Protein AF-A0A1B9XYA8-F1 (afdb_monomer_lite)

Sequence (707 aa):
MNRIVVNGEDLKLYPKESINLNLQVNDISDISTRNSTYSNTLQIPRCSTNDKIFEFLGVLGNTSRSPYKKIKCKYLVNNVPLISNGYLQITKTTDTDYSIVLFDGIIDLAEKIKDASISDLGVATFYSHQRNETTILNSLDNTSGYVYAFQNNIENVITPHWLHSRHTVNKMYPVFFVKTILIAILEEAGYKYKGELFDNEDLSGEVFSMSNGIEDSFMDFRKVFPKIKQSSFLKDVLNRYGQIIKLEGDTINFISMDSLLVGEYGYSDLTDKFIEINEEKYNLNYGQSNKFTFNYSDKFNTNGDGYLYVQNDTLPPTKITYTSIFDYNTSTSKYENENAPVPENVPVLYNIPLIEVKTETIDENEVEVIKSKSFNSSLFKIIKTGNNFEIGDGILSGYRVINSQETILSKEFTNWEYYLNKNYTRIQHILNNFKTINVSLKLNEIDIYNLDFFNLYFLQQTGKYYFLNKVQTNNQISKVELTEVNGALINNQVIQPPTTLSINITNVVVTQPTPDYSIAGINVQYNFGGYTPESARIIFTQLDGENGEPTGYSKTLSLDVNNNSHNELISTNNCGWYQIQIIENDNNIESNIVQTYIQCDVSTVETPSIDVMLLDIEDIDANGAAIGFKYRFNHFTPTTATASIRAYNFNTGAFGETVNINLTNLQSDTIHKVDNITRPNTNVFYIYHQVTIVTDTLTSTSIVYLL

pLDDT: mean 81.89, std 12.83, range [37.72, 98.44]

Radius of gyration: 45.67 Å; chains: 1; bounding box: 136×92×96 Å

Foldseek 3Di:
DKWKAFPNDTAAADPQDLFWWKQFADDLLAPLDGDGGWTDKGKGWDDPRVCVSQQNPPDPPGDGCQQVDFTWIWIDDVNQTLADTWTKHFPDDDPTITIIIIDHCVVLLCVLQVPDFLLPFPLLVVLWFQQDPVNQVVQLPDLARKHQAFFQQAPPDADALVCLQEDARQRTDIWGQLLRSLCRSLVVSPAAEDECLNVDPQSSQKTKAWFKADQHRTGRSSVRHDRHGSSQSNSQSCLLQCWHWDDDPRYTYTDFPLCLLQFVVHEDEQAVFFDDFPDKDLDHPFAQWEKEAEDEPDPPDGPQMATQGAPDPVGHHYDHSYYHQAHAQPAWHHHDDPPDDNDPQRDTHTYNHQWYWDFDQDPNDTDTGIDGDGGTMHMWGKDWGQDWGWYYNDPDDDTDIDNGTRIHTHCPCNGSNNSCVVRVPQSSVC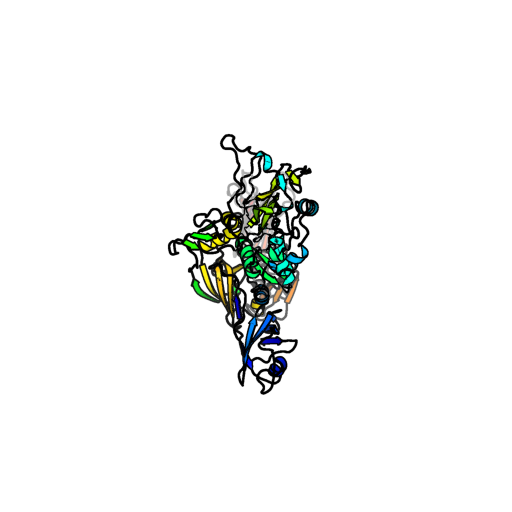SRVKMKTWTKTLDAPVNSSPDDLSGWYDHPVVRFTWRWGIWTDSRGIITTITITSPQPQPVPDGPHDQQPFAKEQPDWDKAAADPVGQKIKIKTFMDGTRDQAPWKKKKKFAAPADPHDGPPDMDIDIDDSVDRIDMDIDGLVRFAKIKMKMFGDPPRHIYDIDMDGHDNDDDDDDDWDKDKAADDPDDDDPPDAKGKIKMATEPDFFPWKKKKKWFAAPVPRDTADIDMDTDPDGDHPDIDMDTRHDHGDDPDDTFKMKMWMDGPPDIDIDIDGHD

Structure (mmCIF, N/CA/C/O backbone):
data_AF-A0A1B9XYA8-F1
#
_entry.id   AF-A0A1B9XYA8-F1
#
loop_
_atom_site.group_PDB
_atom_site.id
_atom_site.type_symbol
_atom_site.label_atom_id
_atom_site.label_alt_id
_atom_site.label_comp_id
_atom_site.label_asym_id
_atom_site.label_entity_id
_atom_site.label_seq_id
_atom_site.pdbx_PDB_ins_code
_atom_site.Cartn_x
_atom_site.Cartn_y
_atom_site.Cartn_z
_atom_site.occupancy
_atom_site.B_iso_or_equiv
_atom_site.auth_seq_id
_atom_site.auth_comp_id
_atom_site.auth_asym_id
_atom_site.auth_atom_id
_atom_site.pdbx_PDB_model_num
ATOM 1 N N . MET A 1 1 ? -11.391 -18.966 27.062 1.00 64.62 1 MET A N 1
ATOM 2 C CA . MET A 1 1 ? -10.374 -19.998 26.854 1.00 64.62 1 MET A CA 1
ATOM 3 C C . MET A 1 1 ? -9.626 -19.720 25.562 1.00 64.62 1 MET A C 1
ATOM 5 O O . MET A 1 1 ? -10.240 -19.683 24.501 1.00 64.62 1 MET A O 1
ATOM 9 N N . ASN A 1 2 ? -8.319 -19.498 25.682 1.00 75.44 2 ASN A N 1
ATOM 10 C CA . ASN A 1 2 ? -7.409 -19.307 24.555 1.00 75.44 2 ASN A CA 1
ATOM 11 C C . ASN A 1 2 ? -7.010 -20.678 24.005 1.00 75.44 2 ASN A C 1
ATOM 13 O O . ASN A 1 2 ? -6.801 -21.612 24.784 1.00 75.44 2 ASN A O 1
ATOM 17 N N . ARG A 1 3 ? -6.938 -20.813 22.681 1.00 82.31 3 ARG A N 1
ATOM 18 C CA . ARG A 1 3 ? -6.613 -22.062 21.986 1.00 82.31 3 ARG A CA 1
ATOM 19 C C . ARG A 1 3 ? -5.690 -21.765 20.816 1.00 82.31 3 ARG A C 1
ATOM 21 O O . ARG A 1 3 ? -6.006 -20.920 19.983 1.00 82.31 3 ARG A O 1
ATOM 28 N N . ILE A 1 4 ? -4.568 -22.472 20.736 1.00 86.56 4 ILE A N 1
ATOM 29 C CA . ILE A 1 4 ? -3.732 -22.489 19.534 1.00 86.56 4 ILE A CA 1
ATOM 30 C C . ILE A 1 4 ? -3.903 -23.865 18.900 1.00 86.56 4 ILE A C 1
ATOM 32 O O . ILE A 1 4 ? -3.530 -24.868 19.501 1.00 86.56 4 ILE A O 1
ATOM 36 N N . VAL A 1 5 ? -4.474 -23.915 17.701 1.00 87.31 5 VAL A N 1
ATOM 37 C CA . VAL A 1 5 ? -4.696 -25.161 16.961 1.00 87.31 5 VAL A CA 1
ATOM 38 C C . VAL A 1 5 ? -3.558 -25.351 15.973 1.00 87.31 5 VAL A C 1
ATOM 40 O O . VAL A 1 5 ? -3.334 -24.492 15.120 1.00 87.31 5 VAL A O 1
ATOM 43 N N . VAL A 1 6 ? -2.875 -26.487 16.054 1.00 87.50 6 VAL A N 1
ATOM 44 C CA . VAL A 1 6 ? -1.773 -26.886 15.176 1.00 87.50 6 VAL A CA 1
ATOM 45 C C . VAL A 1 6 ? -2.093 -28.255 14.590 1.00 87.50 6 VAL A C 1
ATOM 47 O O . VAL A 1 6 ? -2.358 -29.199 15.326 1.00 87.50 6 VAL A O 1
ATOM 50 N N . ASN A 1 7 ? -2.091 -28.379 13.259 1.00 78.94 7 ASN A N 1
ATOM 51 C CA . ASN A 1 7 ? -2.409 -29.637 12.559 1.00 78.94 7 ASN A CA 1
ATOM 52 C C . ASN A 1 7 ? -3.739 -30.299 12.996 1.00 78.94 7 ASN A C 1
ATOM 54 O O . ASN A 1 7 ? -3.885 -31.514 12.921 1.00 78.94 7 ASN A O 1
ATOM 58 N N . GLY A 1 8 ? -4.713 -29.503 13.450 1.00 79.88 8 GLY A N 1
ATOM 59 C CA . GLY A 1 8 ? -6.007 -29.995 13.938 1.00 79.88 8 GLY A CA 1
ATOM 60 C C . GLY A 1 8 ? -6.030 -30.437 15.407 1.00 79.88 8 GLY A C 1
ATOM 61 O O . GLY A 1 8 ? -7.105 -30.771 15.896 1.00 79.88 8 GLY A O 1
ATOM 62 N N . GLU A 1 9 ? -4.901 -30.394 16.122 1.00 86.94 9 GLU A N 1
ATOM 63 C CA . GLU A 1 9 ? -4.816 -30.640 17.569 1.00 86.94 9 GLU A CA 1
ATOM 64 C C . GLU A 1 9 ? -4.615 -29.312 18.337 1.00 86.94 9 GLU A C 1
ATOM 66 O O . GLU A 1 9 ? -3.955 -28.390 17.853 1.00 86.94 9 GLU A O 1
ATOM 71 N N . ASP A 1 10 ? -5.195 -29.186 19.536 1.00 89.75 10 ASP A N 1
ATOM 72 C CA . ASP A 1 10 ? -5.001 -28.017 20.406 1.00 89.75 10 ASP A CA 1
ATOM 73 C C . ASP A 1 10 ? -3.685 -28.124 21.189 1.00 89.75 10 ASP A C 1
ATOM 75 O O . ASP A 1 10 ? -3.456 -29.097 21.915 1.00 89.75 10 ASP A O 1
ATOM 79 N N . LEU A 1 11 ? -2.859 -27.080 21.121 1.00 89.69 11 LEU A N 1
ATOM 80 C CA . LEU A 1 11 ? -1.747 -26.906 22.046 1.00 89.69 11 LEU A CA 1
ATOM 81 C C . LEU A 1 11 ? -2.281 -26.644 23.456 1.00 89.69 11 LEU A C 1
ATOM 83 O O . LEU A 1 11 ? -3.175 -25.821 23.676 1.00 89.69 11 LEU A O 1
ATOM 87 N N . LYS A 1 12 ? -1.681 -27.314 24.439 1.00 88.81 12 LYS A N 1
ATOM 88 C CA . LYS A 1 12 ? -1.886 -27.006 25.853 1.00 88.81 12 LYS A CA 1
ATOM 89 C C . LYS A 1 12 ? -1.164 -25.704 26.186 1.00 88.81 12 LYS A C 1
ATOM 91 O O . LYS A 1 12 ? 0.050 -25.630 26.019 1.00 88.81 12 LYS A O 1
ATOM 96 N N . LEU A 1 13 ? -1.914 -24.719 26.671 1.00 86.62 13 LEU A N 1
ATOM 97 C CA . LEU A 1 13 ? -1.412 -23.424 27.149 1.00 86.62 13 LEU A CA 1
ATOM 98 C C . LEU A 1 13 ? -1.379 -23.394 28.683 1.00 86.62 13 LEU A C 1
ATOM 100 O O . LEU A 1 13 ? -2.058 -24.202 29.332 1.00 86.62 13 LEU A O 1
ATOM 104 N N . TYR A 1 14 ? -0.633 -22.459 29.274 1.00 82.69 14 TYR A N 1
ATOM 105 C CA . TYR A 1 14 ? -0.675 -22.271 30.723 1.00 82.69 14 TYR A CA 1
ATOM 106 C C . TYR A 1 14 ? -2.027 -21.674 31.177 1.00 82.69 14 TYR A C 1
ATOM 108 O O . TYR A 1 14 ? -2.659 -20.901 30.448 1.00 82.69 14 TYR A O 1
ATOM 116 N N . PRO A 1 15 ? -2.517 -22.005 32.390 1.00 63.19 15 PRO A N 1
ATOM 117 C CA . PRO A 1 15 ? -3.738 -21.407 32.926 1.00 63.19 15 PRO A CA 1
ATOM 118 C C . PRO A 1 15 ? -3.582 -19.885 33.080 1.00 63.19 15 PRO A C 1
ATOM 120 O O . PRO A 1 15 ? -2.635 -19.433 33.715 1.00 63.19 15 PRO A O 1
ATOM 123 N N . LYS A 1 16 ? -4.551 -19.105 32.575 1.00 56.19 16 LYS A N 1
ATOM 124 C CA . LYS A 1 16 ? -4.594 -17.623 32.615 1.00 56.19 16 LYS A CA 1
ATOM 125 C C . LYS A 1 16 ? -3.584 -16.873 31.732 1.00 56.19 16 LYS A C 1
ATOM 127 O O . LYS A 1 16 ? -3.434 -15.669 31.919 1.00 56.19 16 LYS A O 1
ATOM 132 N N . GLU A 1 17 ? -2.933 -17.504 30.758 1.00 55.31 17 GLU A N 1
ATOM 133 C CA . GLU A 1 17 ? -2.139 -16.731 29.794 1.00 55.31 17 GLU A CA 1
ATOM 134 C C . GLU A 1 17 ? -3.038 -15.816 28.954 1.00 55.31 17 GLU A C 1
ATOM 136 O O . GLU A 1 17 ? -3.753 -16.277 28.064 1.00 55.31 17 GLU A O 1
ATOM 141 N N . SER A 1 18 ? -2.996 -14.509 29.222 1.00 54.94 18 SER A N 1
ATOM 142 C CA . SER A 1 18 ? -3.407 -13.492 28.259 1.00 54.94 18 SER A CA 1
ATOM 143 C C . SER A 1 18 ? -2.286 -13.349 27.238 1.00 54.94 18 SER A C 1
ATOM 145 O O . SER A 1 18 ? -1.192 -12.882 27.562 1.00 54.94 18 SER A O 1
ATOM 147 N N . ILE A 1 19 ? -2.535 -13.781 26.009 1.00 63.25 19 ILE A N 1
ATOM 148 C CA . ILE A 1 19 ? -1.567 -13.623 24.930 1.00 63.25 19 ILE A CA 1
ATOM 149 C C . ILE A 1 19 ? -1.545 -12.145 24.560 1.00 63.25 19 ILE A C 1
ATOM 151 O O . ILE A 1 19 ? -2.548 -11.625 24.079 1.00 63.25 19 ILE A O 1
ATOM 155 N N . ASN A 1 20 ? -0.413 -11.475 24.788 1.00 63.09 20 ASN A N 1
ATOM 156 C CA . ASN A 1 20 ? -0.227 -10.099 24.340 1.00 63.09 20 ASN A CA 1
ATOM 157 C C . ASN A 1 20 ? -0.149 -10.088 22.813 1.00 63.09 20 ASN A C 1
ATOM 159 O O . ASN A 1 20 ? 0.905 -10.381 22.232 1.00 63.09 20 ASN A O 1
ATOM 163 N N . LEU A 1 21 ? -1.268 -9.757 22.178 1.00 65.38 21 LEU A N 1
ATOM 164 C CA . LEU A 1 21 ? -1.334 -9.525 20.744 1.00 65.38 21 LEU A CA 1
ATOM 165 C C . LEU A 1 21 ? -0.845 -8.111 20.443 1.00 65.38 21 LEU A C 1
ATOM 167 O O . LEU A 1 21 ? -1.287 -7.164 21.087 1.00 65.38 21 LEU A O 1
ATOM 171 N N . ASN A 1 22 ? 0.059 -7.989 19.471 1.00 69.50 22 ASN A N 1
ATOM 172 C CA . ASN A 1 22 ? 0.504 -6.719 18.906 1.00 69.50 22 ASN A CA 1
ATOM 173 C C . ASN A 1 22 ? 0.014 -6.653 17.457 1.00 69.50 22 ASN A C 1
ATOM 175 O O . ASN A 1 22 ? 0.730 -6.993 16.517 1.00 69.50 22 ASN A O 1
ATOM 179 N N . LEU A 1 23 ? -1.238 -6.248 17.285 1.00 68.38 23 LEU A N 1
ATOM 180 C CA . LEU A 1 23 ? -1.792 -6.029 15.956 1.00 68.38 23 LEU A CA 1
ATOM 181 C C . LEU A 1 23 ? -1.317 -4.655 15.478 1.00 68.38 23 LEU A C 1
ATOM 183 O O . LEU A 1 23 ? -1.456 -3.677 16.213 1.00 68.38 23 LEU A O 1
ATOM 187 N N . GLN A 1 24 ? -0.695 -4.588 14.303 1.00 66.94 24 GLN A N 1
ATOM 188 C CA . GLN A 1 24 ? -0.126 -3.349 13.778 1.00 66.94 24 GLN A CA 1
ATOM 189 C C . GLN A 1 24 ? -0.201 -3.317 12.250 1.00 66.94 24 GLN A C 1
ATOM 191 O O . GLN A 1 24 ? 0.093 -4.310 11.576 1.00 66.94 24 GLN A O 1
ATOM 196 N N . VAL A 1 25 ? -0.549 -2.144 11.727 1.00 69.44 25 VAL A N 1
ATOM 197 C CA . VAL A 1 25 ? -0.481 -1.788 10.306 1.00 69.44 25 VAL A CA 1
ATOM 198 C C . VAL A 1 25 ? 0.578 -0.696 10.091 1.00 69.44 25 VAL A C 1
ATOM 200 O O . VAL A 1 25 ? 1.272 -0.285 11.024 1.00 69.44 25 VAL A O 1
ATOM 203 N N . ASN A 1 26 ? 0.771 -0.275 8.842 1.00 68.00 26 ASN A N 1
ATOM 204 C CA . ASN A 1 26 ? 1.703 0.791 8.477 1.00 68.00 26 ASN A CA 1
ATOM 205 C C . ASN A 1 26 ? 1.491 2.054 9.308 1.00 68.00 26 ASN A C 1
ATOM 207 O O . ASN A 1 26 ? 0.370 2.528 9.446 1.00 68.00 26 ASN A O 1
ATOM 211 N N . ASP A 1 27 ? 2.593 2.602 9.811 1.00 72.19 27 ASP A N 1
ATOM 212 C CA . ASP A 1 27 ? 2.591 3.834 10.588 1.00 72.19 27 ASP A CA 1
ATOM 213 C C . ASP A 1 27 ? 2.686 5.035 9.636 1.00 72.19 27 ASP A C 1
ATOM 215 O O . ASP A 1 27 ? 3.655 5.170 8.886 1.00 72.19 27 ASP A O 1
ATOM 219 N N . ILE A 1 28 ? 1.683 5.916 9.663 1.00 77.25 28 ILE A N 1
ATOM 220 C CA . ILE A 1 28 ? 1.641 7.133 8.834 1.00 77.25 28 ILE A CA 1
ATOM 221 C C . ILE A 1 28 ? 2.809 8.075 9.179 1.00 77.25 28 ILE A C 1
ATOM 223 O O . ILE A 1 28 ? 3.297 8.808 8.312 1.00 77.25 28 ILE A O 1
ATOM 227 N N . SER A 1 29 ? 3.317 8.019 10.415 1.00 71.88 29 SER A N 1
ATOM 228 C CA . SER A 1 29 ? 4.490 8.782 10.850 1.00 71.88 29 SER A CA 1
ATOM 229 C C . SER A 1 29 ? 5.801 8.319 10.195 1.00 71.88 29 SER A C 1
ATOM 231 O O . SER A 1 29 ? 6.801 9.038 10.275 1.00 71.88 29 SER A O 1
ATOM 233 N N . ASP A 1 30 ? 5.792 7.167 9.508 1.00 77.94 30 ASP A N 1
ATOM 234 C CA . ASP A 1 30 ? 6.909 6.652 8.720 1.00 77.94 30 ASP A CA 1
ATOM 235 C C . ASP A 1 30 ? 6.460 5.766 7.539 1.00 77.94 30 ASP A C 1
ATOM 237 O O . ASP A 1 30 ? 6.533 4.529 7.566 1.00 77.94 30 ASP A O 1
ATOM 241 N N . ILE A 1 31 ? 6.114 6.416 6.426 1.00 73.94 31 ILE A N 1
ATOM 242 C CA . ILE A 1 31 ? 5.790 5.750 5.155 1.00 73.94 31 ILE A CA 1
ATOM 243 C C . ILE A 1 31 ? 6.996 5.087 4.471 1.00 73.94 31 ILE A C 1
ATOM 245 O O . ILE A 1 31 ? 6.831 4.527 3.392 1.00 73.94 31 ILE A O 1
ATOM 249 N N . SER A 1 32 ? 8.216 5.134 5.017 1.00 63.19 32 SER A N 1
ATOM 250 C CA . SER A 1 32 ? 9.350 4.389 4.439 1.00 63.19 32 SER A CA 1
ATOM 251 C C . SER A 1 32 ? 9.333 2.908 4.843 1.00 63.19 32 SER A C 1
ATOM 253 O O . SER A 1 32 ? 9.901 2.036 4.158 1.00 63.19 32 SER A O 1
ATOM 255 N N . THR A 1 33 ? 8.645 2.612 5.947 1.00 61.91 33 THR A N 1
ATOM 256 C CA . THR A 1 33 ? 8.436 1.264 6.461 1.00 61.91 33 THR A CA 1
ATOM 257 C C . THR A 1 33 ? 7.128 0.684 5.926 1.00 61.91 33 THR A C 1
ATOM 259 O O . THR A 1 33 ? 6.192 1.398 5.560 1.00 61.91 33 THR A O 1
ATOM 262 N N . ARG A 1 34 ? 7.091 -0.642 5.781 1.00 60.44 34 ARG A N 1
ATOM 263 C CA . ARG A 1 34 ? 5.851 -1.382 5.549 1.00 60.44 34 ARG A CA 1
ATOM 264 C C . ARG A 1 34 ? 5.755 -2.423 6.668 1.00 60.44 34 ARG A C 1
ATOM 266 O O . ARG A 1 34 ? 6.485 -3.408 6.630 1.00 60.44 34 ARG A O 1
ATOM 273 N N . ASN A 1 35 ? 4.970 -2.136 7.701 1.00 55.28 35 ASN A N 1
ATOM 274 C CA . ASN A 1 35 ? 4.800 -2.966 8.890 1.00 55.28 35 ASN A CA 1
ATOM 275 C C . ASN A 1 35 ? 3.702 -4.015 8.665 1.00 55.28 35 ASN A C 1
ATOM 277 O O . ASN A 1 35 ? 2.771 -3.823 7.884 1.00 55.28 35 ASN A O 1
ATOM 281 N N . SER A 1 36 ? 3.827 -5.149 9.349 1.00 50.44 36 SER A N 1
ATOM 282 C CA . SER A 1 36 ? 2.859 -6.249 9.333 1.00 50.44 36 SER A CA 1
ATOM 283 C C . SER A 1 36 ? 2.523 -6.651 10.765 1.00 50.44 36 SER A C 1
ATOM 285 O O . SER A 1 36 ? 3.311 -6.411 11.678 1.00 50.44 36 SER A O 1
ATOM 287 N N . THR A 1 37 ? 1.370 -7.287 10.956 1.00 55.34 37 THR A N 1
ATOM 288 C CA . THR A 1 37 ? 0.925 -7.778 12.264 1.00 55.34 37 THR A CA 1
ATOM 289 C C . THR A 1 37 ? 1.759 -8.976 12.731 1.00 55.34 37 THR A C 1
ATOM 291 O O . THR A 1 37 ? 2.030 -9.894 11.956 1.00 55.34 37 THR A O 1
ATOM 294 N N . TYR A 1 38 ? 2.153 -8.989 14.010 1.00 54.44 38 TYR A N 1
ATOM 295 C CA . TYR A 1 38 ? 2.922 -10.080 14.618 1.00 54.44 38 TYR A CA 1
ATOM 296 C C . TYR A 1 38 ? 2.488 -10.336 16.069 1.00 54.44 38 TYR A C 1
ATOM 298 O O . TYR A 1 38 ? 2.205 -9.406 16.824 1.00 54.44 38 TYR A O 1
ATOM 306 N N . SER A 1 39 ? 2.452 -11.600 16.507 1.00 58.50 39 SER A N 1
ATOM 307 C CA . SER A 1 39 ? 2.281 -11.899 17.934 1.00 58.50 39 SER A CA 1
ATOM 308 C C . SER A 1 39 ? 3.628 -11.860 18.656 1.00 58.50 39 SER A C 1
ATOM 310 O O . SER A 1 39 ? 4.679 -12.118 18.071 1.00 58.50 39 SER A O 1
ATOM 312 N N . ASN A 1 40 ? 3.608 -11.595 19.963 1.00 62.75 40 ASN A N 1
ATOM 313 C CA . ASN A 1 40 ? 4.796 -11.783 20.797 1.00 62.75 40 ASN A CA 1
ATOM 314 C C . ASN A 1 40 ? 5.102 -13.273 21.017 1.00 62.75 40 ASN A C 1
ATOM 316 O O . ASN A 1 40 ? 4.249 -14.135 20.785 1.00 62.75 40 ASN A O 1
ATOM 320 N N . THR A 1 41 ? 6.311 -13.553 21.512 1.00 69.88 41 THR A N 1
ATOM 321 C CA . THR A 1 41 ? 6.726 -14.886 21.962 1.00 69.88 41 THR A CA 1
ATOM 322 C C . THR A 1 41 ? 5.829 -15.380 23.098 1.00 69.88 41 THR A C 1
ATOM 324 O O . THR A 1 41 ? 5.737 -14.727 24.138 1.00 69.88 41 THR A O 1
ATOM 327 N N . LEU A 1 42 ? 5.213 -16.548 22.919 1.00 78.69 42 LEU A N 1
ATOM 328 C CA . LEU A 1 42 ? 4.506 -17.295 23.953 1.00 78.69 42 LEU A CA 1
ATOM 329 C C . LEU A 1 42 ? 5.397 -18.362 24.576 1.00 78.69 42 LEU A C 1
ATOM 331 O O . LEU A 1 42 ? 6.258 -18.921 23.894 1.00 78.69 42 LEU A O 1
ATOM 335 N N . GLN A 1 43 ? 5.131 -18.713 25.832 1.00 84.50 43 GLN A N 1
ATOM 336 C CA . GLN A 1 43 ? 5.673 -19.922 26.441 1.00 84.50 43 GLN A CA 1
ATOM 337 C C . GLN A 1 43 ? 4.551 -20.934 26.628 1.00 84.50 43 GLN A C 1
ATOM 339 O O . GLN A 1 43 ? 3.482 -20.597 27.108 1.00 84.50 43 GLN A O 1
ATOM 344 N N . ILE A 1 44 ? 4.777 -22.179 26.230 1.00 88.62 44 ILE A N 1
ATOM 345 C CA . ILE A 1 44 ? 3.807 -23.259 26.421 1.00 88.62 44 ILE A CA 1
ATOM 346 C C . ILE A 1 44 ? 4.477 -24.436 27.129 1.00 88.62 44 ILE A C 1
ATOM 348 O O . ILE A 1 44 ? 5.655 -24.705 26.871 1.00 88.62 44 ILE A O 1
ATOM 352 N N . PRO A 1 45 ? 3.752 -25.162 27.999 1.00 90.38 45 PRO A N 1
ATOM 353 C CA . PRO A 1 45 ? 4.326 -26.255 28.767 1.00 90.38 45 PRO A CA 1
ATOM 354 C C . PRO A 1 45 ? 4.768 -27.409 27.871 1.00 90.38 45 PRO A C 1
ATOM 356 O O . PRO A 1 45 ? 4.077 -27.785 26.915 1.00 90.38 45 PRO A O 1
ATOM 359 N N . ARG A 1 46 ? 5.865 -28.059 28.254 1.00 90.19 46 ARG A N 1
ATOM 360 C CA . ARG A 1 46 ? 6.191 -29.406 27.791 1.00 90.19 46 ARG A CA 1
ATOM 361 C C . ARG A 1 46 ? 5.276 -30.406 28.474 1.00 90.19 46 ARG A C 1
ATOM 363 O O . ARG A 1 46 ? 5.256 -30.554 29.693 1.00 90.19 46 ARG A O 1
ATOM 370 N N . CYS A 1 47 ? 4.463 -31.067 27.668 1.00 88.81 47 CYS A N 1
ATOM 371 C CA . CYS A 1 47 ? 3.535 -32.096 28.108 1.00 88.81 47 CYS A CA 1
ATOM 372 C C . CYS A 1 47 ? 3.361 -33.103 26.977 1.00 88.81 47 CYS A C 1
ATOM 374 O O . CYS A 1 47 ? 3.632 -32.785 25.823 1.00 88.81 47 CYS A O 1
ATOM 376 N N . SER A 1 48 ? 2.856 -34.298 27.280 1.00 88.38 48 SER A N 1
ATOM 377 C CA . SER A 1 48 ? 2.699 -35.370 26.287 1.00 88.38 48 SER A CA 1
ATOM 378 C C . SER A 1 48 ? 1.977 -34.929 25.006 1.00 88.38 48 SER A C 1
ATOM 380 O O . SER A 1 48 ? 2.345 -35.370 23.921 1.00 88.38 48 SER A O 1
ATOM 382 N N . THR A 1 49 ? 0.986 -34.037 25.116 1.00 90.00 49 THR A N 1
ATOM 383 C CA . THR A 1 49 ? 0.273 -33.455 23.970 1.00 90.00 49 THR A CA 1
ATOM 384 C C . THR A 1 49 ? 1.176 -32.555 23.125 1.00 90.00 49 THR A C 1
ATOM 386 O O . THR A 1 49 ? 1.348 -32.820 21.939 1.00 90.00 49 THR A O 1
ATOM 389 N N . ASN A 1 50 ? 1.788 -31.525 23.719 1.00 91.81 50 ASN A N 1
ATOM 390 C CA . ASN A 1 50 ? 2.633 -30.577 22.982 1.00 91.81 50 ASN A CA 1
ATOM 391 C C . ASN A 1 50 ? 3.898 -31.252 22.437 1.00 91.81 50 ASN A C 1
ATOM 393 O O . ASN A 1 50 ? 4.280 -31.006 21.295 1.00 91.81 50 ASN A O 1
ATOM 397 N N . ASP A 1 51 ? 4.500 -32.155 23.214 1.00 91.12 51 ASP A N 1
ATOM 398 C CA . ASP A 1 51 ? 5.651 -32.947 22.789 1.00 91.12 51 ASP A CA 1
ATOM 399 C C . ASP A 1 51 ? 5.284 -33.771 21.549 1.00 91.12 51 ASP A C 1
ATOM 401 O O . ASP A 1 51 ? 6.012 -33.728 20.565 1.00 91.12 51 ASP A O 1
ATOM 405 N N . LYS A 1 52 ? 4.126 -34.446 21.526 1.00 90.31 52 LYS A N 1
ATOM 406 C CA . LYS A 1 52 ? 3.658 -35.185 20.341 1.00 90.31 52 LYS A CA 1
ATOM 407 C C . LYS A 1 52 ? 3.440 -34.262 19.135 1.00 90.31 52 LYS A C 1
ATOM 409 O O . LYS A 1 52 ? 3.894 -34.598 18.041 1.00 90.31 52 LYS A O 1
ATOM 414 N N . ILE A 1 53 ? 2.784 -33.113 19.330 1.00 91.06 53 ILE A N 1
ATOM 415 C CA . ILE A 1 53 ? 2.527 -32.126 18.265 1.00 91.06 53 ILE A CA 1
ATOM 416 C C . ILE A 1 53 ? 3.842 -31.635 17.640 1.00 91.06 53 ILE A C 1
ATOM 418 O O . ILE A 1 53 ? 3.912 -31.449 16.426 1.00 91.06 53 ILE A O 1
ATOM 422 N N . PHE A 1 54 ? 4.902 -31.488 18.439 1.00 92.38 54 PHE A N 1
ATOM 423 C CA . PHE A 1 54 ? 6.230 -31.072 17.976 1.00 92.38 54 PHE A CA 1
ATOM 424 C C . PHE A 1 54 ? 7.193 -32.236 17.706 1.00 92.38 54 PHE A C 1
ATOM 426 O O . PHE A 1 54 ? 8.416 -32.059 17.733 1.00 92.38 54 PHE A O 1
ATOM 433 N N . GLU A 1 55 ? 6.664 -33.424 17.401 1.00 91.62 55 GLU A N 1
ATOM 434 C CA . GLU A 1 55 ? 7.435 -34.617 17.018 1.00 91.62 55 GLU A CA 1
ATOM 435 C C . GLU A 1 55 ? 8.468 -35.047 18.092 1.00 91.62 55 GLU A C 1
ATOM 437 O O . GLU A 1 55 ? 9.536 -35.560 17.772 1.00 91.62 55 GLU A O 1
ATOM 442 N N . PHE A 1 56 ? 8.146 -34.849 19.374 1.00 90.12 56 PHE A N 1
ATOM 443 C CA . PHE A 1 56 ? 8.967 -35.081 20.575 1.00 90.12 56 PHE A CA 1
ATOM 444 C C . PHE A 1 56 ? 10.264 -34.257 20.627 1.00 90.12 56 PHE A C 1
ATOM 446 O O . PHE A 1 56 ? 11.301 -34.707 21.126 1.00 90.12 56 PHE A O 1
ATOM 453 N N . LEU A 1 57 ? 10.203 -33.021 20.127 1.00 88.31 57 LEU A N 1
ATOM 454 C CA . LEU A 1 57 ? 11.289 -32.046 20.203 1.00 88.31 57 LEU A CA 1
ATOM 455 C C . LEU A 1 57 ? 11.806 -31.865 21.642 1.00 88.31 57 LEU A C 1
ATOM 457 O O . LEU A 1 57 ? 11.034 -31.604 22.560 1.00 88.31 57 LEU A O 1
ATOM 461 N N . GLY A 1 58 ? 13.126 -31.928 21.834 1.00 82.25 58 GLY A N 1
ATOM 462 C CA . GLY A 1 58 ? 13.755 -31.747 23.148 1.00 82.25 58 GLY A CA 1
ATOM 463 C C . GLY A 1 58 ? 13.759 -33.004 24.027 1.00 82.25 58 GLY A C 1
ATOM 464 O O . GLY A 1 58 ? 14.110 -32.921 25.203 1.00 82.25 58 GLY A O 1
ATOM 465 N N . VAL A 1 59 ? 13.366 -34.165 23.492 1.00 84.88 59 VAL A N 1
ATOM 466 C CA . VAL A 1 59 ? 13.601 -35.480 24.111 1.00 84.88 59 VAL A CA 1
ATOM 467 C C . VAL A 1 59 ? 14.954 -36.027 23.644 1.00 84.88 59 VAL A C 1
ATOM 469 O O . VAL A 1 59 ? 15.300 -35.929 22.466 1.00 84.88 59 VAL A O 1
ATOM 472 N N . LEU A 1 60 ? 15.731 -36.608 24.563 1.00 79.56 60 LEU A N 1
ATOM 473 C CA . LEU A 1 60 ? 17.040 -37.194 24.256 1.00 79.56 60 LEU A CA 1
ATOM 474 C C . LEU A 1 60 ? 16.929 -38.245 23.139 1.00 79.56 60 LEU A C 1
ATOM 476 O O . LEU A 1 60 ? 16.129 -39.174 23.224 1.00 79.56 60 LEU A O 1
ATOM 480 N N . GLY A 1 61 ? 17.749 -38.093 22.096 1.00 78.44 61 GLY A N 1
ATOM 481 C CA . GLY A 1 61 ? 17.781 -38.990 20.934 1.00 78.44 61 GLY A CA 1
ATOM 482 C C . GLY A 1 61 ? 16.761 -38.679 19.831 1.00 78.44 61 GLY A C 1
ATOM 483 O O . GLY A 1 61 ? 16.781 -39.343 18.798 1.00 78.44 61 GLY A O 1
ATOM 484 N N . ASN A 1 62 ? 15.894 -37.677 20.005 1.00 82.56 62 ASN A N 1
ATOM 485 C CA . ASN A 1 62 ? 14.931 -37.269 18.985 1.00 82.56 62 ASN A CA 1
ATOM 486 C C . ASN A 1 62 ? 15.544 -36.278 17.970 1.00 82.56 62 ASN A C 1
ATOM 488 O O . ASN A 1 62 ? 16.325 -35.401 18.335 1.00 82.56 62 ASN A O 1
ATOM 492 N N . THR A 1 63 ? 15.167 -36.400 16.692 1.00 85.94 63 THR A N 1
ATOM 493 C CA . THR A 1 63 ? 15.671 -35.573 15.577 1.00 85.94 63 THR A CA 1
ATOM 494 C C . THR A 1 63 ? 14.600 -34.655 14.969 1.00 85.94 63 THR A C 1
ATOM 496 O O . THR A 1 63 ? 14.637 -34.371 13.768 1.00 85.94 63 THR A O 1
ATOM 499 N N . SER A 1 64 ? 13.614 -34.231 15.765 1.00 90.12 64 SER A N 1
ATOM 500 C CA . SER A 1 64 ? 12.507 -33.368 15.340 1.00 90.12 64 SER A CA 1
ATOM 501 C C . SER A 1 64 ? 13.033 -32.128 14.638 1.00 90.12 64 SER A C 1
ATOM 503 O O . SER A 1 64 ? 13.936 -31.437 15.115 1.00 90.12 64 SER A O 1
ATOM 505 N N . ARG A 1 65 ? 12.432 -31.830 13.486 1.00 91.25 65 ARG A N 1
ATOM 506 C CA . ARG A 1 65 ? 12.753 -30.628 12.711 1.00 91.25 65 ARG A CA 1
ATOM 507 C C . ARG A 1 65 ? 11.735 -29.513 12.910 1.00 91.25 65 ARG A C 1
ATOM 509 O O . ARG A 1 65 ? 11.826 -28.505 12.219 1.00 91.25 65 ARG A O 1
ATOM 516 N N . SER A 1 66 ? 10.800 -29.673 13.848 1.00 89.25 66 SER A N 1
ATOM 517 C CA . SER A 1 66 ? 9.747 -28.696 14.152 1.00 89.25 66 SER A CA 1
ATOM 518 C C . SER A 1 66 ? 10.253 -27.253 14.355 1.00 89.25 66 SER A C 1
ATOM 520 O O . SER A 1 66 ? 9.625 -26.354 13.806 1.00 89.25 66 SER A O 1
ATOM 522 N N . PRO A 1 67 ? 11.408 -26.984 15.009 1.00 88.88 67 PRO A N 1
ATOM 523 C CA . PRO A 1 67 ? 11.955 -25.620 15.126 1.00 88.88 67 PRO A CA 1
ATOM 524 C C . PRO A 1 67 ? 12.333 -24.958 13.801 1.00 88.88 67 PRO A C 1
ATOM 526 O O . PRO A 1 67 ? 12.434 -23.738 13.714 1.00 88.88 67 PRO A O 1
ATOM 529 N N . TYR A 1 68 ? 12.570 -25.768 12.772 1.00 87.38 68 TYR A N 1
ATOM 530 C CA . TYR A 1 68 ? 13.025 -25.333 11.455 1.00 87.38 68 TYR A CA 1
ATOM 531 C C . TYR A 1 68 ? 11.905 -25.384 10.408 1.00 87.38 68 TYR A C 1
ATOM 533 O O . TYR A 1 68 ? 12.180 -25.258 9.216 1.00 87.38 68 TYR A O 1
ATOM 541 N N . LYS A 1 69 ? 10.657 -25.622 10.830 1.00 85.38 69 LYS A N 1
ATOM 542 C CA . LYS A 1 69 ? 9.471 -25.650 9.967 1.00 85.38 69 LYS A CA 1
ATOM 543 C C . LYS A 1 69 ? 8.550 -24.484 10.332 1.00 85.38 69 LYS A C 1
ATOM 545 O O . LYS A 1 69 ? 8.377 -24.176 11.508 1.00 85.38 69 LYS A O 1
ATOM 550 N N . LYS A 1 70 ? 7.893 -23.897 9.328 1.00 82.38 70 LYS A N 1
ATOM 551 C CA . LYS A 1 70 ? 6.688 -23.084 9.542 1.00 82.38 70 LYS A CA 1
ATOM 552 C C . LYS A 1 70 ? 5.525 -24.025 9.804 1.00 82.38 70 LYS A C 1
ATOM 554 O O . LYS A 1 70 ? 5.128 -24.775 8.911 1.00 82.38 70 LYS A O 1
ATOM 559 N N . ILE A 1 71 ? 5.001 -24.023 11.023 1.00 87.50 71 ILE A N 1
ATOM 560 C CA . ILE A 1 71 ? 3.920 -24.931 11.398 1.00 87.50 71 ILE A CA 1
ATOM 561 C C . ILE A 1 71 ? 2.602 -24.168 11.300 1.00 87.50 71 ILE A C 1
ATOM 563 O O . ILE A 1 71 ? 2.393 -23.207 12.032 1.00 87.50 71 ILE A O 1
ATOM 567 N N . LYS A 1 72 ? 1.706 -24.577 10.396 1.00 85.25 72 LYS A N 1
ATOM 568 C CA . LYS A 1 72 ? 0.410 -23.907 10.216 1.00 85.25 72 LYS A CA 1
ATOM 569 C C . LYS A 1 72 ? -0.385 -23.928 11.523 1.00 85.25 72 LYS A C 1
ATOM 571 O O . LYS A 1 72 ? -0.568 -24.993 12.119 1.00 85.25 72 LYS A O 1
ATOM 576 N N . CYS A 1 73 ? -0.885 -22.768 11.938 1.00 84.75 73 CYS A N 1
ATOM 577 C CA . CYS A 1 73 ? -1.631 -22.638 13.181 1.00 84.75 73 CYS A CA 1
ATOM 578 C C . CYS A 1 73 ? -2.845 -21.716 13.054 1.00 84.75 73 CYS A C 1
ATOM 580 O O . CYS A 1 73 ? -2.901 -20.829 12.200 1.00 84.75 73 CYS A O 1
ATOM 582 N N . LYS A 1 74 ? -3.802 -21.902 13.961 1.00 82.75 74 LYS A N 1
ATOM 583 C CA . LYS A 1 74 ? -4.883 -20.951 14.221 1.00 82.75 74 LYS A CA 1
ATOM 584 C C . LYS A 1 74 ? -4.820 -20.510 15.669 1.00 82.75 74 LYS A C 1
ATOM 586 O O . LYS A 1 74 ? -4.584 -21.347 16.536 1.00 82.75 74 LYS A O 1
ATOM 591 N N . TYR A 1 75 ? -5.072 -19.237 15.930 1.00 80.31 75 TYR A N 1
ATOM 592 C CA . TYR A 1 75 ? -5.227 -18.731 17.287 1.00 80.31 75 TYR A CA 1
ATOM 593 C C . TYR A 1 75 ? -6.674 -18.315 17.512 1.00 80.31 75 TYR A C 1
ATOM 595 O O . TYR A 1 75 ? -7.196 -17.482 16.773 1.00 80.31 75 TYR A O 1
ATOM 603 N N . LEU A 1 76 ? -7.319 -18.918 18.510 1.00 73.88 76 LEU A N 1
ATOM 604 C CA . LEU A 1 76 ? -8.692 -18.634 18.895 1.00 73.88 76 LEU A CA 1
ATOM 605 C C . LEU A 1 76 ? -8.756 -18.168 20.344 1.00 73.88 76 LEU A C 1
ATOM 607 O O . LEU A 1 76 ? -8.111 -18.731 21.230 1.00 73.88 76 LEU A O 1
ATOM 611 N N . VAL A 1 77 ? -9.618 -17.196 20.593 1.00 68.19 77 VAL A N 1
ATOM 612 C CA . VAL A 1 77 ? -9.946 -16.693 21.924 1.00 68.19 77 VAL A CA 1
ATOM 613 C C . VAL A 1 77 ? -11.454 -16.829 22.091 1.00 68.19 77 VAL A C 1
ATOM 615 O O . VAL A 1 77 ? -12.205 -16.317 21.274 1.00 68.19 77 VAL A O 1
ATOM 618 N N . ASN A 1 78 ? -11.905 -17.611 23.077 1.00 66.88 78 ASN A N 1
ATOM 619 C CA . ASN A 1 78 ? -13.330 -17.951 23.265 1.00 66.88 78 ASN A CA 1
ATOM 620 C C . ASN A 1 78 ? -14.011 -18.479 21.987 1.00 66.88 78 ASN A C 1
ATOM 622 O O . ASN A 1 78 ? -15.160 -18.168 21.704 1.00 66.88 78 ASN A O 1
ATOM 626 N N . ASN A 1 79 ? -13.294 -19.319 21.230 1.00 69.75 79 ASN A N 1
ATOM 627 C CA . ASN A 1 79 ? -13.705 -19.862 19.926 1.00 69.75 79 ASN A CA 1
ATOM 628 C C . ASN A 1 79 ? -13.844 -18.833 18.790 1.00 69.75 79 ASN A C 1
ATOM 630 O O . ASN A 1 79 ? -14.248 -19.210 17.692 1.00 69.75 79 ASN A O 1
ATOM 634 N N . VAL A 1 80 ? -13.432 -17.585 19.002 1.00 59.25 80 VAL A N 1
ATOM 635 C CA . VAL A 1 80 ? -13.338 -16.569 17.955 1.00 59.25 80 VAL A CA 1
ATOM 636 C C . VAL A 1 80 ? -11.919 -16.584 17.366 1.00 59.25 80 VAL A C 1
ATOM 638 O O . VAL A 1 80 ? -10.952 -16.455 18.124 1.00 59.25 80 VAL A O 1
ATOM 641 N N . PRO A 1 81 ? -11.737 -16.813 16.051 1.00 66.19 81 PRO A N 1
ATOM 642 C CA . PRO A 1 81 ? -10.413 -16.983 15.461 1.00 66.19 81 PRO A CA 1
ATOM 643 C C . PRO A 1 81 ? -9.723 -15.638 15.203 1.00 66.19 81 PRO A C 1
ATOM 645 O O . PRO A 1 81 ? -9.972 -14.991 14.194 1.00 66.19 81 PRO A O 1
ATOM 648 N N . LEU A 1 82 ? -8.797 -15.249 16.082 1.00 67.50 82 LEU A N 1
ATOM 649 C CA . LEU A 1 82 ? -8.009 -14.017 15.946 1.00 67.50 82 LEU A CA 1
ATOM 650 C C . LEU A 1 82 ? -6.861 -14.143 14.935 1.00 67.50 82 LEU A C 1
ATOM 652 O O . LEU A 1 82 ? -6.497 -13.167 14.292 1.00 67.50 82 LEU A O 1
ATOM 656 N N . ILE A 1 83 ? -6.296 -15.343 14.765 1.00 73.12 83 ILE A N 1
ATOM 657 C CA . ILE A 1 83 ? -5.375 -15.655 13.661 1.00 73.12 83 ILE A CA 1
ATOM 658 C C . ILE A 1 83 ? -5.937 -16.872 12.937 1.00 73.12 83 ILE A C 1
ATOM 660 O O . ILE A 1 83 ? -5.923 -17.983 13.471 1.00 73.12 83 ILE A O 1
ATOM 664 N N . SER A 1 84 ? -6.442 -16.670 11.721 1.00 67.31 84 SER A N 1
ATOM 665 C CA . SER A 1 84 ? -7.144 -17.722 10.972 1.00 67.31 84 SER A CA 1
ATOM 666 C C . SER A 1 84 ? -6.232 -18.557 10.067 1.00 67.31 84 SER A C 1
ATOM 668 O O . SER A 1 84 ? -6.515 -19.737 9.851 1.00 67.31 84 SER A O 1
ATOM 670 N N . ASN A 1 85 ? -5.142 -17.974 9.557 1.00 67.69 85 ASN A N 1
ATOM 671 C CA . ASN A 1 85 ? -4.200 -18.615 8.629 1.00 67.69 85 ASN A CA 1
ATOM 672 C C . ASN A 1 85 ? -2.743 -18.213 8.928 1.00 67.69 85 ASN A C 1
ATOM 674 O O . ASN A 1 85 ? -1.992 -17.843 8.030 1.00 67.69 85 ASN A O 1
ATOM 678 N N . GLY A 1 86 ? -2.353 -18.285 10.199 1.00 75.75 86 GLY A N 1
ATOM 679 C CA . GLY A 1 86 ? -0.991 -17.981 10.623 1.00 75.75 86 GLY A CA 1
ATOM 680 C C . GLY A 1 86 ? -0.058 -19.187 10.570 1.00 75.75 86 GLY A C 1
ATOM 681 O O . GLY A 1 86 ? -0.465 -20.328 10.307 1.00 75.75 86 GLY A O 1
ATOM 682 N N . TYR A 1 87 ? 1.205 -18.938 10.892 1.00 80.75 87 TYR A N 1
ATOM 683 C CA . TYR A 1 87 ? 2.162 -19.990 11.206 1.00 80.75 87 TYR A CA 1
ATOM 684 C C . TYR A 1 87 ? 2.849 -19.732 12.542 1.00 80.75 87 TYR A C 1
ATOM 686 O O . TYR A 1 87 ? 2.988 -18.604 13.007 1.00 80.75 87 TYR A O 1
ATOM 694 N N . LEU A 1 88 ? 3.281 -20.824 13.149 1.00 86.31 88 LEU A N 1
ATOM 695 C CA . LEU A 1 88 ? 3.997 -20.885 14.404 1.00 86.31 88 LEU A CA 1
ATOM 696 C C . LEU A 1 88 ? 5.444 -21.297 14.131 1.00 86.31 88 LEU A C 1
ATOM 698 O O . LEU A 1 88 ? 5.697 -22.231 13.364 1.00 86.31 88 LEU A O 1
ATOM 702 N N . GLN A 1 89 ? 6.380 -20.626 14.802 1.00 87.75 89 GLN A N 1
ATOM 703 C CA . GLN A 1 89 ? 7.784 -21.021 14.872 1.00 87.75 89 GLN A CA 1
ATOM 704 C C . GLN A 1 89 ? 8.193 -21.281 16.322 1.00 87.75 89 GLN A C 1
ATOM 706 O O . GLN A 1 89 ? 7.876 -20.493 17.211 1.00 87.75 89 GLN A O 1
ATOM 711 N N . ILE A 1 90 ? 8.937 -22.363 16.557 1.00 90.31 90 ILE A N 1
ATOM 712 C CA . ILE A 1 90 ? 9.524 -22.674 17.865 1.00 90.31 90 ILE A CA 1
ATOM 713 C C . ILE A 1 90 ? 10.923 -22.055 17.913 1.00 90.31 90 ILE A C 1
ATOM 715 O O . ILE A 1 90 ? 11.801 -22.447 17.147 1.00 90.31 90 ILE A O 1
ATOM 719 N N . THR A 1 91 ? 11.136 -21.086 18.800 1.00 89.12 91 THR A N 1
ATOM 720 C CA . THR A 1 91 ? 12.401 -20.338 18.905 1.00 89.12 91 THR A CA 1
ATOM 721 C C . THR A 1 91 ? 13.319 -20.881 19.993 1.00 89.12 91 THR A C 1
ATOM 723 O O . THR A 1 91 ? 14.537 -20.727 19.910 1.00 89.12 91 THR A O 1
ATOM 726 N N . LYS A 1 92 ? 12.754 -21.531 21.017 1.00 89.25 92 LYS A N 1
ATOM 727 C CA . LYS A 1 92 ? 13.509 -22.105 22.135 1.00 89.25 92 LYS A CA 1
ATOM 728 C C . LYS A 1 92 ? 12.777 -23.299 22.740 1.00 89.25 92 LYS A C 1
ATOM 730 O O . LYS A 1 92 ? 11.550 -23.353 22.752 1.00 89.25 92 LYS A O 1
ATOM 735 N N . THR A 1 93 ? 13.537 -24.235 23.293 1.00 90.69 93 THR A N 1
ATOM 736 C CA . THR A 1 93 ? 13.027 -25.342 24.109 1.00 90.69 93 THR A CA 1
ATOM 737 C C . THR A 1 93 ? 13.855 -25.435 25.385 1.00 90.69 93 THR A C 1
ATOM 739 O O . THR A 1 93 ? 15.077 -25.292 25.337 1.00 90.69 93 THR A O 1
ATOM 742 N N . THR A 1 94 ? 13.196 -25.636 26.520 1.00 88.81 94 THR A N 1
ATOM 743 C CA . THR A 1 94 ? 13.808 -25.943 27.820 1.00 88.81 94 THR A CA 1
ATOM 744 C C . THR A 1 94 ? 13.309 -27.308 28.305 1.00 88.81 94 THR A C 1
ATOM 746 O O . THR A 1 94 ? 12.580 -28.007 27.597 1.00 88.81 94 THR A O 1
ATOM 749 N N . ASP A 1 95 ? 13.694 -27.715 29.513 1.00 85.38 95 ASP A N 1
ATOM 750 C CA . ASP A 1 95 ? 13.181 -28.952 30.117 1.00 85.38 95 ASP A CA 1
ATOM 751 C C . ASP A 1 95 ? 11.680 -28.867 30.436 1.00 85.38 95 ASP A C 1
ATOM 753 O O . ASP A 1 95 ? 10.997 -29.888 30.483 1.00 85.38 95 ASP A O 1
ATOM 757 N N . THR A 1 96 ? 11.153 -27.652 30.603 1.00 88.19 96 THR A N 1
ATOM 758 C CA . THR A 1 96 ? 9.774 -27.390 31.031 1.00 88.19 96 THR A CA 1
ATOM 759 C C . THR A 1 96 ? 8.911 -26.721 29.969 1.00 88.19 96 THR A C 1
ATOM 761 O O . THR A 1 96 ? 7.693 -26.872 30.019 1.00 88.19 96 THR A O 1
ATOM 764 N N . ASP A 1 97 ? 9.501 -26.028 28.989 1.00 91.62 97 ASP A N 1
ATOM 765 C CA . ASP A 1 97 ? 8.770 -25.110 28.107 1.00 91.62 97 ASP A CA 1
ATOM 766 C C . ASP A 1 97 ? 9.207 -25.171 26.639 1.00 91.62 97 ASP A C 1
ATOM 768 O O . ASP A 1 97 ? 10.377 -25.393 26.310 1.00 91.62 97 ASP A O 1
ATOM 772 N N . TYR A 1 98 ? 8.271 -24.845 25.748 1.00 90.94 98 TYR A N 1
ATOM 773 C CA . TYR A 1 98 ? 8.557 -24.365 24.397 1.00 90.94 98 TYR A CA 1
ATOM 774 C C . TYR A 1 98 ? 8.300 -22.858 24.327 1.00 90.94 98 TYR A C 1
ATOM 776 O O . TYR A 1 98 ? 7.252 -22.387 24.760 1.00 90.94 98 TYR A O 1
ATOM 784 N N . SER A 1 99 ? 9.230 -22.094 23.752 1.00 89.06 99 SER A N 1
ATOM 785 C CA . SER A 1 99 ? 8.980 -20.706 23.349 1.00 89.06 99 SER A CA 1
ATOM 786 C C . SER A 1 99 ? 8.593 -20.671 21.876 1.00 89.06 99 SER A C 1
ATOM 788 O O . SER A 1 99 ? 9.345 -21.156 21.027 1.00 89.06 99 SER A O 1
ATOM 790 N N . ILE A 1 100 ? 7.426 -20.109 21.584 1.00 87.56 100 ILE A N 1
ATOM 791 C CA . ILE A 1 100 ? 6.821 -20.079 20.251 1.00 87.56 100 ILE A CA 1
ATOM 792 C C . ILE A 1 100 ? 6.490 -18.646 19.840 1.00 87.56 100 ILE A C 1
ATOM 794 O O . ILE A 1 100 ? 6.203 -17.817 20.692 1.00 87.56 100 ILE A O 1
ATOM 798 N N . VAL A 1 101 ? 6.501 -18.343 18.547 1.00 81.88 101 VAL A N 1
ATOM 799 C CA . VAL A 1 101 ? 6.050 -17.054 17.993 1.00 81.88 101 VAL A CA 1
ATOM 800 C C . VAL A 1 101 ? 4.983 -17.337 16.941 1.00 81.88 101 VAL A C 1
ATOM 802 O O . VAL A 1 101 ? 5.172 -18.253 16.135 1.00 81.88 101 VAL A O 1
ATOM 805 N N . LEU A 1 102 ? 3.872 -16.592 16.962 1.00 78.88 102 LEU A N 1
ATOM 806 C CA . LEU A 1 102 ? 2.816 -16.682 15.953 1.00 78.88 102 LEU A CA 1
ATOM 807 C C . LEU A 1 102 ? 2.947 -15.511 14.979 1.00 78.88 102 LEU A C 1
ATOM 809 O O . LEU A 1 102 ? 3.036 -14.344 15.368 1.00 78.88 102 LEU A O 1
ATOM 813 N N . PHE A 1 103 ? 2.911 -15.839 13.699 1.00 73.44 103 PHE A N 1
ATOM 814 C CA . PHE A 1 103 ? 2.982 -14.885 12.609 1.00 73.44 103 PHE A CA 1
ATOM 815 C C . PHE A 1 103 ? 1.688 -14.922 11.802 1.00 73.44 103 PHE A C 1
ATOM 817 O O . PHE A 1 103 ? 1.109 -15.992 11.588 1.00 73.44 103 PHE A O 1
ATOM 824 N N . ASP A 1 104 ? 1.251 -13.749 11.351 1.00 68.88 104 ASP A N 1
ATOM 825 C CA . ASP A 1 104 ? 0.163 -13.613 10.386 1.00 68.88 104 ASP A CA 1
ATOM 826 C C . ASP A 1 104 ? 0.686 -13.754 8.939 1.00 68.88 104 ASP A C 1
ATOM 828 O O . ASP A 1 104 ? 1.888 -13.649 8.672 1.00 68.88 104 ASP A O 1
ATOM 832 N N . GLY A 1 105 ? -0.204 -14.023 7.985 1.00 60.69 105 GLY A N 1
ATOM 833 C CA . GLY A 1 105 ? 0.148 -14.485 6.641 1.00 60.69 105 GLY A CA 1
ATOM 834 C C . GLY A 1 105 ? 0.903 -13.480 5.757 1.00 60.69 105 GLY A C 1
ATOM 835 O O . GLY A 1 105 ? 1.532 -13.906 4.790 1.00 60.69 105 GLY A O 1
ATOM 836 N N . ILE A 1 106 ? 0.911 -12.176 6.070 1.00 64.50 106 ILE A N 1
ATOM 837 C CA . ILE A 1 106 ? 1.701 -11.176 5.313 1.00 64.50 106 ILE A CA 1
ATOM 838 C C . ILE A 1 106 ? 3.211 -11.431 5.467 1.00 64.50 106 ILE A C 1
ATOM 840 O O . ILE A 1 106 ? 3.980 -11.241 4.522 1.00 64.50 106 ILE A O 1
ATOM 844 N N . ILE A 1 107 ? 3.644 -11.923 6.631 1.00 69.00 107 ILE A N 1
ATOM 845 C CA . ILE A 1 107 ? 5.057 -12.238 6.889 1.00 69.00 107 ILE A CA 1
ATOM 846 C C . ILE A 1 107 ? 5.502 -13.431 6.029 1.00 69.00 107 ILE A C 1
ATOM 848 O O . ILE A 1 107 ? 6.638 -13.463 5.557 1.00 69.00 107 ILE A O 1
ATOM 852 N N . ASP A 1 108 ? 4.589 -14.359 5.723 1.00 73.50 108 ASP A N 1
ATOM 853 C CA . ASP A 1 108 ? 4.876 -15.482 4.826 1.00 73.50 108 ASP A CA 1
ATOM 854 C C . ASP A 1 108 ? 5.191 -15.022 3.394 1.00 73.50 108 ASP A C 1
ATOM 856 O O . ASP A 1 108 ? 6.175 -15.487 2.816 1.00 73.50 108 ASP A O 1
ATOM 860 N N . LEU A 1 109 ? 4.427 -14.061 2.850 1.00 80.19 109 LEU A N 1
ATOM 861 C CA . LEU A 1 109 ? 4.724 -13.446 1.550 1.00 80.19 109 LEU A CA 1
ATOM 862 C C . LEU A 1 109 ? 6.114 -12.809 1.560 1.00 80.19 109 LEU A C 1
ATOM 864 O O . LEU A 1 109 ? 6.930 -13.108 0.689 1.00 80.19 109 LEU A O 1
ATOM 868 N N . ALA A 1 110 ? 6.383 -11.947 2.547 1.00 78.62 110 ALA A N 1
ATOM 869 C CA . ALA A 1 110 ? 7.644 -11.220 2.640 1.00 78.62 110 ALA A CA 1
ATOM 870 C C . ALA A 1 110 ? 8.846 -12.172 2.688 1.00 78.62 110 ALA A C 1
ATOM 872 O O . ALA A 1 110 ? 9.842 -11.927 2.011 1.00 78.62 110 ALA A O 1
ATOM 873 N N . GLU A 1 111 ? 8.746 -13.272 3.438 1.00 79.25 111 GLU A N 1
ATOM 874 C CA . GLU A 1 111 ? 9.793 -14.291 3.501 1.00 79.25 111 GLU A CA 1
ATOM 875 C C . GLU A 1 111 ? 9.967 -15.059 2.184 1.00 79.25 111 GLU A C 1
ATOM 877 O O . GLU A 1 111 ? 11.106 -15.272 1.768 1.00 79.25 111 GLU A O 1
ATOM 882 N N . LYS A 1 112 ? 8.876 -15.436 1.499 1.00 84.81 112 LYS A N 1
ATOM 883 C CA . LYS A 1 112 ? 8.935 -16.162 0.214 1.00 84.81 112 LYS A CA 1
ATOM 884 C C . LYS A 1 112 ? 9.668 -15.380 -0.876 1.00 84.81 112 LYS A C 1
ATOM 886 O O . LYS A 1 112 ? 10.414 -15.971 -1.650 1.00 84.81 112 LYS A O 1
ATOM 891 N N . ILE A 1 113 ? 9.486 -14.061 -0.915 1.00 89.38 113 ILE A N 1
ATOM 892 C CA . ILE A 1 113 ? 10.021 -13.199 -1.985 1.00 89.38 113 ILE A CA 1
ATOM 893 C C . ILE A 1 113 ? 11.313 -12.462 -1.587 1.00 89.38 113 ILE A C 1
ATOM 895 O O . ILE A 1 113 ? 11.860 -11.681 -2.373 1.00 89.38 113 ILE A O 1
ATOM 899 N N . LYS A 1 114 ? 11.802 -12.645 -0.352 1.00 84.88 114 LYS A N 1
ATOM 900 C CA . LYS A 1 114 ? 12.912 -11.859 0.212 1.00 84.88 114 LYS A CA 1
ATOM 901 C C . LYS A 1 114 ? 14.213 -12.019 -0.570 1.00 84.88 114 LYS A C 1
ATOM 903 O O . LYS A 1 114 ? 14.871 -11.017 -0.858 1.00 84.88 114 LYS A O 1
ATOM 908 N N . ASP A 1 115 ? 14.575 -13.260 -0.880 1.00 87.88 115 ASP A N 1
ATOM 909 C CA . ASP A 1 115 ? 15.878 -13.610 -1.456 1.00 87.88 115 ASP A CA 1
ATOM 910 C C . ASP A 1 115 ? 15.807 -13.996 -2.942 1.00 87.88 115 ASP A C 1
ATOM 912 O O . ASP A 1 115 ? 16.846 -14.129 -3.584 1.00 87.88 115 ASP A O 1
ATOM 916 N N . ALA A 1 116 ? 14.602 -14.107 -3.505 1.00 93.75 116 ALA A N 1
ATOM 917 C CA . ALA A 1 116 ? 14.391 -14.390 -4.920 1.00 93.75 116 ALA A CA 1
ATOM 918 C C . ALA A 1 116 ? 14.599 -13.136 -5.789 1.00 93.75 116 ALA A C 1
ATOM 920 O O . ALA A 1 116 ? 14.221 -12.021 -5.402 1.00 93.75 116 ALA A O 1
ATOM 921 N N . SER A 1 117 ? 15.176 -13.303 -6.983 1.00 96.25 117 SER A N 1
ATOM 922 C CA . SER A 1 117 ? 15.293 -12.233 -7.976 1.00 96.25 117 SER A CA 1
ATOM 923 C C . SER A 1 117 ? 14.123 -12.253 -8.960 1.00 96.25 117 SER A C 1
ATOM 925 O O . SER A 1 117 ? 13.539 -13.299 -9.235 1.00 96.25 117 SER A O 1
ATOM 927 N N . ILE A 1 118 ? 13.797 -11.102 -9.554 1.00 97.25 118 ILE A N 1
ATOM 928 C CA . ILE A 1 118 ? 12.827 -11.050 -10.659 1.00 97.25 118 ILE A CA 1
ATOM 929 C C . ILE A 1 118 ? 13.305 -11.839 -11.890 1.00 97.25 118 ILE A C 1
ATOM 931 O O . ILE A 1 118 ? 12.494 -12.290 -12.688 1.00 97.25 118 ILE A O 1
ATOM 935 N N . SER A 1 119 ? 14.621 -12.040 -12.034 1.00 95.81 119 SER A N 1
ATOM 936 C CA . SER A 1 119 ? 15.192 -12.864 -13.109 1.00 95.81 119 SER A CA 1
ATOM 937 C C . SER A 1 119 ? 14.988 -14.370 -12.919 1.00 95.81 119 SER A C 1
ATOM 939 O O . SER A 1 119 ? 15.183 -15.119 -13.874 1.00 95.81 119 SER A O 1
ATOM 941 N N . ASP A 1 120 ? 14.576 -14.797 -11.721 1.00 95.62 120 ASP A N 1
ATOM 942 C CA . ASP A 1 120 ? 14.298 -16.201 -11.398 1.00 95.62 120 ASP A CA 1
ATOM 943 C C . ASP A 1 120 ? 12.826 -16.575 -11.631 1.00 95.62 120 ASP A C 1
ATOM 945 O O . ASP A 1 120 ? 12.482 -17.753 -11.568 1.00 95.62 120 ASP A O 1
ATOM 949 N N . LEU A 1 121 ? 11.963 -15.588 -11.908 1.00 97.25 121 LEU A N 1
ATOM 950 C CA . LEU A 1 121 ? 10.541 -15.816 -12.153 1.00 97.25 121 LEU A CA 1
ATOM 951 C C . LEU A 1 121 ? 10.334 -16.660 -13.415 1.00 97.25 121 LEU A C 1
ATOM 953 O O . LEU A 1 121 ? 11.013 -16.486 -14.436 1.00 97.25 121 LEU A O 1
ATOM 957 N N . GLY A 1 122 ? 9.320 -17.520 -13.386 1.00 96.94 122 GLY A N 1
ATOM 958 C CA . GLY A 1 122 ? 8.892 -18.336 -14.518 1.00 96.94 122 GLY A CA 1
ATOM 959 C C . GLY A 1 122 ? 8.600 -17.502 -15.766 1.00 96.94 122 GLY A C 1
ATOM 960 O O . GLY A 1 122 ? 8.947 -17.924 -16.872 1.00 96.94 122 GLY A O 1
ATOM 961 N N . VAL A 1 123 ? 8.080 -16.278 -15.600 1.00 97.06 123 VAL A N 1
ATOM 962 C CA . VAL A 1 123 ? 7.839 -15.347 -16.719 1.00 97.06 123 VAL A CA 1
ATOM 963 C C . VAL A 1 123 ? 9.108 -14.990 -17.497 1.00 97.06 123 VAL A C 1
ATOM 965 O O . VAL A 1 123 ? 9.035 -14.819 -18.712 1.00 97.06 123 VAL A O 1
ATOM 968 N N . ALA A 1 124 ? 10.283 -14.953 -16.858 1.00 96.69 124 ALA A N 1
ATOM 969 C CA . ALA A 1 124 ? 11.538 -14.721 -17.572 1.00 96.69 124 ALA A CA 1
ATOM 970 C C . ALA A 1 124 ? 11.820 -15.866 -18.562 1.00 96.69 124 ALA A C 1
ATOM 972 O O . ALA A 1 124 ? 12.200 -15.640 -19.708 1.00 96.69 124 ALA A O 1
ATOM 973 N N . THR A 1 125 ? 11.560 -17.112 -18.168 1.00 97.06 125 THR A N 1
ATOM 974 C CA . THR A 1 125 ? 11.701 -18.252 -19.087 1.00 97.06 125 THR A CA 1
ATOM 975 C C . THR A 1 125 ? 10.596 -18.251 -20.141 1.00 97.06 125 THR A C 1
ATOM 977 O O . THR A 1 125 ? 10.885 -18.405 -21.323 1.00 97.06 125 THR A O 1
ATOM 980 N N . PHE A 1 126 ? 9.345 -18.046 -19.723 1.00 97.62 126 PHE A N 1
ATOM 981 C CA . PHE A 1 126 ? 8.164 -18.124 -20.586 1.00 97.62 126 PHE A CA 1
ATOM 982 C C . PHE A 1 126 ? 8.209 -17.136 -21.756 1.00 97.62 126 PHE A C 1
ATOM 984 O O . PHE A 1 126 ? 7.881 -17.504 -22.879 1.00 97.62 126 PHE A O 1
ATOM 991 N N . TYR A 1 127 ? 8.646 -15.899 -21.508 1.00 97.75 127 TYR A N 1
ATOM 992 C CA . TYR A 1 127 ? 8.720 -14.874 -22.546 1.00 97.75 127 TYR A CA 1
ATOM 993 C C . TYR A 1 127 ? 10.031 -14.895 -23.342 1.00 97.75 127 TYR A C 1
ATOM 995 O O . TYR A 1 127 ? 10.150 -14.134 -24.298 1.00 97.75 127 TYR A O 1
ATOM 1003 N N . SER A 1 128 ? 11.018 -15.726 -22.987 1.00 97.44 128 SER A N 1
ATOM 1004 C CA . SER A 1 128 ? 12.280 -15.800 -23.738 1.00 97.44 128 SER A CA 1
ATOM 1005 C C . SER A 1 128 ? 12.040 -16.309 -25.163 1.00 97.44 128 SER A C 1
ATOM 1007 O O . SER A 1 128 ? 11.318 -17.283 -25.369 1.00 97.44 128 SER A O 1
ATOM 1009 N N . HIS A 1 129 ? 12.634 -15.655 -26.160 1.00 96.94 129 HIS A N 1
ATOM 1010 C CA . HIS A 1 129 ? 12.300 -15.893 -27.567 1.00 96.94 129 HIS A CA 1
ATOM 1011 C C . HIS A 1 129 ? 13.457 -15.570 -28.517 1.00 96.94 129 HIS A C 1
ATOM 1013 O O . HIS A 1 129 ? 14.445 -14.935 -28.156 1.00 96.94 129 HIS A O 1
ATOM 1019 N N . GLN A 1 130 ? 13.323 -16.014 -29.766 1.00 95.94 130 GLN A N 1
ATOM 1020 C CA . GLN A 1 130 ? 14.227 -15.634 -30.850 1.00 95.94 130 GLN A CA 1
ATOM 1021 C C . GLN A 1 130 ? 13.949 -14.194 -31.279 1.00 95.94 130 GLN A C 1
ATOM 1023 O O . GLN A 1 130 ? 12.834 -13.906 -31.700 1.00 95.94 130 GLN A O 1
ATOM 1028 N N . ARG A 1 131 ? 14.945 -13.306 -31.216 1.00 92.50 131 ARG A N 1
ATOM 1029 C CA . ARG A 1 131 ? 14.835 -11.921 -31.691 1.00 92.50 131 ARG A CA 1
ATOM 1030 C C . ARG A 1 131 ? 14.865 -11.891 -33.217 1.00 92.50 131 ARG A C 1
ATOM 1032 O O . ARG A 1 131 ? 15.921 -12.059 -33.820 1.00 92.50 131 ARG A O 1
ATOM 1039 N N . ASN A 1 132 ? 13.709 -11.664 -33.828 1.00 90.75 132 ASN A N 1
ATOM 1040 C CA . ASN A 1 132 ? 13.548 -11.477 -35.270 1.00 90.75 132 ASN A CA 1
ATOM 1041 C C . ASN A 1 132 ? 12.455 -10.431 -35.576 1.00 90.75 132 ASN A C 1
ATOM 1043 O O . ASN A 1 132 ? 11.736 -9.995 -34.675 1.00 90.75 132 ASN A O 1
ATOM 1047 N N . GLU A 1 133 ? 12.310 -10.037 -36.847 1.00 88.56 133 GLU A N 1
ATOM 1048 C CA . GLU A 1 133 ? 11.305 -9.047 -37.279 1.00 88.56 133 GLU A CA 1
ATOM 1049 C C . GLU A 1 133 ? 9.886 -9.421 -36.812 1.00 88.56 133 GLU A C 1
ATOM 1051 O O . GLU A 1 133 ? 9.165 -8.581 -36.277 1.00 88.56 133 GLU A O 1
ATOM 1056 N N . THR A 1 134 ? 9.496 -10.695 -36.938 1.00 90.56 134 THR A N 1
ATOM 1057 C CA . THR A 1 134 ? 8.142 -11.152 -36.580 1.00 90.56 134 THR A CA 1
ATOM 1058 C C . THR A 1 134 ? 7.867 -10.983 -35.087 1.00 90.56 134 THR A C 1
ATOM 1060 O O . THR A 1 134 ? 6.828 -10.446 -34.707 1.00 90.56 134 THR A O 1
ATOM 1063 N N . THR A 1 135 ? 8.793 -11.403 -34.221 1.00 93.62 135 THR A N 1
ATOM 1064 C CA . THR A 1 135 ? 8.619 -11.273 -32.765 1.00 93.62 135 THR A CA 1
ATOM 1065 C C . THR A 1 135 ? 8.611 -9.823 -32.304 1.00 93.62 135 THR A C 1
ATOM 1067 O O . THR A 1 135 ? 7.905 -9.497 -31.353 1.00 93.62 135 THR A O 1
ATOM 1070 N N . ILE A 1 136 ? 9.384 -8.960 -32.971 1.00 92.06 136 ILE A N 1
ATOM 1071 C CA . ILE A 1 136 ? 9.433 -7.528 -32.670 1.00 92.06 136 ILE A CA 1
ATOM 1072 C C . ILE A 1 136 ? 8.093 -6.885 -33.025 1.00 92.06 136 ILE A C 1
ATOM 1074 O O . ILE A 1 136 ? 7.464 -6.294 -32.148 1.00 92.06 136 ILE A O 1
ATOM 1078 N N . LEU A 1 137 ? 7.618 -7.067 -34.261 1.00 90.44 137 LEU A N 1
ATOM 1079 C CA . LEU A 1 137 ? 6.362 -6.480 -34.735 1.00 90.44 137 LEU A CA 1
ATOM 1080 C C . LEU A 1 137 ? 5.156 -6.951 -33.914 1.00 90.44 137 LEU A C 1
ATOM 1082 O O . LEU A 1 137 ? 4.343 -6.129 -33.504 1.00 90.44 137 LEU A O 1
ATOM 1086 N N . ASN A 1 138 ? 5.082 -8.248 -33.598 1.00 92.44 138 ASN A N 1
ATOM 1087 C CA . ASN A 1 138 ? 3.998 -8.799 -32.778 1.00 92.44 138 ASN A CA 1
ATOM 1088 C C . ASN A 1 138 ? 3.978 -8.235 -31.349 1.00 92.44 138 ASN A C 1
ATOM 1090 O O . ASN A 1 138 ? 2.954 -8.324 -30.682 1.00 92.44 138 ASN A O 1
ATOM 1094 N N . SER A 1 139 ? 5.095 -7.684 -30.865 1.00 94.69 139 SER A N 1
ATOM 1095 C CA . SER A 1 139 ? 5.183 -7.158 -29.504 1.00 94.69 139 SER A CA 1
ATOM 1096 C C . SER A 1 139 ? 4.707 -5.712 -29.358 1.00 94.69 139 SER A C 1
ATOM 1098 O O . SER A 1 139 ? 4.457 -5.280 -28.237 1.00 94.69 139 SER A O 1
ATOM 1100 N N . LEU A 1 140 ? 4.590 -4.955 -30.457 1.00 91.00 140 LEU A N 1
ATOM 1101 C CA . LEU A 1 140 ? 4.384 -3.498 -30.423 1.00 91.00 140 LEU A CA 1
ATOM 1102 C C . LEU A 1 140 ? 3.040 -3.072 -29.816 1.00 91.00 140 LEU A C 1
ATOM 1104 O O . LEU A 1 140 ? 2.925 -1.947 -29.329 1.00 91.00 140 LEU A O 1
ATOM 1108 N N . ASP A 1 141 ? 2.056 -3.972 -29.829 1.00 90.50 141 ASP A N 1
ATOM 1109 C CA . ASP A 1 141 ? 0.716 -3.770 -29.270 1.00 90.50 141 ASP A CA 1
ATOM 1110 C C . ASP A 1 141 ? 0.499 -4.495 -27.933 1.00 90.50 141 ASP A C 1
ATOM 1112 O O . ASP A 1 141 ? -0.606 -4.464 -27.388 1.00 90.50 141 ASP A O 1
ATOM 1116 N N . ASN A 1 142 ? 1.530 -5.147 -27.387 1.00 94.88 142 ASN A N 1
ATOM 1117 C CA . ASN A 1 142 ? 1.411 -5.847 -26.115 1.00 94.88 142 ASN A CA 1
ATOM 1118 C C . ASN A 1 142 ? 1.069 -4.877 -24.978 1.00 94.88 142 ASN A C 1
ATOM 1120 O O . ASN A 1 142 ? 1.575 -3.760 -24.917 1.00 94.88 142 ASN A O 1
ATOM 1124 N N . THR A 1 143 ? 0.265 -5.354 -24.029 1.00 93.06 143 THR A N 1
ATOM 1125 C CA . THR A 1 143 ? -0.064 -4.667 -22.764 1.00 93.06 143 THR A CA 1
ATOM 1126 C C . THR A 1 143 ? 0.412 -5.456 -21.536 1.00 93.06 143 THR A C 1
ATOM 1128 O O . THR A 1 143 ? 0.072 -5.143 -20.397 1.00 93.06 143 THR A O 1
ATOM 1131 N N . SER A 1 144 ? 1.152 -6.540 -21.769 1.00 95.94 144 SER A N 1
ATOM 1132 C CA . SER A 1 144 ? 1.733 -7.432 -20.765 1.00 95.94 144 SER A CA 1
ATOM 1133 C C . SER A 1 144 ? 2.942 -8.163 -21.352 1.00 95.94 144 SER A C 1
ATOM 1135 O O . SER A 1 144 ? 3.077 -8.264 -22.570 1.00 95.94 144 SER A O 1
ATOM 1137 N N . GLY A 1 145 ? 3.807 -8.716 -20.503 1.00 97.75 145 GLY A N 1
ATOM 1138 C CA . GLY A 1 145 ? 5.023 -9.399 -20.939 1.00 97.75 145 GLY A CA 1
ATOM 1139 C C . GLY A 1 145 ? 6.098 -8.406 -21.362 1.00 97.75 145 GLY A C 1
ATOM 1140 O O . GLY A 1 145 ? 6.538 -7.585 -20.556 1.00 97.75 145 GLY A O 1
ATOM 1141 N N . TYR A 1 146 ? 6.507 -8.476 -22.625 1.00 97.75 146 TYR A N 1
ATOM 1142 C CA . TYR A 1 146 ? 7.544 -7.621 -23.195 1.00 97.75 146 TYR A CA 1
ATOM 1143 C C . TYR A 1 146 ? 7.040 -6.843 -24.410 1.00 97.75 146 TYR A C 1
ATOM 1145 O O . TYR A 1 146 ? 6.076 -7.234 -25.066 1.00 97.75 146 TYR A O 1
ATOM 1153 N N . VAL A 1 147 ? 7.753 -5.772 -24.737 1.00 96.88 147 VAL A N 1
ATOM 1154 C CA . VAL A 1 147 ? 7.538 -4.946 -25.928 1.00 96.88 147 VAL A CA 1
ATOM 1155 C C . VAL A 1 147 ? 8.873 -4.422 -26.426 1.00 96.88 147 VAL A C 1
ATOM 1157 O O . VAL A 1 147 ? 9.715 -3.987 -25.644 1.00 96.88 147 VAL A O 1
ATOM 1160 N N . TYR A 1 148 ? 9.084 -4.459 -27.734 1.00 94.62 148 TYR A N 1
ATOM 1161 C CA . TYR A 1 148 ? 10.231 -3.822 -28.373 1.00 94.62 148 TYR A CA 1
ATOM 1162 C C . TYR A 1 148 ? 9.934 -2.355 -28.662 1.00 94.62 148 TYR A C 1
ATOM 1164 O O . TYR A 1 148 ? 9.738 -1.961 -29.808 1.00 94.62 148 TYR A O 1
ATOM 1172 N N . ALA A 1 149 ? 9.888 -1.551 -27.601 1.00 92.31 149 ALA A N 1
ATOM 1173 C CA . ALA A 1 149 ? 9.820 -0.107 -27.747 1.00 92.31 149 ALA A CA 1
ATOM 1174 C C . ALA A 1 149 ? 11.133 0.415 -28.348 1.00 92.31 149 ALA A C 1
ATOM 1176 O O . ALA A 1 149 ? 12.225 -0.011 -27.956 1.00 92.31 149 ALA A O 1
ATOM 1177 N N . PHE A 1 150 ? 11.034 1.333 -29.304 1.00 88.06 150 PHE A N 1
ATOM 1178 C CA . PHE A 1 150 ? 12.206 1.886 -29.959 1.00 88.06 150 PHE A CA 1
ATOM 1179 C C . PHE A 1 150 ? 13.002 2.759 -28.989 1.00 88.06 150 PHE A C 1
ATOM 1181 O O . PHE A 1 150 ? 12.479 3.639 -28.300 1.00 88.06 150 PHE A O 1
ATOM 1188 N N . GLN A 1 151 ? 14.293 2.456 -28.929 1.00 88.38 151 GLN A N 1
ATOM 1189 C CA . GLN A 1 151 ? 15.278 3.028 -28.023 1.00 88.38 151 GLN A CA 1
ATOM 1190 C C . GLN A 1 151 ? 16.667 2.813 -28.634 1.00 88.38 151 GLN A C 1
ATOM 1192 O O . GLN A 1 151 ? 16.871 1.867 -29.402 1.00 88.38 151 GLN A O 1
ATOM 1197 N N . ASN A 1 152 ? 17.642 3.645 -28.276 1.00 88.44 152 ASN A N 1
ATOM 1198 C CA . ASN A 1 152 ? 19.016 3.435 -28.711 1.00 88.44 152 ASN A CA 1
ATOM 1199 C C . ASN A 1 152 ? 19.731 2.478 -27.754 1.00 88.44 152 ASN A C 1
ATOM 1201 O O . ASN A 1 152 ? 20.045 2.841 -26.621 1.00 88.44 152 ASN A O 1
ATOM 1205 N N . ASN A 1 153 ? 20.018 1.266 -28.230 1.00 90.69 153 ASN A N 1
ATOM 1206 C CA . ASN A 1 153 ? 20.697 0.244 -27.434 1.00 90.69 153 ASN A CA 1
ATOM 1207 C C . ASN A 1 153 ? 22.215 0.211 -27.614 1.00 90.69 153 ASN A C 1
ATOM 1209 O O . ASN A 1 153 ? 22.881 -0.638 -27.020 1.00 90.69 153 ASN A O 1
ATOM 1213 N N . ILE A 1 154 ? 22.761 1.089 -28.454 1.00 88.56 154 ILE A N 1
ATOM 1214 C CA . ILE A 1 154 ? 24.150 1.026 -28.889 1.00 88.56 154 ILE A CA 1
ATOM 1215 C C . ILE A 1 154 ? 24.933 2.170 -28.255 1.00 88.56 154 ILE A C 1
ATOM 1217 O O . ILE A 1 154 ? 24.544 3.340 -28.305 1.00 88.56 154 ILE A O 1
ATOM 1221 N N . GLU A 1 155 ? 26.065 1.831 -27.657 1.00 85.19 155 GLU A N 1
ATOM 1222 C CA . GLU A 1 155 ? 26.971 2.805 -27.071 1.00 85.19 155 GLU A CA 1
ATOM 1223 C C . GLU A 1 155 ? 27.574 3.743 -28.130 1.00 85.19 155 GLU A C 1
ATOM 1225 O O . GLU A 1 155 ? 27.998 3.306 -29.197 1.00 85.19 155 GLU A O 1
ATOM 1230 N N . ASN A 1 156 ? 27.646 5.039 -27.803 1.00 72.00 156 ASN A N 1
ATOM 1231 C CA . ASN A 1 156 ? 28.309 6.085 -28.596 1.00 72.00 156 ASN A CA 1
ATOM 1232 C C . ASN A 1 156 ? 27.815 6.244 -30.046 1.00 72.00 156 ASN A C 1
ATOM 1234 O O . ASN A 1 156 ? 28.520 6.827 -30.869 1.00 72.00 156 ASN A O 1
ATOM 1238 N N . VAL A 1 157 ? 26.604 5.781 -30.367 1.00 70.69 157 VAL A N 1
ATOM 1239 C CA . VAL A 1 157 ? 26.031 5.992 -31.699 1.00 70.69 157 VAL A CA 1
ATOM 1240 C C . VAL A 1 157 ? 25.475 7.405 -31.830 1.00 70.69 157 VAL A C 1
ATOM 1242 O O . VAL A 1 157 ? 24.623 7.839 -31.053 1.00 70.69 157 VAL A O 1
ATOM 1245 N N . ILE A 1 158 ? 25.963 8.098 -32.855 1.00 63.06 158 ILE A N 1
ATOM 1246 C CA . ILE A 1 158 ? 25.387 9.323 -33.394 1.00 63.06 158 ILE A CA 1
ATOM 1247 C C . ILE A 1 158 ? 24.720 8.926 -34.709 1.00 63.06 158 ILE A C 1
ATOM 1249 O O . ILE A 1 158 ? 25.386 8.475 -35.639 1.00 63.06 158 ILE A O 1
ATOM 1253 N N . THR A 1 159 ? 23.395 9.022 -34.767 1.00 63.34 159 THR A N 1
ATOM 1254 C CA . THR A 1 159 ? 22.636 8.745 -35.986 1.00 63.34 159 THR A CA 1
ATOM 1255 C C . THR A 1 159 ? 22.391 10.046 -36.748 1.00 63.34 159 THR A C 1
ATOM 1257 O O . THR A 1 159 ? 22.012 11.061 -36.156 1.00 63.34 159 THR A O 1
ATOM 1260 N N . PRO A 1 160 ? 22.547 10.060 -38.078 1.00 61.31 160 PRO A N 1
ATOM 1261 C CA . PRO A 1 160 ? 22.004 11.133 -38.895 1.00 61.31 160 PRO A CA 1
ATOM 1262 C C . PRO A 1 160 ? 20.481 11.219 -38.732 1.00 61.31 160 PRO A C 1
ATOM 1264 O O . PRO A 1 160 ? 19.791 10.201 -38.651 1.00 61.31 160 PRO A O 1
ATOM 1267 N N . HIS A 1 161 ? 19.926 12.432 -38.708 1.00 60.44 161 HIS A N 1
ATOM 1268 C CA . HIS A 1 161 ? 18.489 12.658 -38.491 1.00 60.44 161 HIS A CA 1
ATOM 1269 C C . HIS A 1 161 ? 17.571 11.826 -39.420 1.00 60.44 161 HIS A C 1
ATOM 1271 O O . HIS A 1 161 ? 16.569 11.277 -38.977 1.00 60.44 161 HIS A O 1
ATOM 1277 N N . TRP A 1 162 ? 17.957 11.638 -40.684 1.00 59.44 162 TRP A N 1
ATOM 1278 C CA . TRP A 1 162 ? 17.214 10.876 -41.701 1.00 59.44 162 TRP A CA 1
ATOM 1279 C C . TRP A 1 162 ? 17.272 9.341 -41.544 1.00 59.44 162 TRP A C 1
ATOM 1281 O O . TRP A 1 162 ? 16.633 8.634 -42.318 1.00 59.44 162 TRP A O 1
ATOM 1291 N N . LEU A 1 163 ? 18.021 8.820 -40.565 1.00 60.56 163 LEU A N 1
ATOM 1292 C CA . LEU A 1 163 ? 18.104 7.388 -40.238 1.00 60.56 163 LEU A CA 1
ATOM 1293 C C . LEU A 1 163 ? 17.412 7.023 -38.916 1.00 60.56 163 LEU A C 1
ATOM 1295 O O . LEU A 1 163 ? 17.412 5.852 -38.554 1.00 60.56 163 LEU A O 1
ATOM 1299 N N . HIS A 1 164 ? 16.821 7.980 -38.192 1.00 65.94 164 HIS A N 1
ATOM 1300 C CA . HIS A 1 164 ? 16.288 7.729 -36.842 1.00 65.94 164 HIS A CA 1
ATOM 1301 C C . HIS A 1 164 ? 15.065 6.810 -36.793 1.00 65.94 164 HIS A C 1
ATOM 1303 O O . HIS A 1 164 ? 14.814 6.199 -35.761 1.00 65.94 164 HIS A O 1
ATOM 1309 N N . SER A 1 165 ? 14.335 6.682 -37.900 1.00 70.06 165 SER A N 1
ATOM 1310 C CA . SER A 1 165 ? 13.210 5.755 -38.033 1.00 70.06 165 SER A CA 1
ATOM 1311 C C . SER A 1 165 ? 13.621 4.378 -38.571 1.00 70.06 165 SER A C 1
ATOM 1313 O O . SER A 1 165 ? 12.748 3.561 -38.851 1.00 70.06 165 SER A O 1
ATOM 1315 N N . ARG A 1 166 ? 14.927 4.106 -38.747 1.00 77.75 166 ARG A N 1
ATOM 1316 C CA . ARG A 1 166 ? 15.448 2.801 -39.182 1.00 77.75 166 ARG A CA 1
ATOM 1317 C C . ARG A 1 166 ? 15.985 2.005 -38.010 1.00 77.75 166 ARG A C 1
ATOM 1319 O O . ARG A 1 166 ? 16.982 2.377 -37.395 1.00 77.75 166 ARG A O 1
ATOM 1326 N N . HIS A 1 167 ? 15.395 0.840 -37.796 1.00 80.69 167 HIS A N 1
ATOM 1327 C CA . HIS A 1 167 ? 15.727 -0.028 -36.677 1.00 80.69 167 HIS A CA 1
ATOM 1328 C C . HIS A 1 167 ? 16.259 -1.366 -37.175 1.00 80.69 167 HIS A C 1
ATOM 1330 O O . HIS A 1 167 ? 15.614 -2.063 -37.960 1.00 80.69 167 HIS A O 1
ATOM 1336 N N . THR A 1 168 ? 17.464 -1.725 -36.735 1.00 85.75 168 THR A N 1
ATOM 1337 C CA . THR A 1 168 ? 18.074 -3.007 -37.099 1.00 85.75 168 THR A CA 1
ATOM 1338 C C . THR A 1 168 ? 17.715 -4.065 -36.065 1.00 85.75 168 THR A C 1
ATOM 1340 O O . THR A 1 168 ? 18.037 -3.911 -34.885 1.00 85.75 168 THR A O 1
ATOM 1343 N N . VAL A 1 169 ? 17.091 -5.158 -36.506 1.00 87.81 169 VAL A N 1
ATOM 1344 C CA . VAL A 1 169 ? 16.532 -6.226 -35.654 1.00 87.81 169 VAL A CA 1
ATOM 1345 C C . VAL A 1 169 ? 17.530 -6.724 -34.600 1.00 87.81 169 VAL A C 1
ATOM 1347 O O . VAL A 1 169 ? 17.208 -6.786 -33.413 1.00 87.81 169 VAL A O 1
ATOM 1350 N N . ASN A 1 170 ? 18.772 -7.015 -34.997 1.00 86.31 170 ASN A N 1
ATOM 1351 C CA . ASN A 1 170 ? 19.824 -7.531 -34.109 1.00 86.31 170 ASN A CA 1
ATOM 1352 C C . ASN A 1 170 ? 20.390 -6.496 -33.111 1.00 86.31 170 ASN A C 1
ATOM 1354 O O . ASN A 1 170 ? 21.142 -6.860 -32.206 1.00 86.31 170 ASN A O 1
ATOM 1358 N N . LYS A 1 171 ? 20.027 -5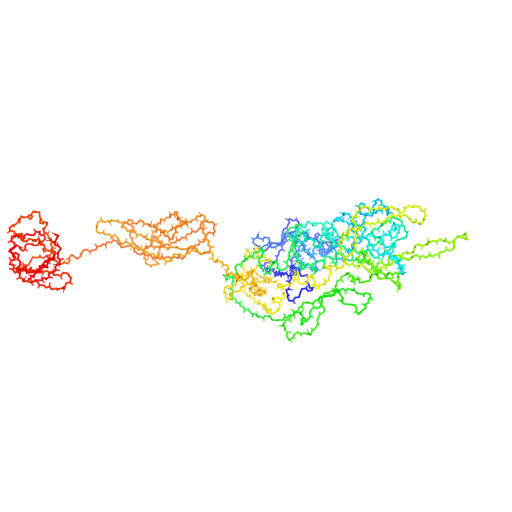.218 -33.252 1.00 88.00 171 LYS A N 1
ATOM 1359 C CA . LYS A 1 171 ? 20.432 -4.111 -32.371 1.00 88.00 171 LYS A CA 1
ATOM 1360 C C . LYS A 1 171 ? 19.271 -3.639 -31.477 1.00 88.00 171 LYS A C 1
ATOM 1362 O O . LYS A 1 171 ? 19.462 -2.766 -30.633 1.00 88.00 171 LYS A O 1
ATOM 1367 N N . MET A 1 172 ? 18.082 -4.233 -31.606 1.00 90.62 172 MET A N 1
ATOM 1368 C CA . MET A 1 172 ? 16.922 -3.927 -30.765 1.00 90.62 172 MET A CA 1
ATOM 1369 C C . MET A 1 172 ? 16.885 -4.780 -29.491 1.00 90.62 172 MET A C 1
ATOM 1371 O O . MET A 1 172 ? 17.291 -5.946 -29.488 1.00 90.62 172 MET A O 1
ATOM 1375 N N . TYR A 1 173 ? 16.350 -4.202 -28.418 1.00 94.62 173 TYR A N 1
ATOM 1376 C CA . TYR A 1 173 ? 16.120 -4.865 -27.137 1.00 94.62 173 TYR A CA 1
ATOM 1377 C C . TYR A 1 173 ? 14.704 -4.584 -26.640 1.00 94.62 173 TYR A C 1
ATOM 1379 O O . TYR A 1 173 ? 14.201 -3.481 -26.850 1.00 94.62 173 TYR A O 1
ATOM 1387 N N . PRO A 1 174 ? 14.066 -5.559 -25.979 1.00 96.38 174 PRO A N 1
ATOM 1388 C CA . PRO A 1 174 ? 12.757 -5.357 -25.389 1.00 96.38 174 PRO A CA 1
ATOM 1389 C C . PRO A 1 174 ? 12.850 -4.557 -24.084 1.00 96.38 174 PRO A C 1
ATOM 1391 O O . PRO A 1 174 ? 13.882 -4.522 -23.415 1.00 96.38 174 PRO A O 1
ATOM 1394 N N . VAL A 1 175 ? 11.723 -3.993 -23.677 1.00 97.56 175 VAL A N 1
ATOM 1395 C CA . VAL A 1 175 ? 11.420 -3.587 -22.301 1.00 97.56 175 VAL A CA 1
ATOM 1396 C C . VAL A 1 175 ? 10.303 -4.480 -21.764 1.00 97.56 175 VAL A C 1
ATOM 1398 O O . VAL A 1 175 ? 9.642 -5.183 -22.534 1.00 97.56 175 VAL A O 1
ATOM 1401 N N . PHE A 1 176 ? 10.114 -4.512 -20.447 1.00 98.19 176 PHE A N 1
ATOM 1402 C CA . PHE A 1 176 ? 9.189 -5.458 -19.819 1.00 98.19 176 PHE A CA 1
ATOM 1403 C C . PHE A 1 176 ? 8.201 -4.756 -18.893 1.00 98.19 176 PHE A C 1
ATOM 1405 O O . PHE A 1 176 ? 8.573 -3.833 -18.168 1.00 98.19 176 PHE A O 1
ATOM 1412 N N . PHE A 1 177 ? 6.942 -5.192 -18.916 1.00 98.31 177 PHE A N 1
ATOM 1413 C CA . PHE A 1 177 ? 5.858 -4.561 -18.167 1.00 98.31 177 PHE A CA 1
ATOM 1414 C C . PHE A 1 177 ? 6.000 -4.780 -16.660 1.00 98.31 177 PHE A C 1
ATOM 1416 O O . PHE A 1 177 ? 6.074 -5.916 -16.180 1.00 98.31 177 PHE A O 1
ATOM 1423 N N . VAL A 1 178 ? 5.947 -3.684 -15.898 1.00 98.25 178 VAL A N 1
ATOM 1424 C CA . VAL A 1 178 ? 6.032 -3.705 -14.429 1.00 98.25 178 VAL A CA 1
ATOM 1425 C C . VAL A 1 178 ? 4.875 -4.507 -13.837 1.00 98.25 178 VAL A C 1
ATOM 1427 O O . VAL A 1 178 ? 5.097 -5.367 -12.983 1.00 98.25 178 VAL A O 1
ATOM 1430 N N . LYS A 1 179 ? 3.657 -4.297 -14.354 1.00 98.00 179 LYS A N 1
ATOM 1431 C CA . LYS A 1 179 ? 2.451 -5.041 -13.959 1.00 98.00 179 LYS A CA 1
ATOM 1432 C C . LYS A 1 179 ? 2.620 -6.555 -14.111 1.00 98.00 179 LYS A C 1
ATOM 1434 O O . LYS A 1 179 ? 2.185 -7.305 -13.247 1.00 98.00 179 LYS A O 1
ATOM 1439 N N . THR A 1 180 ? 3.287 -7.008 -15.176 1.00 98.31 180 THR A N 1
ATOM 1440 C CA . THR A 1 180 ? 3.503 -8.446 -15.419 1.00 98.31 180 THR A CA 1
ATOM 1441 C C . THR A 1 180 ? 4.433 -9.061 -14.379 1.00 98.31 180 THR A C 1
ATOM 1443 O O . THR A 1 180 ? 4.141 -10.137 -13.869 1.00 98.31 180 THR A O 1
ATOM 1446 N N . ILE A 1 181 ? 5.522 -8.373 -14.021 1.00 98.44 181 ILE A N 1
ATOM 1447 C CA . ILE A 1 181 ? 6.421 -8.842 -12.958 1.00 98.44 181 ILE A CA 1
ATOM 1448 C C . ILE A 1 181 ? 5.721 -8.826 -11.600 1.00 98.44 181 ILE A C 1
ATOM 1450 O O . ILE A 1 181 ? 5.850 -9.790 -10.853 1.00 98.44 181 ILE A O 1
ATOM 1454 N N . LEU A 1 182 ? 4.955 -7.775 -11.288 1.00 98.12 182 LEU A N 1
ATOM 1455 C CA . LEU A 1 182 ? 4.195 -7.706 -10.039 1.00 98.12 182 LEU A CA 1
ATOM 1456 C C . LEU A 1 182 ? 3.252 -8.907 -9.893 1.00 98.12 182 LEU A C 1
ATOM 1458 O O . LEU A 1 182 ? 3.275 -9.568 -8.861 1.00 98.12 182 LEU A O 1
ATOM 1462 N N . ILE A 1 183 ? 2.464 -9.202 -10.929 1.00 97.94 183 ILE A N 1
ATOM 1463 C CA . ILE A 1 183 ? 1.537 -10.340 -10.942 1.00 97.94 183 ILE A CA 1
ATOM 1464 C C . ILE A 1 183 ? 2.298 -11.659 -10.771 1.00 97.94 183 ILE A C 1
ATOM 1466 O O . ILE A 1 183 ? 1.960 -12.441 -9.887 1.00 97.94 183 ILE A O 1
ATOM 1470 N N . ALA A 1 184 ? 3.377 -11.862 -11.533 1.00 98.06 184 ALA A N 1
ATOM 1471 C CA . ALA A 1 184 ? 4.185 -13.077 -11.454 1.00 98.06 184 ALA A CA 1
ATOM 1472 C C . ALA A 1 184 ? 4.766 -13.315 -10.050 1.00 98.06 184 ALA A C 1
ATOM 1474 O O . ALA A 1 184 ? 4.734 -14.440 -9.561 1.00 98.06 184 ALA A O 1
ATOM 1475 N N . ILE A 1 185 ? 5.242 -12.263 -9.369 1.00 97.62 185 ILE A N 1
ATOM 1476 C CA . ILE A 1 185 ? 5.730 -12.360 -7.982 1.00 97.62 185 ILE A CA 1
ATOM 1477 C C . ILE A 1 185 ? 4.632 -12.892 -7.052 1.00 97.62 185 ILE A C 1
ATOM 1479 O O . ILE A 1 185 ? 4.899 -13.748 -6.209 1.00 97.62 185 ILE A O 1
ATOM 1483 N N . LEU A 1 186 ? 3.406 -12.380 -7.181 1.00 95.38 186 LEU A N 1
ATOM 1484 C CA . LEU A 1 186 ? 2.292 -12.739 -6.299 1.00 95.38 186 LEU A CA 1
ATOM 1485 C C . LEU A 1 186 ? 1.807 -14.169 -6.568 1.00 95.38 186 LEU A C 1
ATOM 1487 O O . LEU A 1 186 ? 1.651 -14.953 -5.628 1.00 95.38 186 LEU A O 1
ATOM 1491 N N . GLU A 1 187 ? 1.629 -14.524 -7.840 1.00 95.62 187 GLU A N 1
ATOM 1492 C CA . GLU A 1 187 ? 1.148 -15.843 -8.256 1.00 95.62 187 GLU A CA 1
ATOM 1493 C C . GLU A 1 187 ? 2.158 -16.952 -7.939 1.00 95.62 187 GLU A C 1
ATOM 1495 O O . GLU A 1 187 ? 1.780 -17.978 -7.371 1.00 95.62 187 GLU A O 1
ATOM 1500 N N . GLU A 1 188 ? 3.450 -16.744 -8.218 1.00 95.31 188 GLU A N 1
ATOM 1501 C CA . GLU A 1 188 ? 4.498 -17.722 -7.892 1.00 95.31 188 GLU A CA 1
ATOM 1502 C C . GLU A 1 188 ? 4.709 -17.864 -6.375 1.00 95.31 188 GLU A C 1
ATOM 1504 O O . GLU A 1 188 ? 5.048 -18.948 -5.894 1.00 95.31 188 GLU A O 1
ATOM 1509 N N . ALA A 1 189 ? 4.430 -16.815 -5.591 1.00 90.62 189 ALA A N 1
ATOM 1510 C CA . ALA A 1 189 ? 4.377 -16.899 -4.129 1.00 90.62 189 ALA A CA 1
ATOM 1511 C C . ALA A 1 189 ? 3.123 -17.637 -3.599 1.00 90.62 189 ALA A C 1
ATOM 1513 O O . ALA A 1 189 ? 3.039 -17.933 -2.395 1.00 90.62 189 ALA A O 1
ATOM 1514 N N . GLY A 1 190 ? 2.177 -17.971 -4.484 1.00 90.19 190 GLY A N 1
ATOM 1515 C CA . GLY A 1 190 ? 0.968 -18.740 -4.196 1.00 90.19 190 GLY A CA 1
ATOM 1516 C C . GLY A 1 190 ? -0.220 -17.900 -3.733 1.00 90.19 190 GLY A C 1
ATOM 1517 O O . GLY A 1 190 ? -1.066 -18.424 -3.007 1.00 90.19 190 GLY A O 1
ATOM 1518 N N . TYR A 1 191 ? -0.278 -16.620 -4.108 1.00 88.81 191 TYR A N 1
ATOM 1519 C CA . TYR A 1 191 ? -1.352 -15.709 -3.720 1.00 88.81 191 TYR A CA 1
ATOM 1520 C C . TYR A 1 191 ? -2.175 -15.252 -4.920 1.00 88.81 191 TYR A C 1
ATOM 1522 O O . TYR A 1 191 ? -1.651 -14.960 -5.994 1.00 88.81 191 TYR A O 1
ATOM 1530 N N . LYS A 1 192 ? -3.482 -15.120 -4.701 1.00 93.94 192 LYS A N 1
ATOM 1531 C CA . LYS A 1 192 ? -4.350 -14.314 -5.563 1.00 93.94 192 LYS A CA 1
ATOM 1532 C C . LYS A 1 192 ? -4.158 -12.842 -5.223 1.00 93.94 192 LYS A C 1
ATOM 1534 O O . LYS A 1 192 ? -3.648 -12.507 -4.154 1.00 93.94 192 LYS A O 1
ATOM 1539 N N . TYR A 1 193 ? -4.619 -11.955 -6.090 1.00 94.75 193 TYR A N 1
ATOM 1540 C CA . TYR A 1 193 ? -4.521 -10.519 -5.867 1.00 94.75 193 TYR A CA 1
ATOM 1541 C C . TYR A 1 193 ? -5.794 -9.793 -6.302 1.00 94.75 193 TYR A C 1
ATOM 1543 O O . TYR A 1 193 ? -6.536 -10.274 -7.158 1.00 94.75 193 TYR A O 1
ATOM 1551 N N . LYS A 1 194 ? -6.052 -8.640 -5.686 1.00 94.62 194 LYS A N 1
ATOM 1552 C CA . LYS A 1 194 ? -7.128 -7.710 -6.050 1.00 94.62 194 LYS A CA 1
ATOM 1553 C C . LYS A 1 194 ? -6.766 -6.279 -5.641 1.00 94.62 194 LYS A C 1
ATOM 1555 O O . LYS A 1 194 ? -5.802 -6.080 -4.900 1.00 94.62 194 LYS A O 1
ATOM 1560 N N . GLY A 1 195 ? -7.556 -5.313 -6.098 1.00 91.19 195 GLY A N 1
ATOM 1561 C CA . GLY A 1 195 ? -7.416 -3.894 -5.766 1.00 91.19 195 GLY A CA 1
ATOM 1562 C C . GLY A 1 195 ? -7.299 -3.022 -7.013 1.00 91.19 195 GLY A C 1
ATOM 1563 O O . GLY A 1 195 ? -6.864 -3.489 -8.067 1.00 91.19 195 GLY A O 1
ATOM 1564 N N . GLU A 1 196 ? -7.652 -1.747 -6.877 1.00 89.75 196 GLU A N 1
ATOM 1565 C CA . GLU A 1 196 ? -7.720 -0.781 -7.987 1.00 89.75 196 GLU A CA 1
ATOM 1566 C C . GLU A 1 196 ? -6.370 -0.560 -8.684 1.00 89.75 196 GLU A C 1
ATOM 1568 O O . GLU A 1 196 ? -6.316 -0.171 -9.849 1.00 89.75 196 GLU A O 1
ATOM 1573 N N . LEU A 1 197 ? -5.261 -0.871 -8.000 1.00 94.25 197 LEU A N 1
ATOM 1574 C CA . LEU A 1 197 ? -3.917 -0.829 -8.573 1.00 94.25 197 LEU A CA 1
ATOM 1575 C C . LEU A 1 197 ? -3.821 -1.611 -9.893 1.00 94.25 197 LEU A C 1
ATOM 1577 O O . LEU A 1 197 ? -3.120 -1.183 -10.808 1.00 94.25 197 LEU A O 1
ATOM 1581 N N . PHE A 1 198 ? -4.501 -2.754 -10.004 1.00 94.31 198 PHE A N 1
ATOM 1582 C CA . PHE A 1 198 ? -4.408 -3.603 -11.192 1.00 94.31 198 PHE A CA 1
ATOM 1583 C C . PHE A 1 198 ? -5.246 -3.092 -12.365 1.00 94.31 198 PHE A C 1
ATOM 1585 O O . PHE A 1 198 ? -4.966 -3.489 -13.493 1.00 94.31 198 PHE A O 1
ATOM 1592 N N . ASP A 1 199 ? -6.179 -2.172 -12.135 1.00 91.44 199 ASP A N 1
ATOM 1593 C CA . ASP A 1 199 ? -6.955 -1.500 -13.184 1.00 91.44 199 ASP A CA 1
ATOM 1594 C C . ASP A 1 199 ? -6.389 -0.107 -13.516 1.00 91.44 199 ASP A C 1
ATOM 1596 O O . ASP A 1 199 ? -6.854 0.569 -14.429 1.00 91.44 199 ASP A O 1
ATOM 1600 N N . ASN A 1 200 ? -5.332 0.313 -12.813 1.00 90.94 200 ASN A N 1
ATOM 1601 C CA . ASN A 1 200 ? -4.681 1.598 -13.009 1.00 90.94 200 ASN A CA 1
ATOM 1602 C C . ASN A 1 200 ? -3.991 1.685 -14.389 1.00 90.94 200 ASN A C 1
ATOM 1604 O O . ASN A 1 200 ? -3.121 0.872 -14.738 1.00 90.94 200 ASN A O 1
ATOM 1608 N N . GLU A 1 201 ? -4.365 2.702 -15.168 1.00 89.69 201 GLU A N 1
ATOM 1609 C CA . GLU A 1 201 ? -3.827 2.941 -16.513 1.00 89.69 201 GLU A CA 1
ATOM 1610 C C . GLU A 1 201 ? -2.325 3.250 -16.497 1.00 89.69 201 GLU A C 1
ATOM 1612 O O . GLU A 1 201 ? -1.590 2.744 -17.350 1.00 89.69 201 GLU A O 1
ATOM 1617 N N . ASP A 1 202 ? -1.838 3.994 -15.496 1.00 91.62 202 ASP A N 1
ATOM 1618 C CA . ASP A 1 202 ? -0.414 4.306 -15.392 1.00 91.62 202 ASP A CA 1
ATOM 1619 C C . ASP A 1 202 ? 0.385 3.013 -15.233 1.00 91.62 202 ASP A C 1
ATOM 1621 O O . ASP A 1 202 ? 1.346 2.795 -15.972 1.00 91.62 202 ASP A O 1
ATOM 1625 N N . LEU A 1 203 ? -0.003 2.135 -14.302 1.00 95.19 203 LEU A N 1
ATOM 1626 C CA . LEU A 1 203 ? 0.720 0.881 -14.071 1.00 95.19 203 LEU A CA 1
ATOM 1627 C C . LEU A 1 203 ? 0.683 -0.025 -15.309 1.00 95.19 203 LEU A C 1
ATOM 1629 O O . LEU A 1 203 ? 1.658 -0.720 -15.600 1.00 95.19 203 LEU A O 1
ATOM 1633 N N . SER A 1 204 ? -0.426 -0.002 -16.049 1.00 92.75 204 SER A N 1
ATOM 1634 C CA . SER A 1 204 ? -0.607 -0.812 -17.256 1.00 92.75 204 SER A CA 1
ATOM 1635 C C . SER A 1 204 ? 0.333 -0.402 -18.397 1.00 92.75 204 SER A C 1
ATOM 1637 O O . SER A 1 204 ? 0.796 -1.270 -19.132 1.00 92.75 204 SER A O 1
ATOM 1639 N N . GLY A 1 205 ? 0.668 0.887 -18.524 1.00 92.38 205 GLY A N 1
ATOM 1640 C CA . GLY A 1 205 ? 1.607 1.399 -19.534 1.00 92.38 205 GLY A CA 1
ATOM 1641 C C . GLY A 1 205 ? 3.079 1.427 -19.104 1.00 92.38 205 GLY A C 1
ATOM 1642 O O . GLY A 1 205 ? 3.927 1.936 -19.839 1.00 92.38 205 GLY A O 1
ATOM 1643 N N . GLU A 1 206 ? 3.396 0.947 -17.902 1.00 96.56 206 GLU A N 1
ATOM 1644 C CA . GLU A 1 206 ? 4.717 1.096 -17.302 1.00 96.56 206 GLU A CA 1
ATOM 1645 C C . GLU A 1 206 ? 5.648 -0.083 -17.569 1.00 96.56 206 GLU A C 1
ATOM 1647 O O . GLU A 1 206 ? 5.305 -1.250 -17.354 1.00 96.56 206 GLU A O 1
ATOM 1652 N N . VAL A 1 207 ? 6.876 0.240 -17.967 1.00 97.62 207 VAL A N 1
ATOM 1653 C CA . VAL A 1 207 ? 7.902 -0.730 -18.342 1.00 97.62 207 VAL A CA 1
ATOM 1654 C C . VAL A 1 207 ? 9.250 -0.399 -17.717 1.00 97.62 207 VAL A C 1
ATOM 1656 O O . VAL A 1 207 ? 9.540 0.754 -17.396 1.00 97.62 207 VAL A O 1
ATOM 1659 N N . PHE A 1 208 ? 10.103 -1.408 -17.575 1.00 97.25 208 PHE A N 1
ATOM 1660 C CA . PHE A 1 208 ? 11.508 -1.226 -17.218 1.00 97.25 208 PHE A CA 1
ATOM 1661 C C . PHE A 1 208 ? 12.434 -1.781 -18.304 1.00 97.25 208 PHE A C 1
ATOM 1663 O O . PHE A 1 208 ? 12.102 -2.745 -19.005 1.00 97.25 208 PHE A O 1
ATOM 1670 N N . SER A 1 209 ? 13.601 -1.156 -18.453 1.00 96.44 209 SER A N 1
ATOM 1671 C CA . SER A 1 209 ? 14.613 -1.580 -19.419 1.00 96.44 209 SER A CA 1
ATOM 1672 C C . SER A 1 209 ? 15.388 -2.810 -18.953 1.00 96.44 209 SER A C 1
ATOM 1674 O O . SER A 1 209 ? 15.573 -3.042 -17.761 1.00 96.44 209 SER A O 1
ATOM 1676 N N . MET A 1 210 ? 15.924 -3.578 -19.901 1.00 96.44 210 MET A N 1
ATOM 1677 C CA . MET A 1 210 ? 16.894 -4.625 -19.570 1.00 96.44 210 MET A CA 1
ATOM 1678 C C . MET A 1 210 ? 18.154 -4.014 -18.945 1.00 96.44 210 MET A C 1
ATOM 1680 O O . MET A 1 210 ? 18.436 -2.826 -19.130 1.00 96.44 210 MET A O 1
ATOM 1684 N N . SER A 1 211 ? 18.922 -4.832 -18.222 1.00 95.38 211 SER A N 1
ATOM 1685 C CA . SER A 1 211 ? 20.196 -4.409 -17.636 1.00 95.38 211 SER A CA 1
ATOM 1686 C C . SER A 1 211 ? 21.420 -5.000 -18.305 1.00 95.38 211 SER A C 1
ATOM 1688 O O . SER A 1 211 ? 22.513 -4.499 -18.090 1.00 95.38 211 SER A O 1
ATOM 1690 N N . ASN A 1 212 ? 21.283 -6.096 -19.047 1.00 96.00 212 ASN A N 1
ATOM 1691 C CA . ASN A 1 212 ? 22.408 -6.706 -19.748 1.00 96.00 212 ASN A CA 1
ATOM 1692 C C . ASN A 1 212 ? 22.051 -6.905 -21.214 1.00 96.00 212 ASN A C 1
ATOM 1694 O O . ASN A 1 212 ? 20.940 -7.331 -21.532 1.00 96.00 212 ASN A O 1
ATOM 1698 N N . GLY A 1 213 ? 23.001 -6.613 -22.093 1.00 94.31 213 GLY A N 1
ATOM 1699 C CA . GLY A 1 213 ? 22.941 -7.035 -23.479 1.00 94.31 213 GLY A CA 1
ATOM 1700 C C . GLY A 1 213 ? 23.289 -8.506 -23.655 1.00 94.31 213 GLY A C 1
ATOM 1701 O O . GLY A 1 213 ? 23.756 -9.186 -22.740 1.00 94.31 213 GLY A O 1
ATOM 1702 N N . ILE A 1 214 ? 23.090 -8.977 -24.877 1.00 92.94 214 ILE A N 1
ATOM 1703 C CA . ILE A 1 214 ? 23.497 -10.285 -25.373 1.00 92.94 214 ILE A CA 1
ATOM 1704 C C . ILE A 1 214 ? 24.049 -10.157 -26.793 1.00 92.94 214 ILE A C 1
ATOM 1706 O O . ILE A 1 214 ? 23.672 -9.272 -27.560 1.00 92.94 214 ILE A O 1
ATOM 1710 N N . GLU A 1 215 ? 24.946 -11.068 -27.142 1.00 88.38 215 GLU A N 1
ATOM 1711 C CA . GLU A 1 215 ? 25.542 -11.134 -28.482 1.00 88.38 215 GLU A CA 1
ATOM 1712 C C . GLU A 1 215 ? 24.712 -12.027 -29.417 1.00 88.38 215 GLU A C 1
ATOM 1714 O O . GLU A 1 215 ? 24.667 -11.801 -30.622 1.00 88.38 215 GLU A O 1
ATOM 1719 N N . ASP A 1 216 ? 23.999 -13.006 -28.851 1.00 85.06 216 ASP A N 1
ATOM 1720 C CA . ASP A 1 216 ? 23.133 -13.926 -29.588 1.00 85.06 216 ASP A CA 1
ATOM 1721 C C . ASP A 1 216 ? 21.787 -13.276 -29.982 1.00 85.06 216 ASP A C 1
ATOM 1723 O O . ASP A 1 216 ? 21.322 -12.272 -29.434 1.00 85.06 216 ASP A O 1
ATOM 1727 N N . SER A 1 217 ? 21.139 -13.882 -30.965 1.00 87.88 217 SER A N 1
ATOM 1728 C CA . SER A 1 217 ? 19.760 -13.647 -31.379 1.00 87.88 217 SER A CA 1
ATOM 1729 C C . SER A 1 217 ? 18.722 -14.148 -30.366 1.00 87.88 217 SER A C 1
ATOM 1731 O O . SER A 1 217 ? 17.622 -13.601 -30.313 1.00 87.88 217 SER A O 1
ATOM 1733 N N . PHE A 1 218 ? 19.033 -15.139 -29.525 1.00 95.12 218 PHE A N 1
ATOM 1734 C CA . PHE A 1 218 ? 18.078 -15.633 -28.531 1.00 95.12 218 PHE A CA 1
ATOM 1735 C C . PHE A 1 218 ? 18.026 -14.753 -27.273 1.00 95.12 218 PHE A C 1
ATOM 1737 O O . PHE A 1 218 ? 18.951 -14.742 -26.458 1.00 95.12 218 PHE A O 1
ATOM 1744 N N . MET A 1 219 ? 16.903 -14.061 -27.073 1.00 95.81 219 MET A N 1
ATOM 1745 C CA . MET A 1 219 ? 16.637 -13.238 -25.893 1.00 95.81 219 MET A CA 1
ATOM 1746 C C . MET A 1 219 ? 16.242 -14.101 -24.697 1.00 95.81 219 MET A C 1
ATOM 1748 O O . MET A 1 219 ? 15.074 -14.437 -24.513 1.00 95.81 219 MET A O 1
ATOM 1752 N N . ASP A 1 220 ? 17.228 -14.421 -23.859 1.00 96.44 220 ASP A N 1
ATOM 1753 C CA . ASP A 1 220 ? 17.024 -15.082 -22.569 1.00 96.44 220 ASP A CA 1
ATOM 1754 C C . ASP A 1 220 ? 16.833 -14.045 -21.450 1.00 96.44 220 ASP A C 1
ATOM 1756 O O . ASP A 1 220 ? 17.802 -13.465 -20.940 1.00 96.44 220 ASP A O 1
ATOM 1760 N N . PHE A 1 221 ? 15.583 -13.819 -21.033 1.00 96.94 221 PHE A N 1
ATOM 1761 C CA . PHE A 1 221 ? 15.259 -12.819 -20.010 1.00 96.94 221 PHE A CA 1
ATOM 1762 C C . PHE A 1 221 ? 15.904 -13.097 -18.651 1.00 96.94 221 PHE A C 1
ATOM 1764 O O . PHE A 1 221 ? 16.207 -12.154 -17.923 1.00 96.94 221 PHE A O 1
ATOM 1771 N N . ARG A 1 222 ? 16.248 -14.349 -18.331 1.00 96.06 222 ARG A N 1
ATOM 1772 C CA . ARG A 1 222 ? 16.967 -14.683 -17.083 1.00 96.06 222 ARG A CA 1
ATOM 1773 C C . ARG A 1 222 ? 18.374 -14.072 -17.035 1.00 96.06 222 ARG A C 1
ATOM 1775 O O . ARG A 1 222 ? 18.940 -13.873 -15.953 1.00 96.06 222 ARG A O 1
ATOM 1782 N N . LYS A 1 223 ? 18.948 -13.789 -18.212 1.00 95.31 223 LYS A N 1
ATOM 1783 C CA . LYS A 1 223 ? 20.270 -13.169 -18.386 1.00 95.31 223 LYS A CA 1
ATOM 1784 C C . LYS A 1 223 ? 20.180 -11.651 -18.539 1.00 95.31 223 LYS A C 1
ATOM 1786 O O . LYS A 1 223 ? 21.015 -10.943 -17.978 1.00 95.31 223 LYS A O 1
ATOM 1791 N N . VAL A 1 224 ? 19.181 -11.156 -19.273 1.00 95.88 224 VAL A N 1
ATOM 1792 C CA . VAL A 1 224 ? 19.071 -9.720 -19.587 1.00 95.88 224 VAL A CA 1
ATOM 1793 C C . VAL A 1 224 ? 18.326 -8.898 -18.534 1.00 95.88 224 VAL A C 1
ATOM 1795 O O . VAL A 1 224 ? 18.554 -7.692 -18.447 1.00 95.88 224 VAL A O 1
ATOM 1798 N N . PHE A 1 225 ? 17.480 -9.524 -17.706 1.00 97.06 225 PHE A N 1
ATOM 1799 C CA . PHE A 1 225 ? 16.800 -8.839 -16.604 1.00 97.06 225 PHE A CA 1
ATOM 1800 C C . PHE A 1 225 ? 17.784 -8.292 -15.560 1.00 97.06 225 PHE A C 1
ATOM 1802 O O . PHE A 1 225 ? 18.811 -8.925 -15.278 1.00 97.06 225 PHE A O 1
ATOM 1809 N N . PRO A 1 226 ? 17.427 -7.171 -14.904 1.00 95.38 226 PRO A N 1
ATOM 1810 C CA . PRO A 1 226 ? 18.172 -6.676 -13.762 1.00 95.38 226 PRO A CA 1
ATOM 1811 C C . PRO A 1 226 ? 18.078 -7.645 -12.587 1.00 95.38 226 PRO A C 1
ATOM 1813 O O . PRO A 1 226 ? 17.039 -8.249 -12.314 1.00 95.38 226 PRO A O 1
ATOM 1816 N N . LYS A 1 227 ? 19.181 -7.758 -11.841 1.00 92.56 227 LYS A N 1
ATOM 1817 C CA . LYS A 1 227 ? 19.282 -8.578 -10.624 1.00 92.56 227 LYS A CA 1
ATOM 1818 C C . LYS A 1 227 ? 18.651 -7.868 -9.424 1.00 92.56 227 LYS A C 1
ATOM 1820 O O . LYS A 1 227 ? 19.286 -7.625 -8.403 1.00 92.56 227 LYS A O 1
ATOM 1825 N N . ILE A 1 228 ? 17.376 -7.527 -9.571 1.00 95.38 228 ILE A N 1
ATOM 1826 C CA . ILE A 1 228 ? 16.542 -6.904 -8.544 1.00 95.38 228 ILE A CA 1
ATOM 1827 C C . ILE A 1 228 ? 15.870 -8.009 -7.729 1.00 95.38 228 ILE A C 1
ATOM 1829 O O . ILE A 1 228 ? 15.425 -9.017 -8.287 1.00 95.38 228 ILE A O 1
ATOM 1833 N N . LYS A 1 229 ? 15.799 -7.824 -6.407 1.00 96.06 229 LYS A N 1
ATOM 1834 C CA . LYS A 1 229 ? 15.046 -8.706 -5.506 1.00 96.06 229 LYS A CA 1
ATOM 1835 C C . LYS A 1 229 ? 13.545 -8.484 -5.672 1.00 96.06 229 LYS A C 1
ATOM 1837 O O . LYS A 1 229 ? 13.102 -7.338 -5.731 1.00 96.06 229 LYS A O 1
ATOM 1842 N N . GLN A 1 230 ? 12.758 -9.556 -5.658 1.00 96.06 230 GLN A N 1
ATOM 1843 C CA . GLN A 1 230 ? 11.296 -9.478 -5.770 1.00 96.06 230 GLN A CA 1
ATOM 1844 C C . GLN A 1 230 ? 10.678 -8.635 -4.641 1.00 96.06 230 GLN A C 1
ATOM 1846 O O . GLN A 1 230 ? 9.833 -7.782 -4.901 1.00 96.06 230 GLN A O 1
ATOM 1851 N N . SER A 1 231 ? 11.168 -8.782 -3.403 1.00 90.44 231 SER A N 1
ATOM 1852 C CA . SER A 1 231 ? 10.770 -7.935 -2.263 1.00 90.44 231 SER A CA 1
ATOM 1853 C C . SER A 1 231 ? 10.999 -6.437 -2.500 1.00 90.44 231 SER A C 1
ATOM 1855 O O . SER A 1 231 ? 10.139 -5.615 -2.183 1.00 90.44 231 SER A O 1
ATOM 1857 N N . SER A 1 232 ? 12.145 -6.066 -3.078 1.00 92.56 232 SER A N 1
ATOM 1858 C CA . SER A 1 232 ? 12.468 -4.673 -3.396 1.00 92.56 232 SER A CA 1
ATOM 1859 C C . SER A 1 232 ? 11.620 -4.143 -4.552 1.00 92.56 232 SER A C 1
ATOM 1861 O O . SER A 1 232 ? 11.189 -2.996 -4.499 1.00 92.56 232 SER A O 1
ATOM 1863 N N . PHE A 1 233 ? 11.326 -4.983 -5.548 1.00 96.50 233 PHE A N 1
ATOM 1864 C CA . PHE A 1 233 ? 10.418 -4.649 -6.646 1.00 96.50 233 PHE A CA 1
ATOM 1865 C C . PHE A 1 233 ? 9.002 -4.358 -6.144 1.00 96.50 233 PHE A C 1
ATOM 1867 O O . PHE A 1 233 ? 8.454 -3.297 -6.437 1.00 96.50 233 PHE A O 1
ATOM 1874 N N . LEU A 1 234 ? 8.436 -5.251 -5.324 1.00 94.25 234 LEU A N 1
ATOM 1875 C CA . LEU A 1 234 ? 7.127 -5.037 -4.706 1.00 94.25 234 LEU A CA 1
ATOM 1876 C C . LEU A 1 234 ? 7.119 -3.744 -3.880 1.00 94.25 234 LEU A C 1
ATOM 1878 O O . LEU A 1 234 ? 6.224 -2.919 -4.040 1.00 94.25 234 LEU A O 1
ATOM 1882 N N . LYS A 1 235 ? 8.142 -3.529 -3.039 1.00 90.75 235 LYS A N 1
ATOM 1883 C CA . LYS A 1 235 ? 8.258 -2.313 -2.222 1.00 90.75 235 LYS A CA 1
ATOM 1884 C C . LYS A 1 235 ? 8.303 -1.039 -3.073 1.00 90.75 235 LYS A C 1
ATOM 1886 O O . LYS A 1 235 ? 7.698 -0.045 -2.677 1.00 90.75 235 LYS A O 1
ATOM 1891 N N . ASP A 1 236 ? 8.981 -1.053 -4.216 1.00 93.81 236 ASP A N 1
ATOM 1892 C CA . ASP A 1 236 ? 9.044 0.097 -5.120 1.00 93.81 236 ASP A CA 1
ATOM 1893 C C . ASP A 1 236 ? 7.680 0.453 -5.706 1.00 93.81 236 ASP A C 1
ATOM 1895 O O . ASP A 1 236 ? 7.265 1.609 -5.615 1.00 93.81 236 ASP A O 1
ATOM 1899 N N . VAL A 1 237 ? 6.934 -0.545 -6.187 1.00 95.38 237 VAL A N 1
ATOM 1900 C CA . VAL A 1 237 ? 5.565 -0.341 -6.680 1.00 95.38 237 VAL A CA 1
ATOM 1901 C C . VAL A 1 237 ? 4.656 0.186 -5.565 1.00 95.38 237 VAL A C 1
ATOM 1903 O O . VAL A 1 237 ? 3.953 1.175 -5.767 1.00 95.38 237 VAL A O 1
ATOM 1906 N N . LEU A 1 238 ? 4.717 -0.401 -4.363 1.00 91.81 238 LEU A N 1
ATOM 1907 C CA . LEU A 1 238 ? 3.922 0.063 -3.219 1.00 91.81 238 LEU A CA 1
ATOM 1908 C C . LEU A 1 238 ? 4.228 1.517 -2.832 1.00 91.81 238 LEU A C 1
ATOM 1910 O O . LEU A 1 238 ? 3.336 2.227 -2.371 1.00 91.81 238 LEU A O 1
ATOM 1914 N N . ASN A 1 239 ? 5.476 1.970 -2.987 1.00 91.69 239 ASN A N 1
ATOM 1915 C CA . ASN A 1 239 ? 5.839 3.359 -2.711 1.00 91.69 239 ASN A CA 1
ATOM 1916 C C . ASN A 1 239 ? 5.432 4.300 -3.849 1.00 91.69 239 ASN A C 1
ATOM 1918 O O . ASN A 1 239 ? 4.903 5.366 -3.566 1.00 91.69 239 ASN A O 1
ATOM 1922 N N . ARG A 1 240 ? 5.592 3.937 -5.124 1.00 93.44 240 ARG A N 1
ATOM 1923 C CA . ARG A 1 240 ? 5.156 4.818 -6.225 1.00 93.44 240 ARG A CA 1
ATOM 1924 C C . ARG A 1 240 ? 3.642 5.013 -6.256 1.00 93.44 240 ARG A C 1
ATOM 1926 O O . ARG A 1 240 ? 3.174 6.122 -6.483 1.00 93.44 240 ARG A O 1
ATOM 1933 N N . TYR A 1 241 ? 2.877 3.973 -5.940 1.00 93.94 241 TYR A N 1
ATOM 1934 C CA . TYR A 1 241 ? 1.414 4.023 -6.004 1.00 93.94 241 TYR A CA 1
ATOM 1935 C C . TYR A 1 241 ? 0.722 4.273 -4.654 1.00 93.94 241 TYR A C 1
ATOM 1937 O O . TYR A 1 241 ? -0.500 4.181 -4.583 1.00 93.94 241 TYR A O 1
ATOM 1945 N N . GLY A 1 242 ? 1.467 4.558 -3.576 1.00 89.81 242 GLY A N 1
ATOM 1946 C CA . GLY A 1 242 ? 0.878 4.843 -2.256 1.00 89.81 242 GLY A CA 1
ATOM 1947 C C . GLY A 1 242 ? 0.045 3.685 -1.693 1.00 89.81 242 GLY A C 1
ATOM 1948 O O . GLY A 1 242 ? -0.989 3.903 -1.068 1.00 89.81 242 GLY A O 1
ATOM 1949 N N . GLN A 1 243 ? 0.468 2.446 -1.953 1.00 88.31 243 GLN A N 1
ATOM 1950 C CA . GLN A 1 243 ? -0.315 1.248 -1.659 1.00 88.31 243 GLN A CA 1
ATOM 1951 C C . GLN A 1 243 ? 0.110 0.586 -0.348 1.00 88.31 243 GLN A C 1
ATOM 1953 O O . GLN A 1 243 ? 1.295 0.531 0.021 1.00 88.31 243 GLN A O 1
ATOM 1958 N N . ILE A 1 244 ? -0.879 -0.007 0.308 1.00 83.44 244 ILE A N 1
ATOM 1959 C CA . ILE A 1 244 ? -0.736 -0.915 1.437 1.00 83.44 244 ILE A CA 1
ATOM 1960 C C . ILE A 1 244 ? -1.407 -2.247 1.110 1.00 83.44 244 ILE A C 1
ATOM 1962 O O . ILE A 1 244 ? -2.293 -2.325 0.266 1.00 83.44 244 ILE A O 1
ATOM 1966 N N . ILE A 1 245 ? -0.950 -3.314 1.755 1.00 81.25 245 ILE A N 1
ATOM 1967 C CA . ILE A 1 245 ? -1.431 -4.668 1.490 1.00 81.25 245 ILE A CA 1
ATOM 1968 C C . ILE A 1 245 ? -2.252 -5.155 2.680 1.00 81.25 245 ILE A C 1
ATOM 1970 O O . ILE A 1 245 ? -1.770 -5.134 3.813 1.00 81.25 245 ILE A O 1
ATOM 1974 N N . LYS A 1 246 ? -3.451 -5.665 2.396 1.00 79.50 246 LYS A N 1
ATOM 1975 C CA . LYS A 1 246 ? -4.284 -6.442 3.315 1.00 79.50 246 LYS A CA 1
ATOM 1976 C C . LYS A 1 246 ? -4.351 -7.882 2.825 1.00 79.50 246 LYS A C 1
ATOM 1978 O O . LYS A 1 246 ? -4.645 -8.125 1.658 1.00 79.50 246 LYS A O 1
ATOM 1983 N N . LEU A 1 247 ? -4.077 -8.846 3.699 1.00 74.69 247 LEU A N 1
ATOM 1984 C CA . LEU A 1 247 ? -4.241 -10.256 3.357 1.00 74.69 247 LEU A CA 1
ATOM 1985 C C . LEU A 1 247 ? -5.639 -10.734 3.756 1.00 74.69 247 LEU A C 1
ATOM 1987 O O . LEU A 1 247 ? -6.029 -10.650 4.916 1.00 74.69 247 LEU A O 1
ATOM 1991 N N . GLU A 1 248 ? -6.367 -11.283 2.793 1.00 75.81 248 GLU A N 1
ATOM 1992 C CA . GLU A 1 248 ? -7.707 -11.836 2.958 1.00 75.81 248 GLU A CA 1
ATOM 1993 C C . GLU A 1 248 ? -7.686 -13.308 2.525 1.00 75.81 248 GLU A C 1
ATOM 1995 O O . GLU A 1 248 ? -7.897 -13.658 1.362 1.00 75.81 248 GLU A O 1
ATOM 2000 N N . GLY A 1 249 ? -7.358 -14.198 3.464 1.00 72.81 249 GLY A N 1
ATOM 2001 C CA . GLY A 1 249 ? -7.174 -15.617 3.159 1.00 72.81 249 GLY A CA 1
ATOM 2002 C C . GLY A 1 249 ? -5.929 -15.862 2.299 1.00 72.81 249 GLY A C 1
ATOM 2003 O O . GLY A 1 249 ? -4.814 -15.669 2.773 1.00 72.81 249 GLY A O 1
ATOM 2004 N N . ASP A 1 250 ? -6.123 -16.330 1.064 1.00 78.06 250 ASP A N 1
ATOM 2005 C CA . ASP A 1 250 ? -5.073 -16.519 0.049 1.00 78.06 250 ASP A CA 1
ATOM 2006 C C . ASP A 1 250 ? -4.988 -15.348 -0.950 1.00 78.06 250 ASP A C 1
ATOM 2008 O O . ASP A 1 250 ? -4.242 -15.421 -1.925 1.00 78.06 250 ASP A O 1
ATOM 2012 N N . THR A 1 251 ? -5.760 -14.280 -0.726 1.00 86.12 251 THR A N 1
ATOM 2013 C CA . THR A 1 251 ? -5.852 -13.128 -1.627 1.00 86.12 251 THR A CA 1
ATOM 2014 C C . THR A 1 251 ? -5.215 -11.892 -1.004 1.00 86.12 251 THR A C 1
ATOM 2016 O O . THR A 1 251 ? -5.547 -11.495 0.109 1.00 86.12 251 THR A O 1
ATOM 2019 N N . ILE A 1 252 ? -4.310 -11.257 -1.740 1.00 87.56 252 ILE A N 1
ATOM 2020 C CA . ILE A 1 252 ? -3.654 -10.001 -1.384 1.00 87.56 252 ILE A CA 1
ATOM 2021 C C . ILE A 1 252 ? -4.470 -8.846 -1.967 1.00 87.56 252 ILE A C 1
ATOM 2023 O O . ILE A 1 252 ? -4.573 -8.693 -3.182 1.00 87.56 252 ILE A O 1
ATOM 2027 N N . ASN A 1 253 ? -5.047 -8.026 -1.099 1.00 88.44 253 ASN A N 1
ATOM 2028 C CA . ASN A 1 253 ? -5.773 -6.821 -1.464 1.00 88.44 253 ASN A CA 1
ATOM 2029 C C . ASN A 1 253 ? -4.837 -5.604 -1.397 1.00 88.44 253 ASN A C 1
ATOM 2031 O O . ASN A 1 253 ? -4.283 -5.307 -0.335 1.00 88.44 253 ASN A O 1
ATOM 2035 N N . PHE A 1 254 ? -4.638 -4.931 -2.529 1.00 90.19 254 PHE A N 1
ATOM 2036 C CA . PHE A 1 254 ? -3.866 -3.695 -2.635 1.00 90.19 254 PHE A CA 1
ATOM 2037 C C . PHE A 1 254 ? -4.799 -2.505 -2.439 1.00 90.19 254 PHE A C 1
ATOM 2039 O O . PHE A 1 254 ? -5.720 -2.289 -3.224 1.00 90.19 254 PHE A O 1
ATOM 2046 N N . ILE A 1 255 ? -4.547 -1.758 -1.372 1.00 86.56 255 ILE A N 1
ATOM 2047 C CA . ILE A 1 255 ? -5.384 -0.663 -0.904 1.00 86.56 255 ILE A CA 1
ATOM 2048 C C . ILE A 1 255 ? -4.592 0.637 -1.021 1.00 86.56 255 ILE A C 1
ATOM 2050 O O . ILE A 1 255 ? -3.469 0.737 -0.522 1.00 86.56 255 ILE A O 1
ATOM 2054 N N . SER A 1 256 ? -5.187 1.643 -1.659 1.00 87.38 256 SER A N 1
ATOM 2055 C CA . SER A 1 256 ? -4.647 3.003 -1.684 1.00 87.38 256 SER A CA 1
ATOM 2056 C C . SER A 1 256 ? -4.722 3.623 -0.290 1.00 87.38 256 SER A C 1
ATOM 2058 O O . SER A 1 256 ? -5.776 3.604 0.351 1.00 87.38 256 SER A O 1
ATOM 2060 N N . MET A 1 257 ? -3.611 4.193 0.184 1.00 82.44 257 MET A N 1
ATOM 2061 C CA . MET A 1 257 ? -3.595 4.903 1.461 1.00 82.44 257 MET A CA 1
ATOM 2062 C C . MET A 1 257 ? -4.486 6.151 1.412 1.00 82.44 257 MET A C 1
ATOM 2064 O O . MET A 1 257 ? -5.200 6.418 2.369 1.00 82.44 257 MET A O 1
ATOM 2068 N N . ASP A 1 258 ? -4.506 6.890 0.300 1.00 81.00 258 ASP A N 1
ATOM 2069 C CA . ASP A 1 258 ? -5.364 8.075 0.176 1.00 81.00 258 ASP A CA 1
ATOM 2070 C C . ASP A 1 258 ? -6.859 7.689 0.264 1.00 81.00 258 ASP A C 1
ATOM 2072 O O . ASP A 1 258 ? -7.605 8.349 0.988 1.00 81.00 258 ASP A O 1
ATOM 2076 N N . SER A 1 259 ? -7.270 6.576 -0.360 1.00 81.81 259 SER A N 1
ATOM 2077 C CA . SER A 1 259 ? -8.631 6.005 -0.264 1.00 81.81 259 SER A CA 1
ATOM 2078 C C . SER A 1 259 ? -8.986 5.539 1.151 1.00 81.81 259 SER A C 1
ATOM 2080 O O . SER A 1 259 ? -10.070 5.798 1.677 1.00 81.81 259 SER A O 1
ATOM 2082 N N . LEU A 1 260 ? -8.045 4.868 1.813 1.00 82.81 260 LEU A N 1
ATOM 2083 C CA . LEU A 1 260 ? -8.185 4.453 3.205 1.00 82.81 260 LEU A CA 1
ATOM 2084 C C . LEU A 1 260 ? -8.427 5.652 4.130 1.00 82.81 260 LEU A C 1
ATOM 2086 O O . LEU A 1 260 ? -9.322 5.627 4.972 1.00 82.81 260 LEU A O 1
ATOM 2090 N N . LEU A 1 261 ? -7.648 6.717 3.952 1.00 82.38 261 LEU A N 1
ATOM 2091 C CA . LEU A 1 261 ? -7.694 7.909 4.795 1.00 82.38 261 LEU A CA 1
ATOM 2092 C C . LEU A 1 261 ? -8.930 8.783 4.557 1.00 82.38 261 LEU A C 1
ATOM 2094 O O . LEU A 1 261 ? -9.187 9.683 5.353 1.00 82.38 261 LEU A O 1
ATOM 2098 N N . VAL A 1 262 ? -9.716 8.525 3.509 1.00 77.19 262 VAL A N 1
ATOM 2099 C CA . VAL A 1 262 ? -11.050 9.127 3.342 1.00 77.19 262 VAL A CA 1
ATOM 2100 C C . VAL A 1 262 ? -12.178 8.213 3.829 1.00 77.19 262 VAL A C 1
ATOM 2102 O O . VAL A 1 262 ? -13.326 8.646 3.875 1.00 77.19 262 VAL A O 1
ATOM 2105 N N . GLY A 1 263 ? -11.862 6.990 4.265 1.00 77.56 263 GLY A N 1
ATOM 2106 C CA . GLY A 1 263 ? -12.826 6.034 4.808 1.00 77.56 263 GLY A CA 1
ATOM 2107 C C . GLY A 1 263 ? -13.602 5.244 3.754 1.00 77.56 263 GLY A C 1
ATOM 2108 O O . GLY A 1 263 ? -14.649 4.691 4.075 1.00 77.56 263 GLY A O 1
ATOM 2109 N N . GLU A 1 264 ? -13.093 5.131 2.519 1.00 82.25 264 GLU A N 1
ATOM 2110 C CA . GLU A 1 264 ? -13.718 4.315 1.455 1.00 82.25 264 GLU A CA 1
ATOM 2111 C C . GLU A 1 264 ? -13.872 2.834 1.840 1.00 82.25 264 GLU A C 1
ATOM 2113 O O . GLU A 1 264 ? -14.732 2.136 1.312 1.00 82.25 264 GLU A O 1
ATOM 2118 N N . TYR A 1 265 ? -13.064 2.363 2.791 1.00 77.25 265 TYR A N 1
ATOM 2119 C CA . TYR A 1 265 ? -13.079 0.985 3.279 1.00 77.25 265 TYR A CA 1
ATOM 2120 C C . TYR A 1 265 ? -14.001 0.772 4.486 1.00 77.25 265 TYR A C 1
ATOM 2122 O O . TYR A 1 265 ? -14.234 -0.372 4.869 1.00 77.25 265 TYR A O 1
ATOM 2130 N N . GLY A 1 266 ? -14.575 1.847 5.035 1.00 80.31 266 GLY A N 1
ATOM 2131 C CA . GLY A 1 266 ? -15.570 1.788 6.095 1.00 80.31 266 GLY A CA 1
ATOM 2132 C C . GLY A 1 266 ? -15.239 2.639 7.315 1.00 80.31 266 GLY A C 1
ATOM 2133 O O . GLY A 1 266 ? -14.115 3.108 7.525 1.00 80.31 266 GLY A O 1
ATOM 2134 N N . TYR A 1 267 ? -16.263 2.796 8.149 1.00 82.38 267 TYR A N 1
ATOM 2135 C CA . TYR A 1 267 ? -16.195 3.495 9.422 1.00 82.38 267 TYR A CA 1
ATOM 2136 C C . TYR A 1 267 ? -16.709 2.590 10.537 1.00 82.38 267 TYR A C 1
ATOM 2138 O O . TYR A 1 267 ? -17.618 1.787 10.328 1.00 82.38 267 TYR A O 1
ATOM 2146 N N . SER A 1 268 ? -16.155 2.768 11.728 1.00 84.12 268 SER A N 1
ATOM 2147 C CA . SER A 1 268 ? -16.580 2.087 12.946 1.00 84.12 268 SER A CA 1
ATOM 2148 C C . SER A 1 268 ? -16.613 3.084 14.102 1.00 84.12 268 SER A C 1
ATOM 2150 O O . SER A 1 268 ? -15.828 4.030 14.137 1.00 84.12 268 SER A O 1
ATOM 2152 N N . ASP A 1 269 ? -17.493 2.875 15.074 1.00 85.44 269 ASP A N 1
ATOM 2153 C CA . ASP A 1 269 ? -17.583 3.730 16.260 1.00 85.44 269 ASP A CA 1
ATOM 2154 C C . ASP A 1 269 ? -17.004 3.005 17.486 1.00 85.44 269 ASP A C 1
ATOM 2156 O O . ASP A 1 269 ? -17.398 1.881 17.800 1.00 85.44 269 ASP A O 1
ATOM 2160 N N . LEU A 1 270 ? -16.033 3.630 18.162 1.00 88.75 270 LEU A N 1
ATOM 2161 C CA . LEU A 1 270 ? -15.423 3.113 19.397 1.00 88.75 270 LEU A CA 1
ATOM 2162 C C . LEU A 1 270 ? -15.819 3.920 20.635 1.00 88.75 270 LEU A C 1
ATOM 2164 O O . LEU A 1 270 ? -15.273 3.681 21.714 1.00 88.75 270 LEU A O 1
ATOM 2168 N N . THR A 1 271 ? -16.771 4.841 20.506 1.00 86.81 271 THR A N 1
ATOM 2169 C CA . THR A 1 271 ? -17.216 5.747 21.571 1.00 86.81 271 THR A CA 1
ATOM 2170 C C . THR A 1 271 ? -17.58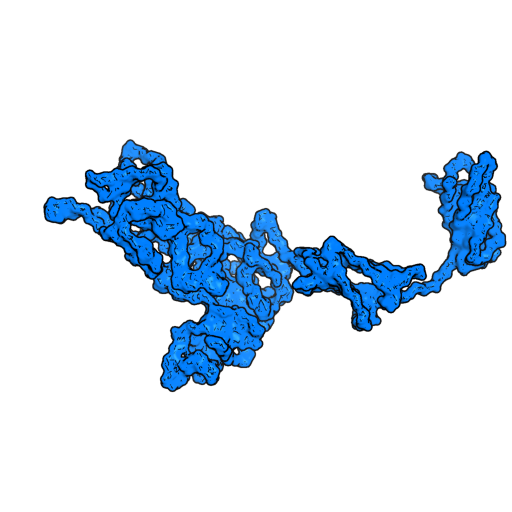1 5.003 22.851 1.00 86.81 271 THR A C 1
ATOM 2172 O O . THR A 1 271 ? -17.061 5.343 23.914 1.00 86.81 271 THR A O 1
ATOM 2175 N N . ASP A 1 272 ? -18.383 3.941 22.756 1.00 89.00 272 ASP A N 1
ATOM 2176 C CA . ASP A 1 272 ? -18.826 3.153 23.919 1.00 89.00 272 ASP A CA 1
ATOM 2177 C C . ASP A 1 272 ? -17.714 2.288 24.528 1.00 89.00 272 ASP A C 1
ATOM 2179 O O . ASP A 1 272 ? -17.832 1.768 25.640 1.00 89.00 272 ASP A O 1
ATOM 2183 N N . LYS A 1 273 ? -16.621 2.094 23.784 1.00 91.44 273 LYS A N 1
ATOM 2184 C CA . LYS A 1 273 ? -15.453 1.321 24.217 1.00 91.44 273 LYS A CA 1
ATOM 2185 C C . LYS A 1 273 ? -14.398 2.210 24.867 1.00 91.44 273 LYS A C 1
ATOM 2187 O O . LYS A 1 273 ? -13.457 1.675 25.452 1.00 91.44 273 LYS A O 1
ATOM 2192 N N . PHE A 1 274 ? -14.522 3.529 24.754 1.00 93.31 274 PHE A N 1
ATOM 2193 C CA . PHE A 1 274 ? -13.551 4.487 25.261 1.00 93.31 274 PHE A CA 1
ATOM 2194 C C . PHE A 1 274 ? -13.462 4.469 26.792 1.00 93.31 274 PHE A C 1
ATOM 2196 O O . PHE A 1 274 ? -14.476 4.455 27.487 1.00 93.31 274 PHE A O 1
ATOM 2203 N N . ILE A 1 275 ? -12.235 4.501 27.318 1.00 93.69 275 ILE A N 1
ATOM 2204 C CA . ILE A 1 275 ? -11.964 4.671 28.752 1.00 93.69 275 ILE A CA 1
ATOM 2205 C C . ILE A 1 275 ? -11.268 6.013 28.984 1.00 93.69 275 ILE A C 1
ATOM 2207 O O . ILE A 1 275 ? -11.806 6.876 29.673 1.00 93.69 275 ILE A O 1
ATOM 2211 N N . GLU A 1 276 ? -10.075 6.193 28.411 1.00 94.69 276 GLU A N 1
ATOM 2212 C CA . GLU A 1 276 ? -9.258 7.397 28.597 1.00 94.69 276 GLU A CA 1
ATOM 2213 C C . GLU A 1 276 ? -8.212 7.576 27.482 1.00 94.69 276 GLU A C 1
ATOM 2215 O O . GLU A 1 276 ? -7.807 6.610 26.825 1.00 94.69 276 GLU A O 1
ATOM 2220 N N . ILE A 1 277 ? -7.742 8.818 27.303 1.00 95.56 277 ILE A N 1
ATOM 2221 C CA . ILE A 1 277 ? -6.535 9.143 26.527 1.00 95.56 277 ILE A CA 1
ATOM 2222 C C . ILE A 1 277 ? -5.348 9.127 27.491 1.00 95.56 277 ILE A C 1
ATOM 2224 O O . ILE A 1 277 ? -5.302 9.917 28.430 1.00 95.56 277 ILE A O 1
ATOM 2228 N N . ASN A 1 278 ? -4.380 8.246 27.247 1.00 93.75 278 ASN A N 1
ATOM 2229 C CA . ASN A 1 278 ? -3.193 8.103 28.092 1.00 93.75 278 ASN A CA 1
ATOM 2230 C C . ASN A 1 278 ? -2.066 9.059 27.682 1.00 93.75 278 ASN A C 1
ATOM 2232 O O . ASN A 1 278 ? -1.310 9.535 28.523 1.00 93.75 278 ASN A O 1
ATOM 2236 N N . GLU A 1 279 ? -1.897 9.271 26.376 1.00 93.75 279 GLU A N 1
ATOM 2237 C CA . GLU A 1 279 ? -0.769 10.005 25.802 1.00 93.75 279 GLU A CA 1
ATOM 2238 C C . GLU A 1 279 ? -1.159 10.582 24.437 1.00 93.75 279 GLU A C 1
ATOM 2240 O O . GLU A 1 279 ? -1.918 9.967 23.684 1.00 93.75 279 GLU A O 1
ATOM 2245 N N . GLU A 1 280 ? -0.583 11.736 24.105 1.00 93.56 280 GLU A N 1
ATOM 2246 C CA . GLU A 1 280 ? -0.612 12.321 22.766 1.00 93.56 280 GLU A CA 1
ATOM 2247 C C . GLU A 1 280 ? 0.814 12.413 22.212 1.00 93.56 280 GLU A C 1
ATOM 2249 O O . GLU A 1 280 ? 1.744 12.822 22.910 1.00 93.56 280 GLU A O 1
ATOM 2254 N N . LYS A 1 281 ? 0.984 12.050 20.942 1.00 90.56 281 LYS A N 1
ATOM 2255 C CA . LYS A 1 281 ? 2.254 12.067 20.220 1.00 90.56 281 LYS A CA 1
ATOM 2256 C C . LYS A 1 281 ? 2.159 12.971 18.998 1.00 90.56 281 LYS A C 1
ATOM 2258 O O . LYS A 1 281 ? 1.230 12.863 18.198 1.00 90.56 281 LYS A O 1
ATOM 2263 N N . TYR A 1 282 ? 3.192 13.790 18.839 1.00 88.88 282 TYR A N 1
ATOM 2264 C CA . TYR A 1 282 ? 3.352 14.758 17.747 1.00 88.88 282 TYR A CA 1
ATOM 2265 C C . TYR A 1 282 ? 4.610 14.496 16.906 1.00 88.88 282 TYR A C 1
ATOM 2267 O O . TYR A 1 282 ? 4.895 15.214 15.952 1.00 88.88 282 TYR A O 1
ATOM 2275 N N . ASN A 1 283 ? 5.392 13.479 17.277 1.00 82.56 283 ASN A N 1
ATOM 2276 C CA . ASN A 1 283 ? 6.668 13.186 16.640 1.00 82.56 283 ASN A CA 1
ATOM 2277 C C . ASN A 1 283 ? 6.445 12.592 15.250 1.00 82.56 283 ASN A C 1
ATOM 2279 O O . ASN A 1 283 ? 5.691 11.635 15.088 1.00 82.56 283 ASN A O 1
ATOM 2283 N N . LEU A 1 284 ? 7.167 13.129 14.274 1.00 85.81 284 LEU A N 1
ATOM 2284 C CA . LEU A 1 284 ? 7.166 12.680 12.891 1.00 85.81 284 LEU A CA 1
ATOM 2285 C C . LEU A 1 284 ? 8.561 12.186 12.523 1.00 85.81 284 LEU A C 1
ATOM 2287 O O . LEU A 1 284 ? 9.551 12.865 12.800 1.00 85.81 284 LEU A O 1
ATOM 2291 N N . ASN A 1 285 ? 8.657 11.042 11.842 1.00 86.94 285 ASN A N 1
ATOM 2292 C CA . ASN A 1 285 ? 9.921 10.590 11.269 1.00 86.94 285 ASN A CA 1
ATOM 2293 C C . ASN A 1 285 ? 10.115 11.181 9.860 1.00 86.94 285 ASN A C 1
ATOM 2295 O O . ASN A 1 285 ? 10.339 10.457 8.890 1.00 86.94 285 ASN A O 1
ATOM 2299 N N . TYR A 1 286 ? 10.046 12.506 9.746 1.00 89.88 286 TYR A N 1
ATOM 2300 C CA . TYR A 1 286 ? 10.132 13.246 8.485 1.00 89.88 286 TYR A CA 1
ATOM 2301 C C . TYR A 1 286 ? 11.085 14.441 8.611 1.00 89.88 286 TYR A C 1
ATOM 2303 O O . TYR A 1 286 ? 11.460 14.848 9.708 1.00 89.88 286 TYR A O 1
ATOM 2311 N N . GLY A 1 287 ? 11.500 14.989 7.474 1.00 89.56 287 GLY A N 1
ATOM 2312 C CA . GLY A 1 287 ? 12.021 16.348 7.371 1.00 89.56 287 GLY A CA 1
ATOM 2313 C C . GLY A 1 287 ? 10.930 17.337 6.956 1.00 89.56 287 GLY A C 1
ATOM 2314 O O . GLY A 1 287 ? 9.806 16.942 6.651 1.00 89.56 287 GLY A O 1
ATOM 2315 N N . GLN A 1 288 ? 11.275 18.620 6.888 1.00 89.12 288 GLN A N 1
ATOM 2316 C CA . GLN A 1 288 ? 10.413 19.646 6.284 1.00 89.12 288 GLN A CA 1
ATOM 2317 C C . GLN A 1 288 ? 10.209 19.368 4.788 1.00 89.12 288 GLN A C 1
ATOM 2319 O O . GLN A 1 288 ? 9.103 19.473 4.262 1.00 89.12 288 GLN A O 1
ATOM 2324 N N . SER A 1 289 ? 11.281 18.937 4.117 1.00 91.12 289 SER A N 1
ATOM 2325 C CA . SER A 1 289 ? 11.267 18.441 2.745 1.00 91.12 289 SER A CA 1
ATOM 2326 C C . SER A 1 289 ? 11.673 16.966 2.705 1.00 91.12 289 SER A C 1
ATOM 2328 O O . SER A 1 289 ? 12.795 16.599 3.071 1.00 91.12 289 SER A O 1
ATOM 2330 N N . ASN A 1 290 ? 10.758 16.099 2.281 1.00 92.06 290 ASN A N 1
ATOM 2331 C CA . ASN A 1 290 ? 10.970 14.655 2.254 1.00 92.06 290 ASN A CA 1
ATOM 2332 C C . ASN A 1 290 ? 11.204 14.194 0.827 1.00 92.06 290 ASN A C 1
ATOM 2334 O O . ASN A 1 290 ? 10.274 14.103 0.029 1.00 92.06 290 ASN A O 1
ATOM 2338 N N . LYS A 1 291 ? 12.468 13.926 0.516 1.00 92.88 291 LYS A N 1
ATOM 2339 C CA . LYS A 1 291 ? 12.934 13.598 -0.821 1.00 92.88 291 LYS A CA 1
ATOM 2340 C C . LYS A 1 291 ? 12.651 12.135 -1.156 1.00 92.88 291 LYS A C 1
ATOM 2342 O O . LYS A 1 291 ? 13.131 11.228 -0.468 1.00 92.88 291 LYS A O 1
ATOM 2347 N N . PHE A 1 292 ? 11.947 11.929 -2.260 1.00 94.44 292 PHE A N 1
ATOM 2348 C CA . PHE A 1 292 ? 11.845 10.661 -2.968 1.00 94.44 292 PHE A CA 1
ATOM 2349 C C . PHE A 1 292 ? 12.728 10.750 -4.209 1.00 94.44 292 PHE A C 1
ATOM 2351 O O . PHE A 1 292 ? 12.635 11.710 -4.974 1.00 94.44 292 PHE A O 1
ATOM 2358 N N . THR A 1 293 ? 13.640 9.796 -4.371 1.00 94.69 293 THR A N 1
ATOM 2359 C CA . THR A 1 293 ? 14.728 9.907 -5.349 1.00 94.69 293 THR A CA 1
ATOM 2360 C C . THR A 1 293 ? 14.862 8.647 -6.185 1.00 94.69 293 THR A C 1
ATOM 2362 O O . THR A 1 293 ? 14.542 7.545 -5.738 1.00 94.69 293 THR A O 1
ATOM 2365 N N . PHE A 1 294 ? 15.351 8.797 -7.408 1.00 93.56 294 PHE A N 1
ATOM 2366 C CA . PHE A 1 294 ? 15.859 7.668 -8.190 1.00 93.56 294 PHE A CA 1
ATOM 2367 C C . PHE A 1 294 ? 17.368 7.518 -7.999 1.00 93.56 294 PHE A C 1
ATOM 2369 O O . PHE A 1 294 ? 18.017 8.367 -7.377 1.00 93.56 294 PHE A O 1
ATOM 2376 N N . ASN A 1 295 ? 17.917 6.431 -8.536 1.00 88.88 295 ASN A N 1
ATOM 2377 C CA . ASN A 1 295 ? 19.349 6.331 -8.777 1.00 88.88 295 ASN A CA 1
ATOM 2378 C C . ASN A 1 295 ? 19.707 7.046 -10.087 1.00 88.88 295 ASN A C 1
ATOM 2380 O O . ASN A 1 295 ? 18.923 7.079 -11.040 1.00 88.88 295 ASN A O 1
ATOM 2384 N N . TYR A 1 296 ? 20.907 7.619 -10.131 1.00 84.62 296 TYR A N 1
ATOM 2385 C CA . TYR A 1 296 ? 21.403 8.359 -11.286 1.00 84.62 296 TYR A CA 1
ATOM 2386 C C . TYR A 1 296 ? 22.845 7.969 -11.587 1.00 84.62 296 TYR A C 1
ATOM 2388 O O . TYR A 1 296 ? 23.676 7.867 -10.681 1.00 84.62 296 TYR A O 1
ATOM 2396 N N . SER A 1 297 ? 23.163 7.824 -12.873 1.00 73.81 297 SER A N 1
ATOM 2397 C CA . SER A 1 297 ? 24.548 7.714 -13.337 1.00 73.81 297 SER A CA 1
ATOM 2398 C C . SER A 1 297 ? 25.300 9.044 -13.195 1.00 73.81 297 SER A C 1
ATOM 2400 O O . SER A 1 297 ? 26.482 9.051 -12.856 1.00 73.81 297 SER A O 1
ATOM 2402 N N . ASP A 1 298 ? 24.610 10.169 -13.420 1.00 75.81 298 ASP A N 1
ATOM 2403 C CA . ASP A 1 298 ? 25.105 11.520 -13.144 1.00 75.81 298 ASP A CA 1
ATOM 2404 C C . ASP A 1 298 ? 24.642 11.976 -11.757 1.00 75.81 298 ASP A C 1
ATOM 2406 O O . ASP A 1 298 ? 23.452 12.170 -11.516 1.00 75.81 298 ASP A O 1
ATOM 2410 N N . LYS A 1 299 ? 25.595 12.183 -10.845 1.00 70.94 299 LYS A N 1
ATOM 2411 C CA . LYS A 1 299 ? 25.321 12.559 -9.451 1.00 70.94 299 LYS A CA 1
ATOM 2412 C C . LYS A 1 299 ? 24.698 13.951 -9.292 1.00 70.94 299 LYS A C 1
ATOM 2414 O O . LYS A 1 299 ? 24.240 14.261 -8.196 1.00 70.94 299 LYS A O 1
ATOM 2419 N N . PHE A 1 300 ? 24.702 14.783 -10.335 1.00 74.25 300 PHE A N 1
ATOM 2420 C CA . PHE A 1 300 ? 24.077 16.108 -10.319 1.00 74.25 300 PHE A CA 1
ATOM 2421 C C . PHE A 1 300 ? 22.643 16.111 -10.865 1.00 74.25 300 PHE A C 1
ATOM 2423 O O . PHE A 1 300 ? 21.966 17.133 -10.779 1.00 74.25 300 PHE A O 1
ATOM 2430 N N . ASN A 1 301 ? 22.171 14.991 -11.416 1.00 76.44 301 ASN A N 1
ATOM 2431 C CA . ASN A 1 301 ? 20.819 14.878 -11.946 1.00 76.44 301 ASN A CA 1
ATOM 2432 C C . ASN A 1 301 ? 19.809 14.638 -10.815 1.00 76.44 301 ASN A C 1
ATOM 2434 O O . ASN A 1 301 ? 20.032 13.813 -9.931 1.00 76.44 301 ASN A O 1
ATOM 2438 N N . THR A 1 302 ? 18.693 15.362 -10.862 1.00 81.75 302 THR A N 1
ATOM 2439 C CA . THR A 1 302 ? 17.564 15.220 -9.929 1.00 81.75 302 THR A CA 1
ATOM 2440 C C . THR A 1 302 ? 16.215 15.258 -10.648 1.00 81.75 302 THR A C 1
ATOM 2442 O O . THR A 1 302 ? 15.183 15.474 -10.021 1.00 81.75 302 THR A O 1
ATOM 2445 N N . ASN A 1 303 ? 16.193 15.102 -11.975 1.00 84.44 303 ASN A N 1
ATOM 2446 C CA . ASN A 1 303 ? 15.012 15.364 -12.807 1.00 84.44 303 ASN A CA 1
ATOM 2447 C C . ASN A 1 303 ? 13.857 14.378 -12.570 1.00 84.44 303 ASN A C 1
ATOM 2449 O O . ASN A 1 303 ? 12.743 14.618 -13.033 1.00 84.44 303 ASN A O 1
ATOM 2453 N N . GLY A 1 304 ? 14.129 13.249 -11.916 1.00 88.62 304 GLY A N 1
ATOM 2454 C CA . GLY A 1 304 ? 13.127 12.263 -11.526 1.00 88.62 304 GLY A CA 1
ATOM 2455 C C . GLY A 1 304 ? 12.678 12.385 -10.073 1.00 88.62 304 GLY A C 1
ATOM 2456 O O . GLY A 1 304 ? 11.777 11.655 -9.669 1.00 88.62 304 GLY A O 1
ATOM 2457 N N . ASP A 1 305 ? 13.307 13.249 -9.278 1.00 92.94 305 ASP A N 1
ATOM 2458 C CA . ASP A 1 305 ? 13.039 13.350 -7.846 1.00 92.94 305 ASP A CA 1
ATOM 2459 C C . ASP A 1 305 ? 11.719 14.082 -7.578 1.00 92.94 305 ASP A C 1
ATOM 2461 O O . ASP A 1 305 ? 11.193 14.797 -8.429 1.00 92.94 305 ASP A O 1
ATOM 2465 N N . GLY A 1 306 ? 11.186 13.895 -6.377 1.00 92.56 306 GLY A N 1
ATOM 2466 C CA . GLY A 1 306 ? 9.971 14.548 -5.907 1.00 92.56 306 GLY A CA 1
ATOM 2467 C C . GLY A 1 306 ? 10.034 14.775 -4.406 1.00 92.56 306 GLY A C 1
ATOM 2468 O O . GLY A 1 306 ? 10.835 14.141 -3.704 1.00 92.56 306 GLY A O 1
ATOM 2469 N N . TYR A 1 307 ? 9.206 15.692 -3.915 1.00 89.50 307 TYR A N 1
ATOM 2470 C CA . TYR A 1 307 ? 9.254 16.106 -2.517 1.00 89.50 307 TYR A CA 1
ATOM 2471 C C . TYR A 1 307 ? 7.874 16.103 -1.870 1.00 89.50 307 TYR A C 1
ATOM 2473 O O . TYR A 1 307 ? 6.936 16.730 -2.345 1.00 89.50 307 TYR A O 1
ATOM 2481 N N . LEU A 1 308 ? 7.780 15.438 -0.721 1.00 89.25 308 LEU A N 1
ATOM 2482 C CA . LEU A 1 308 ? 6.629 15.543 0.168 1.00 89.25 308 LEU A CA 1
ATOM 2483 C C . LEU A 1 308 ? 6.936 16.582 1.254 1.00 89.25 308 LEU A C 1
ATOM 2485 O O . LEU A 1 308 ? 7.847 16.398 2.068 1.00 89.25 308 LEU A O 1
ATOM 2489 N N . TYR A 1 309 ? 6.188 17.681 1.270 1.00 86.44 309 TYR A N 1
ATOM 2490 C CA . TYR A 1 309 ? 6.440 18.797 2.184 1.00 86.44 309 TYR A CA 1
ATOM 2491 C C . TYR A 1 309 ? 5.608 18.693 3.458 1.00 86.44 309 TYR A C 1
ATOM 2493 O O . TYR A 1 309 ? 4.386 18.545 3.388 1.00 86.44 309 TYR A O 1
ATOM 2501 N N . VAL A 1 310 ? 6.268 18.854 4.606 1.00 87.25 310 VAL A N 1
ATOM 2502 C CA . VAL A 1 310 ? 5.642 18.882 5.932 1.00 87.25 310 VAL A CA 1
ATOM 2503 C C . VAL A 1 310 ? 5.901 20.243 6.573 1.00 87.25 310 VAL A C 1
ATOM 2505 O O . VAL A 1 310 ? 7.048 20.635 6.783 1.00 87.25 310 VAL A O 1
ATOM 2508 N N . GLN A 1 311 ? 4.826 20.957 6.893 1.00 85.50 311 GLN A N 1
ATOM 2509 C CA . GLN A 1 311 ? 4.836 22.290 7.496 1.00 85.50 311 GLN A CA 1
ATOM 2510 C C . GLN A 1 311 ? 5.102 22.188 9.004 1.00 85.50 311 GLN A C 1
ATOM 2512 O O . GLN A 1 311 ? 4.213 22.392 9.828 1.00 85.50 311 GLN A O 1
ATOM 2517 N N . ASN A 1 312 ? 6.326 21.803 9.365 1.00 85.12 312 ASN A N 1
ATOM 2518 C CA . ASN A 1 312 ? 6.756 21.681 10.753 1.00 85.12 312 ASN A CA 1
ATOM 2519 C C . ASN A 1 312 ? 8.220 22.115 10.911 1.00 85.12 312 ASN A C 1
ATOM 2521 O O . ASN A 1 312 ? 9.146 21.342 10.658 1.00 85.12 312 ASN A O 1
ATOM 2525 N N . ASP A 1 313 ? 8.415 23.336 11.408 1.00 89.62 313 ASP A N 1
ATOM 2526 C CA . ASP A 1 313 ? 9.729 23.975 11.564 1.00 89.62 313 ASP A CA 1
ATOM 2527 C C . ASP A 1 313 ? 10.664 23.255 12.551 1.00 89.62 313 ASP A C 1
ATOM 2529 O O . ASP A 1 313 ? 11.866 23.521 12.578 1.00 89.62 313 ASP A O 1
ATOM 2533 N N . THR A 1 314 ? 10.141 22.329 13.363 1.00 88.62 314 THR A N 1
ATOM 2534 C CA . THR A 1 314 ? 10.942 21.545 14.318 1.00 88.62 314 THR A CA 1
ATOM 2535 C C . THR A 1 314 ? 11.637 20.339 13.679 1.00 88.62 314 THR A C 1
ATOM 2537 O O . THR A 1 314 ? 12.535 19.753 14.286 1.00 88.62 314 THR A O 1
ATOM 2540 N N . LEU A 1 315 ? 11.251 19.968 12.452 1.00 90.69 315 LEU A N 1
ATOM 2541 C CA . LEU A 1 315 ? 11.842 18.856 11.712 1.00 90.69 315 LEU A CA 1
ATOM 2542 C C . LEU A 1 315 ? 13.162 19.258 11.037 1.00 90.69 315 LEU A C 1
ATOM 2544 O O . LEU A 1 315 ? 13.356 20.430 10.693 1.00 90.69 315 LEU A O 1
ATOM 2548 N N . PRO A 1 316 ? 14.071 18.296 10.777 1.00 92.94 316 PRO A N 1
ATOM 2549 C CA . PRO A 1 316 ? 15.260 18.562 9.975 1.00 92.94 316 PRO A CA 1
ATOM 2550 C C . PRO A 1 316 ? 14.877 19.101 8.580 1.00 92.94 316 PRO A C 1
ATOM 2552 O O . PRO A 1 316 ? 13.873 18.661 8.019 1.00 92.94 316 PRO A O 1
ATOM 2555 N N . PRO A 1 317 ? 15.672 19.998 7.963 1.00 91.56 317 PRO A N 1
ATOM 2556 C CA . PRO A 1 317 ? 15.290 20.648 6.704 1.00 91.56 317 PRO A CA 1
ATOM 2557 C C . PRO A 1 317 ? 15.003 19.678 5.553 1.00 91.56 317 PRO A C 1
ATOM 2559 O O . PRO A 1 317 ? 14.113 19.902 4.736 1.00 91.56 317 PRO A O 1
ATOM 2562 N N . THR A 1 318 ? 15.760 18.584 5.462 1.00 91.19 318 THR A N 1
ATOM 2563 C CA . THR A 1 318 ? 15.598 17.595 4.394 1.00 91.19 318 THR A CA 1
ATOM 2564 C C . THR A 1 318 ? 15.867 16.192 4.908 1.00 91.19 318 THR A C 1
ATOM 2566 O O . THR A 1 318 ? 16.821 15.970 5.654 1.00 91.19 318 THR A O 1
ATOM 2569 N N . LYS A 1 319 ? 15.047 15.235 4.470 1.00 92.12 319 LYS A N 1
ATOM 2570 C CA . LYS A 1 319 ? 15.231 13.804 4.720 1.00 92.12 319 LYS A CA 1
ATOM 2571 C C . LYS A 1 319 ? 15.009 13.028 3.425 1.00 92.12 319 LYS A C 1
ATOM 2573 O O . LYS A 1 319 ? 14.070 13.320 2.696 1.00 92.12 319 LYS A O 1
ATOM 2578 N N . ILE A 1 320 ? 15.854 12.037 3.136 1.00 91.81 320 ILE A N 1
ATOM 2579 C CA . ILE A 1 320 ? 15.568 11.062 2.074 1.00 91.81 320 ILE A CA 1
ATOM 2580 C C . ILE A 1 320 ? 14.621 10.017 2.658 1.00 91.81 320 ILE A C 1
ATOM 2582 O O . ILE A 1 320 ? 14.978 9.325 3.614 1.00 91.81 320 ILE A O 1
ATOM 2586 N N . THR A 1 321 ? 13.423 9.920 2.094 1.00 90.88 321 THR A N 1
ATOM 2587 C CA . THR A 1 321 ? 12.382 8.992 2.558 1.00 90.88 321 THR A CA 1
ATOM 2588 C C . THR A 1 321 ? 12.438 7.677 1.803 1.00 90.88 321 THR A C 1
ATOM 2590 O O . THR A 1 321 ? 12.284 6.613 2.401 1.00 90.88 321 THR A O 1
ATOM 2593 N N . TYR A 1 322 ? 12.686 7.734 0.495 1.00 92.62 322 TYR A N 1
ATOM 2594 C CA . TYR A 1 322 ? 12.749 6.541 -0.333 1.00 92.62 322 TYR A CA 1
ATOM 2595 C C . TYR A 1 322 ? 13.644 6.749 -1.556 1.00 92.62 322 TYR A C 1
ATOM 2597 O O . TYR A 1 322 ? 13.618 7.808 -2.186 1.00 92.62 322 TYR A O 1
ATOM 2605 N N . THR A 1 323 ? 14.402 5.710 -1.903 1.00 94.19 323 THR A N 1
ATOM 2606 C CA . THR A 1 323 ? 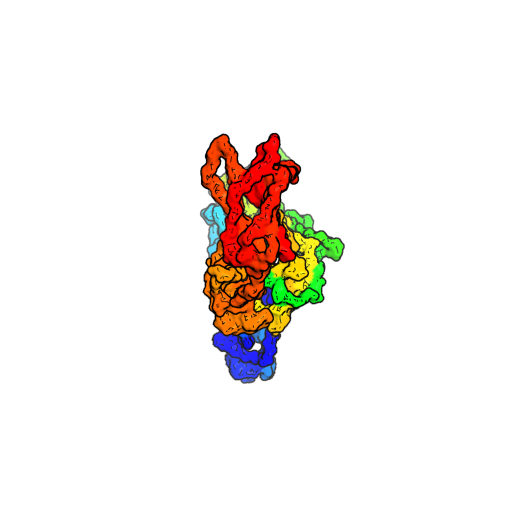15.191 5.635 -3.135 1.00 94.19 323 THR A CA 1
ATOM 2607 C C . THR A 1 323 ? 14.664 4.483 -3.976 1.00 94.19 323 THR A C 1
ATOM 2609 O O . THR A 1 323 ? 14.615 3.348 -3.496 1.00 94.19 323 THR A O 1
ATOM 2612 N N . SER A 1 324 ? 14.270 4.767 -5.218 1.00 94.81 324 SER A N 1
ATOM 2613 C CA . SER A 1 324 ? 13.812 3.737 -6.148 1.00 94.81 324 SER A CA 1
ATOM 2614 C C . SER A 1 324 ? 14.923 2.741 -6.477 1.00 94.81 324 SER A C 1
ATOM 2616 O O . SER A 1 324 ? 16.108 3.074 -6.506 1.00 94.81 324 SER A O 1
ATOM 2618 N N . ILE A 1 325 ? 14.521 1.504 -6.755 1.00 94.19 325 ILE A N 1
ATOM 2619 C CA . ILE A 1 325 ? 15.409 0.456 -7.277 1.00 94.19 325 ILE A CA 1
ATOM 2620 C C . ILE A 1 325 ? 15.803 0.684 -8.742 1.00 94.19 325 ILE A C 1
ATOM 2622 O O . ILE A 1 325 ? 16.741 0.048 -9.217 1.00 94.19 325 ILE A O 1
ATOM 2626 N N . PHE A 1 326 ? 15.075 1.546 -9.453 1.00 95.06 326 PHE A N 1
ATOM 2627 C CA . PHE A 1 326 ? 15.331 1.883 -10.846 1.00 95.06 326 PHE A CA 1
ATOM 2628 C C . PHE A 1 326 ? 16.144 3.171 -10.960 1.00 95.06 326 PHE A C 1
ATOM 2630 O O . PHE A 1 326 ? 16.101 4.050 -10.094 1.00 95.06 326 PHE A O 1
ATOM 2637 N N . ASP A 1 327 ? 16.842 3.300 -12.080 1.00 93.25 327 ASP A N 1
ATOM 2638 C CA . ASP A 1 327 ? 17.508 4.533 -12.465 1.00 93.25 327 ASP A CA 1
ATOM 2639 C C . ASP A 1 327 ? 16.539 5.475 -13.199 1.00 93.25 327 ASP A C 1
ATOM 2641 O O . ASP A 1 327 ? 15.592 5.056 -13.883 1.00 93.25 327 ASP A O 1
ATOM 2645 N N . TYR A 1 328 ? 16.806 6.778 -13.108 1.00 91.25 328 TYR A N 1
ATOM 2646 C CA . TYR A 1 328 ? 16.101 7.790 -13.892 1.00 91.25 328 TYR A CA 1
ATOM 2647 C C . TYR A 1 328 ? 16.962 8.286 -15.053 1.00 91.25 328 TYR A C 1
ATOM 2649 O O . TYR A 1 328 ? 17.530 9.376 -15.043 1.00 91.25 328 TYR A O 1
ATOM 2657 N N . ASN A 1 329 ? 17.064 7.448 -16.084 1.00 89.12 329 ASN A N 1
ATOM 2658 C CA . ASN A 1 329 ? 17.812 7.777 -17.290 1.00 89.12 329 ASN A CA 1
ATOM 2659 C C . ASN A 1 329 ? 17.166 8.909 -18.111 1.00 89.12 329 ASN A C 1
ATOM 2661 O O . ASN A 1 329 ? 16.102 8.730 -18.698 1.00 89.12 329 ASN A O 1
ATOM 2665 N N . THR A 1 330 ? 17.839 10.054 -18.206 1.00 85.69 330 THR A N 1
ATOM 2666 C CA . THR A 1 330 ? 17.440 11.184 -19.064 1.00 85.69 330 THR A CA 1
ATOM 2667 C C . THR A 1 330 ? 18.304 11.316 -20.320 1.00 85.69 330 THR A C 1
ATOM 2669 O O . THR A 1 330 ? 18.185 12.304 -21.039 1.00 85.69 330 THR A O 1
ATOM 2672 N N . SER A 1 331 ? 19.209 10.366 -20.571 1.00 85.81 331 SER A N 1
ATOM 2673 C CA . SER A 1 331 ? 20.089 10.373 -21.737 1.00 85.81 331 SER A CA 1
ATOM 2674 C C . SER A 1 331 ? 19.304 9.993 -22.986 1.00 85.81 331 SER A C 1
ATOM 2676 O O . SER A 1 331 ? 18.680 8.931 -23.038 1.00 85.81 331 SER A O 1
ATOM 2678 N N . THR A 1 332 ? 19.356 10.848 -24.001 1.00 84.38 332 THR A N 1
ATOM 2679 C CA . THR A 1 332 ? 18.691 10.649 -25.290 1.00 84.38 332 THR A CA 1
ATOM 2680 C C . THR A 1 332 ? 19.695 10.716 -26.434 1.00 84.38 332 THR A C 1
ATOM 2682 O O . THR A 1 332 ? 20.793 11.271 -26.300 1.00 84.38 332 THR A O 1
ATOM 2685 N N . SER A 1 333 ? 19.363 10.078 -27.553 1.00 76.00 333 SER A N 1
ATOM 2686 C CA . SER A 1 333 ? 20.216 10.059 -28.740 1.00 76.00 333 SER A CA 1
ATOM 2687 C C . SER A 1 333 ? 20.410 11.472 -29.284 1.00 76.00 333 SER A C 1
ATOM 2689 O O . SER A 1 333 ? 19.486 12.286 -29.292 1.00 76.00 333 SER A O 1
ATOM 2691 N N . LYS A 1 334 ? 21.641 11.774 -29.707 1.00 65.12 334 LYS A N 1
ATOM 2692 C CA . LYS A 1 334 ? 21.998 13.066 -30.301 1.00 65.12 334 LYS A CA 1
ATOM 2693 C C . LYS A 1 334 ? 21.935 12.961 -31.824 1.00 65.12 334 LYS A C 1
ATOM 2695 O O . LYS A 1 334 ? 22.412 11.982 -32.390 1.00 65.12 334 LYS A O 1
ATOM 2700 N N . TYR A 1 335 ? 21.389 13.990 -32.463 1.00 66.12 335 TYR A N 1
ATOM 2701 C CA . TYR A 1 335 ? 21.310 14.100 -33.918 1.00 66.12 335 TYR A CA 1
ATOM 2702 C C . TYR A 1 335 ? 22.613 14.636 -34.514 1.00 66.12 335 TYR A C 1
ATOM 2704 O O . TYR A 1 335 ? 23.166 15.614 -34.009 1.00 66.12 335 TYR A O 1
ATOM 2712 N N . GLU A 1 336 ? 23.056 14.062 -35.633 1.00 58.22 336 GLU A N 1
ATOM 2713 C CA . GLU A 1 336 ? 24.094 14.669 -36.472 1.00 58.22 336 GLU A CA 1
ATOM 2714 C C . GLU A 1 336 ? 23.464 15.622 -37.500 1.00 58.22 336 GLU A C 1
ATOM 2716 O O . GLU A 1 336 ? 22.893 15.169 -38.495 1.00 58.22 336 GLU A O 1
ATOM 2721 N N . ASN A 1 337 ? 23.529 16.936 -37.242 1.00 54.53 337 ASN A N 1
ATOM 2722 C CA . ASN A 1 337 ? 23.627 17.993 -38.261 1.00 54.53 337 ASN A CA 1
ATOM 2723 C C . ASN A 1 337 ? 23.941 19.345 -37.590 1.00 54.53 337 ASN A C 1
ATOM 2725 O O . ASN A 1 337 ? 23.087 19.918 -36.920 1.00 54.53 337 ASN A O 1
ATOM 2729 N N . GLU A 1 338 ? 25.142 19.889 -37.796 1.00 52.81 338 GLU A N 1
ATOM 2730 C CA . GLU A 1 338 ? 25.534 21.204 -37.253 1.00 52.81 338 GLU A CA 1
ATOM 2731 C C . GLU A 1 338 ? 24.786 22.378 -37.921 1.00 52.81 338 GLU A C 1
ATOM 2733 O O . GLU A 1 338 ? 24.797 23.492 -37.402 1.00 52.81 338 GLU A O 1
ATOM 2738 N N . ASN A 1 339 ? 24.112 22.139 -39.057 1.00 55.66 339 ASN A N 1
ATOM 2739 C CA . ASN A 1 339 ? 23.599 23.193 -39.938 1.00 55.66 339 ASN A CA 1
ATOM 2740 C C . ASN A 1 339 ? 22.086 23.130 -40.234 1.00 55.66 339 ASN A C 1
ATOM 2742 O O . ASN A 1 339 ? 21.605 23.930 -41.038 1.00 55.66 339 ASN A O 1
ATOM 2746 N N . ALA A 1 340 ? 21.314 22.223 -39.620 1.00 58.78 340 ALA A N 1
ATOM 2747 C CA . ALA A 1 340 ? 19.857 22.176 -39.802 1.00 58.78 340 ALA A CA 1
ATOM 2748 C C . ALA A 1 340 ? 19.120 21.865 -38.484 1.00 58.78 340 ALA A C 1
ATOM 2750 O O . ALA A 1 340 ? 19.529 20.946 -37.775 1.00 58.78 340 ALA A O 1
ATOM 2751 N N . PRO A 1 341 ? 18.033 22.591 -38.153 1.00 61.09 341 PRO A N 1
ATOM 2752 C CA . PRO A 1 341 ? 17.212 22.286 -36.985 1.00 61.09 341 PRO A CA 1
ATOM 2753 C C . PRO A 1 341 ? 16.568 20.902 -37.123 1.00 61.09 341 PRO A C 1
ATOM 2755 O O . PRO A 1 341 ? 16.165 20.518 -38.220 1.00 61.09 341 PRO A O 1
ATOM 2758 N N . VAL A 1 342 ? 16.464 20.171 -36.010 1.00 61.72 342 VAL A N 1
ATOM 2759 C CA . VAL A 1 342 ? 15.743 18.891 -35.921 1.00 61.72 342 VAL A CA 1
ATOM 2760 C C . VAL A 1 342 ? 14.251 19.150 -36.192 1.00 61.72 342 VAL A C 1
ATOM 2762 O O . VAL A 1 342 ? 13.650 19.942 -35.466 1.00 61.72 342 VAL A O 1
ATOM 2765 N N . PRO A 1 343 ? 13.639 18.541 -37.225 1.00 64.12 343 PRO A N 1
ATOM 2766 C CA . PRO A 1 343 ? 12.193 18.556 -37.431 1.00 64.12 343 PRO A CA 1
ATOM 2767 C C . PRO A 1 343 ? 11.400 18.152 -36.182 1.00 64.12 343 PRO A C 1
ATOM 2769 O O . PRO A 1 343 ? 11.739 17.174 -35.523 1.00 64.12 343 PRO A O 1
ATOM 2772 N N . GLU A 1 344 ? 10.288 18.845 -35.914 1.00 61.56 344 GLU A N 1
ATOM 2773 C CA . GLU A 1 344 ? 9.404 18.587 -34.758 1.00 61.56 344 GLU A CA 1
ATOM 2774 C C . GLU A 1 344 ? 8.847 17.153 -34.701 1.00 61.56 344 GLU A C 1
ATOM 2776 O O . GLU A 1 344 ? 8.464 16.681 -33.636 1.00 61.56 344 GLU A O 1
ATOM 2781 N N . ASN A 1 345 ? 8.824 16.440 -35.831 1.00 66.44 345 ASN A N 1
ATOM 2782 C CA . ASN A 1 345 ? 8.165 15.139 -35.949 1.00 66.44 345 ASN A CA 1
ATOM 2783 C C . ASN A 1 345 ? 9.077 13.932 -35.689 1.00 66.44 345 ASN A C 1
ATOM 2785 O O . ASN A 1 345 ? 8.608 12.804 -35.836 1.00 66.44 345 ASN A O 1
ATOM 2789 N N . VAL A 1 346 ? 10.358 14.117 -35.350 1.00 68.94 346 VAL A N 1
ATOM 2790 C CA . VAL A 1 346 ? 11.260 12.971 -35.150 1.00 68.94 346 VAL A CA 1
ATOM 2791 C C . VAL A 1 346 ? 11.334 12.558 -33.683 1.00 68.94 346 VAL A C 1
ATOM 2793 O O . VAL A 1 346 ? 11.621 13.390 -32.818 1.00 68.94 346 VAL A O 1
ATOM 2796 N N . PRO A 1 347 ? 11.039 11.278 -33.384 1.00 70.69 347 PRO A N 1
ATOM 2797 C CA . PRO A 1 347 ? 10.920 10.806 -32.017 1.00 70.69 347 PRO A CA 1
ATOM 2798 C C . PRO A 1 347 ? 12.269 10.840 -31.306 1.00 70.69 347 PRO A C 1
ATOM 2800 O O . PRO A 1 347 ? 13.307 10.455 -31.843 1.00 70.69 347 PRO A O 1
ATOM 2803 N N . VAL A 1 348 ? 12.239 11.270 -30.050 1.00 76.19 348 VAL A N 1
ATOM 2804 C CA . VAL A 1 348 ? 13.407 11.234 -29.175 1.00 76.19 348 VAL A CA 1
ATOM 2805 C C . VAL A 1 348 ? 13.585 9.810 -28.651 1.00 76.19 348 VAL A C 1
ATOM 2807 O O . VAL A 1 348 ? 12.719 9.290 -27.953 1.00 76.19 348 VAL A O 1
ATOM 2810 N N . LEU A 1 349 ? 14.723 9.188 -28.959 1.00 85.88 349 LEU A N 1
ATOM 2811 C CA . LEU A 1 349 ? 15.066 7.853 -28.467 1.00 85.88 349 LEU A CA 1
ATOM 2812 C C . LEU A 1 349 ? 15.930 7.949 -27.205 1.00 85.88 349 LEU A C 1
ATOM 2814 O O . LEU A 1 349 ? 16.906 8.700 -27.161 1.00 85.88 349 LEU A O 1
ATOM 2818 N N . TYR A 1 350 ? 15.597 7.168 -26.178 1.00 89.31 350 TYR A N 1
ATOM 2819 C CA . TYR A 1 350 ? 16.406 7.073 -24.960 1.00 89.31 350 TYR A CA 1
ATOM 2820 C C . TYR A 1 350 ? 17.621 6.163 -25.172 1.00 89.31 350 TYR A C 1
ATOM 2822 O O . TYR A 1 350 ? 17.514 5.110 -25.800 1.00 89.31 350 TYR A O 1
ATOM 2830 N N . ASN A 1 351 ? 18.775 6.557 -24.629 1.00 89.81 351 ASN A N 1
ATOM 2831 C CA . ASN A 1 351 ? 20.019 5.791 -24.717 1.00 89.81 351 ASN A CA 1
ATOM 2832 C C . ASN A 1 351 ? 20.102 4.771 -23.579 1.00 89.81 351 ASN A C 1
ATOM 2834 O O . ASN A 1 351 ? 20.291 5.149 -22.424 1.00 89.81 351 ASN A O 1
ATOM 2838 N N . ILE A 1 352 ? 20.027 3.486 -23.905 1.00 92.44 352 ILE A N 1
ATOM 2839 C CA . ILE A 1 352 ? 20.183 2.358 -22.981 1.00 92.44 352 ILE A CA 1
ATOM 2840 C C . ILE A 1 352 ? 21.264 1.444 -23.583 1.00 92.44 352 ILE A C 1
ATOM 2842 O O . ILE A 1 352 ? 20.936 0.441 -24.207 1.00 92.44 352 ILE A O 1
ATOM 2846 N N . PRO A 1 353 ? 22.556 1.807 -23.484 1.00 92.12 353 PRO A N 1
ATOM 2847 C CA . PRO A 1 353 ? 23.647 1.161 -24.218 1.00 92.12 353 PRO A CA 1
ATOM 2848 C C . PRO A 1 353 ? 23.945 -0.254 -23.693 1.00 92.12 353 PRO A C 1
ATOM 2850 O O . PRO A 1 353 ? 24.867 -0.473 -22.909 1.00 92.12 353 PRO A O 1
ATOM 2853 N N . LEU A 1 354 ? 23.141 -1.224 -24.125 1.00 94.25 354 LEU A N 1
ATOM 2854 C CA . LEU A 1 354 ? 23.276 -2.645 -23.800 1.00 94.25 354 LEU A CA 1
ATOM 2855 C C . LEU A 1 354 ? 24.299 -3.345 -24.696 1.00 94.25 354 LEU A C 1
ATOM 2857 O O . LEU A 1 354 ? 24.735 -4.445 -24.366 1.00 94.25 354 LEU A O 1
ATOM 2861 N N . ILE A 1 355 ? 24.688 -2.734 -25.815 1.00 93.06 355 ILE A N 1
ATOM 2862 C CA . ILE A 1 355 ? 25.706 -3.268 -26.719 1.00 93.06 355 ILE A CA 1
ATOM 2863 C C . ILE A 1 355 ? 26.695 -2.199 -27.178 1.00 93.06 355 ILE A C 1
ATOM 2865 O O . ILE A 1 355 ? 26.375 -1.017 -27.279 1.00 93.06 355 ILE A O 1
ATOM 2869 N N . GLU A 1 356 ? 27.896 -2.649 -27.515 1.00 91.12 356 GLU A N 1
ATOM 2870 C CA . GLU A 1 356 ? 28.930 -1.884 -28.206 1.00 91.12 356 GLU A CA 1
ATOM 2871 C C . GLU A 1 356 ? 29.209 -2.574 -29.549 1.00 91.12 356 GLU A C 1
ATOM 2873 O O . GLU A 1 356 ? 29.399 -3.791 -29.591 1.00 91.12 356 GLU A O 1
ATOM 2878 N N . VAL A 1 357 ? 29.215 -1.819 -30.649 1.00 86.19 357 VAL A N 1
ATOM 2879 C CA . VAL A 1 357 ? 29.547 -2.345 -31.984 1.00 86.19 357 VAL A CA 1
ATOM 2880 C C . VAL A 1 357 ? 30.995 -1.980 -32.298 1.00 86.19 357 VAL A C 1
ATOM 2882 O O . VAL A 1 357 ? 31.364 -0.809 -32.230 1.00 86.19 357 VAL A O 1
ATOM 2885 N N . LYS A 1 358 ? 31.819 -2.979 -32.628 1.00 85.12 358 LYS A N 1
ATOM 2886 C CA . LYS A 1 358 ? 33.227 -2.808 -33.015 1.00 85.12 358 LYS A CA 1
ATOM 2887 C C . LYS A 1 358 ? 33.463 -3.371 -34.400 1.00 85.12 358 LYS A C 1
ATOM 2889 O O . LYS A 1 358 ? 32.876 -4.384 -34.749 1.00 85.12 358 LYS A O 1
ATOM 2894 N N . THR A 1 359 ? 34.374 -2.764 -35.143 1.00 84.06 359 THR A N 1
ATOM 2895 C CA . THR A 1 359 ? 34.911 -3.373 -36.359 1.00 84.06 359 THR A CA 1
ATOM 2896 C C . THR A 1 359 ? 36.136 -4.195 -35.985 1.00 84.06 359 THR A C 1
ATOM 2898 O O . THR A 1 359 ? 37.080 -3.667 -35.395 1.00 84.06 359 THR A O 1
ATOM 2901 N N . GLU A 1 360 ? 36.121 -5.483 -36.304 1.00 85.44 360 GLU A N 1
ATOM 2902 C CA . GLU A 1 360 ? 37.270 -6.373 -36.146 1.00 85.44 360 GLU A CA 1
ATOM 2903 C C . GLU A 1 360 ? 37.671 -6.935 -37.514 1.00 85.44 360 GLU A C 1
ATOM 2905 O O . GLU A 1 360 ? 36.821 -7.207 -38.360 1.00 85.44 360 GLU A O 1
ATOM 2910 N N . THR A 1 361 ? 38.974 -7.092 -37.750 1.00 84.69 361 THR A N 1
ATOM 2911 C CA . THR A 1 361 ? 39.478 -7.720 -38.975 1.00 84.69 361 THR A CA 1
ATOM 2912 C C . THR A 1 361 ? 39.561 -9.228 -38.771 1.00 84.69 361 THR A C 1
ATOM 2914 O O . THR A 1 361 ? 40.347 -9.701 -37.948 1.00 84.69 361 THR A O 1
ATOM 2917 N N . ILE A 1 362 ? 38.771 -9.980 -39.534 1.00 79.50 362 ILE A N 1
ATOM 2918 C CA . ILE A 1 362 ? 38.767 -11.445 -39.556 1.00 79.50 362 ILE A CA 1
ATOM 2919 C C . ILE A 1 362 ? 39.028 -11.870 -41.002 1.00 79.50 362 ILE A C 1
ATOM 2921 O O . ILE A 1 362 ? 38.296 -11.469 -41.903 1.00 79.50 362 ILE A O 1
ATOM 2925 N N . ASP A 1 363 ? 40.086 -12.652 -41.231 1.00 82.38 363 ASP A N 1
ATOM 2926 C CA . ASP A 1 363 ? 40.466 -13.163 -42.558 1.00 82.38 363 ASP A CA 1
ATOM 2927 C C . ASP A 1 363 ? 40.498 -12.074 -43.651 1.00 82.38 363 ASP A C 1
ATOM 2929 O O . ASP A 1 363 ? 39.841 -12.186 -44.684 1.00 82.38 363 ASP A O 1
ATOM 2933 N N . GLU A 1 364 ? 41.235 -10.986 -43.391 1.00 84.38 364 GLU A N 1
ATOM 2934 C CA . GLU A 1 364 ? 41.399 -9.817 -44.282 1.00 84.38 364 GLU A CA 1
ATOM 2935 C C . GLU A 1 364 ? 40.117 -9.003 -44.555 1.00 84.38 364 GLU A C 1
ATOM 2937 O O . GLU A 1 364 ? 40.171 -8.000 -45.266 1.00 84.38 364 GLU A O 1
ATOM 2942 N N . ASN A 1 365 ? 38.986 -9.364 -43.941 1.00 80.38 365 ASN A N 1
ATOM 2943 C CA . ASN A 1 365 ? 37.727 -8.633 -44.043 1.00 80.38 365 ASN A CA 1
ATOM 2944 C C . ASN A 1 365 ? 37.409 -7.895 -42.741 1.00 80.38 365 ASN A C 1
ATOM 2946 O O . ASN A 1 365 ? 37.588 -8.423 -41.644 1.00 80.38 365 ASN A O 1
ATOM 2950 N N . GLU A 1 366 ? 36.903 -6.672 -42.859 1.00 81.06 366 GLU A N 1
ATOM 2951 C CA . GLU A 1 366 ? 36.327 -5.947 -41.728 1.00 81.06 366 GLU A CA 1
ATOM 2952 C C . GLU A 1 366 ? 34.914 -6.467 -41.438 1.00 81.06 366 GLU A C 1
ATOM 2954 O O . GLU A 1 366 ? 34.051 -6.483 -42.318 1.00 81.06 366 GLU A O 1
ATOM 2959 N N . VAL A 1 367 ? 34.678 -6.896 -40.198 1.00 81.50 367 VAL A N 1
ATOM 2960 C CA . VAL A 1 367 ? 33.401 -7.444 -39.730 1.00 81.50 367 VAL A CA 1
ATOM 2961 C C . VAL A 1 367 ? 32.915 -6.640 -38.524 1.00 81.50 367 VAL A C 1
ATOM 2963 O O . VAL A 1 367 ? 33.683 -6.370 -37.599 1.00 81.50 367 VAL A O 1
ATOM 2966 N N . GLU A 1 368 ? 31.630 -6.270 -38.508 1.00 80.81 368 GLU A N 1
ATOM 2967 C CA . GLU A 1 368 ? 30.986 -5.721 -37.308 1.00 80.81 368 GLU A CA 1
ATOM 2968 C C . GLU A 1 368 ? 30.779 -6.830 -36.265 1.00 80.81 368 GLU A C 1
ATOM 2970 O O . GLU A 1 368 ? 30.055 -7.799 -36.495 1.00 80.81 368 GLU A O 1
ATOM 2975 N N . VAL A 1 369 ? 31.376 -6.657 -35.090 1.00 83.44 369 VAL A N 1
ATOM 2976 C CA . VAL A 1 369 ? 31.229 -7.518 -33.917 1.00 83.44 369 VAL A CA 1
ATOM 2977 C C . VAL A 1 369 ? 30.433 -6.773 -32.849 1.00 83.44 369 VAL A C 1
ATOM 2979 O O . VAL A 1 369 ? 30.753 -5.641 -32.479 1.00 83.44 369 VAL A O 1
ATOM 2982 N N . ILE A 1 370 ? 29.392 -7.423 -32.330 1.00 86.50 370 ILE A N 1
ATOM 2983 C CA . ILE A 1 370 ? 28.568 -6.915 -31.228 1.00 86.50 370 ILE A CA 1
ATOM 2984 C C . ILE A 1 370 ? 29.139 -7.450 -29.917 1.00 86.50 370 ILE A C 1
ATOM 2986 O O . ILE A 1 370 ? 29.284 -8.659 -29.763 1.00 86.50 370 ILE A O 1
ATOM 2990 N N . LYS A 1 371 ? 29.427 -6.560 -28.963 1.00 90.88 371 LYS A N 1
ATOM 2991 C CA . LYS A 1 371 ? 29.831 -6.919 -27.597 1.00 90.88 371 LYS A CA 1
ATOM 2992 C C . LYS A 1 371 ? 28.758 -6.509 -26.605 1.00 90.88 371 LYS A C 1
ATOM 2994 O O . LYS A 1 371 ? 28.264 -5.382 -26.649 1.00 90.88 371 LYS A O 1
ATOM 2999 N N . SER A 1 372 ? 28.405 -7.423 -25.707 1.00 92.50 372 SER A N 1
ATOM 3000 C CA . SER A 1 372 ? 27.431 -7.139 -24.648 1.00 92.50 372 SER A CA 1
ATOM 3001 C C . SER A 1 372 ? 27.962 -6.125 -23.625 1.00 92.50 372 SER A C 1
ATOM 3003 O O . SER A 1 372 ? 29.148 -6.109 -23.290 1.00 92.50 372 SER A O 1
ATOM 3005 N N . LYS A 1 373 ? 27.065 -5.284 -23.105 1.00 94.19 373 LYS A N 1
ATOM 3006 C CA . LYS A 1 373 ? 27.303 -4.357 -21.995 1.00 94.19 373 LYS A CA 1
ATOM 3007 C C . LYS A 1 373 ? 26.217 -4.477 -20.934 1.00 94.19 373 LYS A C 1
ATOM 3009 O O . LYS A 1 373 ? 25.132 -5.002 -21.181 1.00 94.19 373 LYS A O 1
ATOM 3014 N N . SER A 1 374 ? 26.527 -3.966 -19.749 1.00 92.56 374 SER A N 1
ATOM 3015 C CA . SER A 1 374 ? 25.566 -3.820 -18.663 1.00 92.56 374 SER A CA 1
ATOM 3016 C C . SER A 1 374 ? 25.205 -2.354 -18.473 1.00 92.56 374 SER A C 1
ATOM 3018 O O . SER A 1 374 ? 26.062 -1.474 -18.551 1.00 92.56 374 SER A O 1
ATOM 3020 N N . PHE A 1 375 ? 23.938 -2.109 -18.182 1.00 91.12 375 PHE A N 1
ATOM 3021 C CA . PHE A 1 375 ? 23.375 -0.802 -17.903 1.00 91.12 375 PHE A CA 1
ATOM 3022 C C . PHE A 1 375 ? 22.392 -0.917 -16.735 1.00 91.12 375 PHE A C 1
ATOM 3024 O O . PHE A 1 375 ? 21.777 -1.963 -16.526 1.00 91.12 375 PHE A O 1
ATOM 3031 N N . ASN A 1 376 ? 22.227 0.143 -15.952 1.00 91.62 376 ASN A N 1
ATOM 3032 C CA . ASN A 1 376 ? 21.253 0.114 -14.868 1.00 91.62 376 ASN A CA 1
ATOM 3033 C C . ASN A 1 376 ? 19.827 0.205 -15.423 1.00 91.62 376 ASN A C 1
ATOM 3035 O O . ASN A 1 376 ? 19.505 1.069 -16.240 1.00 91.62 376 ASN A O 1
ATOM 3039 N N . SER A 1 377 ? 18.950 -0.676 -14.946 1.00 94.75 377 SER A N 1
ATOM 3040 C CA . SER A 1 377 ? 17.552 -0.696 -15.375 1.00 94.75 377 SER A CA 1
ATOM 3041 C C . SER A 1 377 ? 16.848 0.611 -15.021 1.00 94.75 377 SER A C 1
ATOM 3043 O O . SER A 1 377 ? 16.886 1.055 -13.876 1.00 94.75 377 SER A O 1
ATOM 3045 N N . SER A 1 378 ? 16.140 1.186 -15.988 1.00 94.50 378 SER A N 1
ATOM 3046 C CA . SER A 1 378 ? 15.386 2.431 -15.837 1.00 94.50 378 SER A CA 1
ATOM 3047 C C . SER A 1 378 ? 13.896 2.222 -16.086 1.00 94.50 378 SER A C 1
ATOM 3049 O O . SER A 1 378 ? 13.514 1.356 -16.871 1.00 94.50 378 SER A O 1
ATOM 3051 N N . LEU A 1 379 ? 13.066 3.035 -15.430 1.00 94.44 379 LEU A N 1
ATOM 3052 C CA . LEU A 1 379 ? 11.605 3.018 -15.572 1.00 94.44 379 LEU A CA 1
ATOM 3053 C C . LEU A 1 379 ? 11.138 3.921 -16.722 1.00 94.44 379 LEU A C 1
ATOM 3055 O O . LEU A 1 379 ? 11.657 5.027 -16.863 1.00 94.44 379 LEU A O 1
ATOM 3059 N N . PHE A 1 380 ? 10.145 3.505 -17.501 1.00 95.50 380 PHE A N 1
ATOM 3060 C CA . PHE A 1 380 ? 9.566 4.286 -18.597 1.00 95.50 380 PHE A CA 1
ATOM 3061 C C . PHE A 1 380 ? 8.055 4.040 -18.717 1.00 95.50 380 PHE A C 1
ATOM 3063 O O . PHE A 1 380 ? 7.522 3.073 -18.166 1.00 95.50 380 PHE A O 1
ATOM 3070 N N . LYS A 1 381 ? 7.372 4.898 -19.477 1.00 94.56 381 LYS A N 1
ATOM 3071 C CA . LYS A 1 381 ? 6.075 4.591 -20.091 1.00 94.56 381 LYS A CA 1
ATOM 3072 C C . LYS A 1 381 ? 6.262 4.271 -21.568 1.00 94.56 381 LYS A C 1
ATOM 3074 O O . LYS A 1 381 ? 7.235 4.705 -22.188 1.00 94.56 381 LYS A O 1
ATOM 3079 N N . ILE A 1 382 ? 5.302 3.549 -22.123 1.00 92.19 382 ILE A N 1
ATOM 3080 C CA . ILE A 1 382 ? 5.180 3.353 -23.564 1.00 92.19 382 ILE A CA 1
ATOM 3081 C C . ILE A 1 382 ? 4.264 4.427 -24.140 1.00 92.19 382 ILE A C 1
ATOM 3083 O O . ILE A 1 382 ? 3.169 4.645 -23.622 1.00 92.19 382 ILE A O 1
ATOM 3087 N N . ILE A 1 383 ? 4.676 5.041 -25.245 1.00 88.69 383 ILE A N 1
ATOM 3088 C CA . ILE A 1 383 ? 3.814 5.905 -26.054 1.00 88.69 383 ILE A CA 1
ATOM 3089 C C . ILE A 1 383 ? 3.865 5.469 -27.518 1.00 88.69 383 ILE A C 1
ATOM 3091 O O . ILE A 1 383 ? 4.877 4.958 -27.996 1.00 88.69 383 ILE A O 1
ATOM 3095 N N . LYS A 1 384 ? 2.761 5.671 -28.235 1.00 86.94 384 LYS A N 1
ATOM 3096 C CA . LYS A 1 384 ? 2.673 5.422 -29.675 1.00 86.94 384 LYS A CA 1
ATOM 3097 C C . LYS A 1 384 ? 2.711 6.749 -30.415 1.00 86.94 384 LYS A C 1
ATOM 3099 O O . LYS A 1 384 ? 1.943 7.653 -30.092 1.00 86.94 384 LYS A O 1
ATOM 3104 N N . THR A 1 385 ? 3.586 6.869 -31.405 1.00 80.31 385 THR A N 1
ATOM 3105 C CA . THR A 1 385 ? 3.659 8.058 -32.261 1.00 80.31 385 THR A CA 1
ATOM 3106 C C . THR A 1 385 ? 2.946 7.804 -33.587 1.00 80.31 385 THR A C 1
ATOM 3108 O O . THR A 1 385 ? 2.834 6.669 -34.042 1.00 80.31 385 THR A O 1
ATOM 3111 N N . GLY A 1 386 ? 2.454 8.863 -34.234 1.00 72.25 386 GLY A N 1
ATOM 3112 C CA . GLY A 1 386 ? 1.818 8.773 -35.555 1.00 72.25 386 GLY A CA 1
ATOM 3113 C C . GLY A 1 386 ? 2.789 8.533 -36.719 1.00 72.25 386 GLY A C 1
ATOM 3114 O O . GLY A 1 386 ? 2.378 8.665 -37.870 1.00 72.25 386 GLY A O 1
ATOM 3115 N N . ASN A 1 387 ? 4.060 8.239 -36.438 1.00 73.12 387 ASN A N 1
ATOM 3116 C CA . ASN A 1 387 ? 5.111 8.111 -37.438 1.00 73.12 387 ASN A CA 1
ATOM 3117 C C . ASN A 1 387 ? 5.226 6.675 -37.956 1.00 73.12 387 ASN A C 1
ATOM 3119 O O . ASN A 1 387 ? 5.123 5.722 -37.187 1.00 73.12 387 ASN A O 1
ATOM 3123 N N . ASN A 1 388 ? 5.500 6.542 -39.256 1.00 76.12 388 ASN A N 1
ATOM 3124 C CA . ASN A 1 388 ? 5.925 5.279 -39.854 1.00 76.12 388 ASN A CA 1
ATOM 3125 C C . ASN A 1 388 ? 7.403 5.021 -39.533 1.00 76.12 388 ASN A C 1
ATOM 3127 O O . ASN A 1 388 ? 8.200 5.961 -39.472 1.00 76.12 388 ASN A O 1
ATOM 3131 N N . PHE A 1 389 ? 7.783 3.748 -39.446 1.00 82.00 389 PHE A N 1
ATOM 3132 C CA . PHE A 1 389 ? 9.167 3.334 -39.219 1.00 82.00 389 PHE A CA 1
ATOM 3133 C C . PHE A 1 389 ? 9.607 2.253 -40.210 1.00 82.00 389 PHE A C 1
ATOM 3135 O O . PHE A 1 389 ? 8.800 1.637 -40.907 1.00 82.00 389 PHE A O 1
ATOM 3142 N N . GLU A 1 390 ? 10.911 2.028 -40.287 1.00 84.25 390 GLU A N 1
ATOM 3143 C CA . GLU A 1 390 ? 11.553 1.024 -41.125 1.00 84.25 390 GLU A CA 1
ATOM 3144 C C . GLU A 1 390 ? 12.277 0.001 -40.241 1.00 84.25 390 GLU A C 1
ATOM 3146 O O . GLU A 1 390 ? 13.039 0.369 -39.347 1.00 84.25 390 GLU A O 1
ATOM 3151 N N . ILE A 1 391 ? 12.079 -1.292 -40.505 1.00 84.00 391 ILE A N 1
ATOM 3152 C CA . ILE A 1 391 ? 12.766 -2.384 -39.799 1.00 84.00 391 ILE A CA 1
ATOM 3153 C C . ILE A 1 391 ? 13.468 -3.309 -40.798 1.00 84.00 391 ILE A C 1
ATOM 3155 O O . ILE A 1 391 ? 12.981 -3.500 -41.914 1.00 84.00 391 ILE A O 1
ATOM 3159 N N . GLY A 1 392 ? 14.631 -3.850 -40.430 1.00 81.88 392 GLY A N 1
ATOM 3160 C CA . GLY A 1 392 ? 15.367 -4.793 -41.277 1.00 81.88 392 GLY A CA 1
ATOM 3161 C C . GLY A 1 392 ? 16.619 -5.379 -40.621 1.00 81.88 392 GLY A C 1
ATOM 3162 O O . GLY A 1 392 ? 16.987 -5.009 -39.504 1.00 81.88 392 GLY A O 1
ATOM 3163 N N . ASP A 1 393 ? 17.290 -6.283 -41.335 1.00 70.50 393 ASP A N 1
ATOM 3164 C CA . ASP A 1 393 ? 18.428 -7.062 -40.817 1.00 70.50 393 ASP A CA 1
ATOM 3165 C C . ASP A 1 393 ? 19.812 -6.421 -41.066 1.00 70.50 393 ASP A C 1
ATOM 3167 O O . ASP A 1 393 ? 20.819 -6.918 -40.566 1.00 70.50 393 ASP A O 1
ATOM 3171 N N . GLY A 1 394 ? 19.891 -5.294 -41.787 1.00 65.62 394 GLY A N 1
ATOM 3172 C CA . GLY A 1 394 ? 21.146 -4.573 -42.052 1.00 65.62 394 GLY A CA 1
ATOM 3173 C C . GLY A 1 394 ? 21.484 -4.385 -43.538 1.00 65.62 394 GLY A C 1
ATOM 3174 O O . GLY A 1 394 ? 20.664 -4.623 -44.422 1.00 65.62 394 GLY A O 1
ATOM 3175 N N . ILE A 1 395 ? 22.678 -3.840 -43.804 1.00 51.59 395 ILE A N 1
ATOM 3176 C CA . ILE A 1 395 ? 23.026 -3.101 -45.033 1.00 51.59 395 ILE A CA 1
ATOM 3177 C C . ILE A 1 395 ? 22.940 -3.960 -46.318 1.00 51.59 395 ILE A C 1
ATOM 3179 O O . ILE A 1 395 ? 23.486 -5.054 -46.390 1.00 51.59 395 ILE A O 1
ATOM 3183 N N . LEU A 1 396 ? 22.311 -3.367 -47.350 1.00 48.88 396 LEU A N 1
ATOM 3184 C CA . LEU A 1 396 ? 22.169 -3.780 -48.766 1.00 48.88 396 LEU A CA 1
ATOM 3185 C C . LEU A 1 396 ? 21.056 -4.774 -49.151 1.00 48.88 396 LEU A C 1
ATOM 3187 O O . LEU A 1 396 ? 20.879 -5.019 -50.345 1.00 48.88 396 LEU A O 1
ATOM 3191 N N . SER A 1 397 ? 20.224 -5.274 -48.231 1.00 50.31 397 SER A N 1
ATOM 3192 C CA . SER A 1 397 ? 19.031 -6.066 -48.602 1.00 50.31 397 SER A CA 1
ATOM 3193 C C . SER A 1 397 ? 17.843 -5.863 -47.651 1.00 50.31 397 SER A C 1
ATOM 3195 O O . SER A 1 397 ? 17.541 -6.709 -46.824 1.00 50.31 397 SER A O 1
ATOM 3197 N N . GLY A 1 398 ? 17.137 -4.739 -47.842 1.00 62.69 398 GLY A N 1
ATOM 3198 C CA . GLY A 1 398 ? 15.699 -4.612 -47.565 1.00 62.69 398 GLY A CA 1
ATOM 3199 C C . GLY A 1 398 ? 15.285 -4.173 -46.160 1.00 62.69 398 GLY A C 1
ATOM 3200 O O . GLY A 1 398 ? 14.749 -4.975 -45.406 1.00 62.69 398 GLY A O 1
ATOM 3201 N N . TYR A 1 399 ? 15.409 -2.878 -45.848 1.00 73.69 399 TYR A N 1
ATOM 3202 C CA . TYR A 1 399 ? 14.527 -2.281 -44.838 1.00 73.69 399 TYR A CA 1
ATOM 3203 C C . TYR A 1 399 ? 13.097 -2.260 -45.382 1.00 73.69 399 TYR A C 1
ATOM 3205 O O . TYR A 1 399 ? 12.864 -1.857 -46.527 1.00 73.69 399 TYR A O 1
ATOM 3213 N N . ARG A 1 400 ? 12.138 -2.691 -44.566 1.00 79.69 400 ARG A N 1
ATOM 3214 C CA . ARG A 1 400 ? 10.717 -2.672 -44.903 1.00 79.69 400 ARG A CA 1
ATOM 3215 C C . ARG A 1 400 ? 10.036 -1.518 -44.179 1.00 79.69 400 ARG A C 1
ATOM 3217 O O . ARG A 1 400 ? 10.127 -1.416 -42.960 1.00 79.69 400 ARG A O 1
ATOM 3224 N N . VAL A 1 401 ? 9.320 -0.682 -44.934 1.00 79.94 401 VAL A N 1
ATOM 3225 C CA . VAL A 1 401 ? 8.457 0.362 -44.364 1.00 79.94 401 VAL A CA 1
ATOM 3226 C C . VAL A 1 401 ? 7.263 -0.297 -43.682 1.00 79.94 401 VAL A C 1
ATOM 3228 O O . VAL A 1 401 ? 6.513 -1.054 -44.308 1.00 79.94 401 VAL A O 1
ATOM 3231 N N . ILE A 1 402 ? 7.078 0.016 -42.406 1.00 81.19 402 ILE A N 1
ATOM 3232 C CA . ILE A 1 402 ? 5.940 -0.395 -41.600 1.00 81.19 402 ILE A CA 1
ATOM 3233 C C . ILE A 1 402 ? 5.015 0.812 -41.439 1.00 81.19 402 ILE A C 1
ATOM 3235 O O . ILE A 1 402 ? 5.364 1.819 -40.826 1.00 81.19 402 ILE A O 1
ATOM 3239 N N . ASN A 1 403 ? 3.817 0.701 -42.017 1.00 75.69 403 ASN A N 1
ATOM 3240 C CA . ASN A 1 403 ? 2.762 1.710 -41.908 1.00 75.69 403 ASN A CA 1
ATOM 3241 C C . ASN A 1 403 ? 1.940 1.478 -40.630 1.00 75.69 403 ASN A C 1
ATOM 3243 O O . ASN A 1 403 ? 0.755 1.147 -40.697 1.00 75.69 403 ASN A O 1
ATOM 3247 N N . SER A 1 404 ? 2.585 1.571 -39.471 1.00 72.88 404 SER A N 1
ATOM 3248 C CA . SER A 1 404 ? 1.940 1.499 -38.159 1.00 72.88 404 SER A CA 1
ATOM 3249 C C . SER A 1 404 ? 2.519 2.560 -37.237 1.00 72.88 404 SER A C 1
ATOM 3251 O O . SER A 1 404 ? 3.571 3.123 -37.523 1.00 72.88 404 SER A O 1
ATOM 3253 N N . GLN A 1 405 ? 1.840 2.806 -36.119 1.00 79.38 405 GLN A N 1
ATOM 3254 C CA . GLN A 1 405 ? 2.350 3.709 -35.096 1.00 79.38 405 GLN A CA 1
ATOM 3255 C C . GLN A 1 405 ? 3.656 3.169 -34.501 1.00 79.38 405 GLN A C 1
ATOM 3257 O O . GLN A 1 405 ? 3.750 1.985 -34.168 1.00 79.38 405 GLN A O 1
ATOM 3262 N N . GLU A 1 406 ? 4.655 4.038 -34.373 1.00 80.88 406 GLU A N 1
ATOM 3263 C CA . GLU A 1 406 ? 5.938 3.710 -33.761 1.00 80.88 406 GLU A CA 1
ATOM 3264 C C . GLU A 1 406 ? 5.804 3.719 -32.228 1.00 80.88 406 GLU A C 1
ATOM 3266 O O . GLU A 1 406 ? 5.434 4.734 -31.634 1.00 80.88 406 GLU A O 1
ATOM 3271 N N . THR A 1 407 ? 6.095 2.587 -31.585 1.00 89.25 407 THR A N 1
ATOM 3272 C CA . THR A 1 407 ? 6.049 2.426 -30.124 1.00 89.25 407 THR A CA 1
ATOM 3273 C C . THR A 1 407 ? 7.383 2.853 -29.514 1.00 89.25 407 THR A C 1
ATOM 3275 O O . THR A 1 407 ? 8.374 2.147 -29.676 1.00 89.25 407 THR A O 1
ATOM 3278 N N . ILE A 1 408 ? 7.433 3.973 -28.793 1.00 88.69 408 ILE A N 1
ATOM 3279 C CA . ILE A 1 408 ? 8.666 4.517 -28.194 1.00 88.69 408 ILE A CA 1
ATOM 3280 C C . ILE A 1 408 ? 8.578 4.592 -26.664 1.00 88.69 408 ILE A C 1
ATOM 3282 O O . ILE A 1 408 ? 7.500 4.484 -26.072 1.00 88.69 408 ILE A O 1
ATOM 3286 N N . LEU A 1 409 ? 9.728 4.790 -26.019 1.00 92.62 409 LEU A N 1
ATOM 3287 C CA . LEU A 1 409 ? 9.800 5.056 -24.583 1.00 92.62 409 LEU A CA 1
ATOM 3288 C C . LEU A 1 409 ? 9.549 6.530 -24.254 1.00 92.62 409 LEU A C 1
ATOM 3290 O O . LEU A 1 409 ? 9.975 7.420 -24.984 1.00 92.62 409 LEU A O 1
ATOM 3294 N N . SER A 1 410 ? 8.936 6.780 -23.098 1.00 91.62 410 SER A N 1
ATOM 3295 C CA . SER A 1 410 ? 8.716 8.112 -22.534 1.00 91.62 410 SER A CA 1
ATOM 3296 C C . SER A 1 410 ? 9.052 8.160 -21.042 1.00 91.62 410 SER A C 1
ATOM 3298 O O . SER A 1 410 ? 8.894 7.174 -20.317 1.00 91.62 410 SER A O 1
ATOM 3300 N N . LYS A 1 411 ? 9.507 9.328 -20.572 1.00 90.00 411 LYS A N 1
ATOM 3301 C CA . LYS A 1 411 ? 9.640 9.655 -19.140 1.00 90.00 411 LYS A CA 1
ATOM 3302 C C . LYS A 1 411 ? 8.456 10.447 -18.586 1.00 90.00 411 LYS A C 1
ATOM 3304 O O . LYS A 1 411 ? 8.437 10.736 -17.385 1.00 90.00 411 LYS A O 1
ATOM 3309 N N . GLU A 1 412 ? 7.473 10.784 -19.414 1.00 87.56 412 GLU A N 1
ATOM 3310 C CA . GLU A 1 412 ? 6.252 11.435 -18.944 1.00 87.56 412 GLU A CA 1
ATOM 3311 C C . GLU A 1 412 ? 5.588 10.595 -17.852 1.00 87.56 412 GLU A C 1
ATOM 3313 O O . GLU A 1 412 ? 5.476 9.376 -17.968 1.00 87.56 412 GLU A O 1
ATOM 3318 N N . PHE A 1 413 ? 5.201 11.256 -16.759 1.00 89.69 413 PHE A N 1
ATOM 3319 C CA . PHE A 1 413 ? 4.515 10.624 -15.627 1.00 89.69 413 PHE A CA 1
ATOM 3320 C C . PHE A 1 413 ? 5.294 9.459 -14.975 1.00 89.69 413 PHE A C 1
ATOM 3322 O O . PHE A 1 413 ? 4.705 8.526 -14.433 1.00 89.69 413 PHE A O 1
ATOM 3329 N N . THR A 1 414 ? 6.634 9.503 -15.018 1.00 90.81 414 THR A N 1
ATOM 3330 C CA . THR A 1 414 ? 7.510 8.510 -14.352 1.00 90.81 414 THR A CA 1
ATOM 3331 C C . THR A 1 414 ? 8.373 9.079 -13.226 1.00 90.81 414 THR A C 1
ATOM 3333 O O . THR A 1 414 ? 9.100 8.321 -12.587 1.00 90.81 414 THR A O 1
ATOM 3336 N N . ASN A 1 415 ? 8.317 10.388 -12.974 1.00 92.81 415 ASN A N 1
ATOM 3337 C CA . ASN A 1 415 ? 9.045 11.032 -11.878 1.00 92.81 415 ASN A CA 1
ATOM 3338 C C . ASN A 1 415 ? 8.278 10.929 -10.547 1.00 92.81 415 ASN A C 1
ATOM 3340 O O . ASN A 1 415 ? 7.061 10.748 -10.523 1.00 92.81 415 ASN A O 1
ATOM 3344 N N . TRP A 1 416 ? 8.996 11.051 -9.430 1.00 94.19 416 TRP A N 1
ATOM 3345 C CA . TRP A 1 416 ? 8.411 10.978 -8.091 1.00 94.19 416 TRP A CA 1
ATOM 3346 C C . TRP A 1 416 ? 7.420 12.099 -7.816 1.00 94.19 416 TRP A C 1
ATOM 3348 O O . TRP A 1 416 ? 6.416 11.843 -7.165 1.00 94.19 416 TRP A O 1
ATOM 3358 N N . GLU A 1 417 ? 7.657 13.302 -8.335 1.00 92.94 417 GLU A N 1
ATOM 3359 C CA . GLU A 1 417 ? 6.740 14.431 -8.167 1.00 92.94 417 GLU A CA 1
ATOM 3360 C C . GLU A 1 417 ? 5.328 14.093 -8.679 1.00 92.94 417 GLU A C 1
ATOM 3362 O O . GLU A 1 417 ? 4.339 14.335 -7.991 1.00 92.94 417 GLU A O 1
ATOM 3367 N N . TYR A 1 418 ? 5.220 13.433 -9.837 1.00 93.25 418 TYR A N 1
ATOM 3368 C CA . TYR A 1 418 ? 3.950 12.928 -10.362 1.00 93.25 418 TYR A CA 1
ATOM 3369 C C . TYR A 1 418 ? 3.284 11.924 -9.410 1.00 93.25 418 TYR A C 1
ATOM 3371 O O . TYR A 1 418 ? 2.117 12.084 -9.054 1.00 93.25 418 TYR A O 1
ATOM 3379 N N . TYR A 1 419 ? 4.027 10.904 -8.971 1.00 93.38 419 TYR A N 1
ATOM 3380 C CA . TYR A 1 419 ? 3.503 9.865 -8.081 1.00 93.38 419 TYR A CA 1
ATOM 3381 C C . TYR A 1 419 ? 3.050 10.418 -6.725 1.00 93.38 419 TYR A C 1
ATOM 3383 O O . TYR A 1 419 ? 2.011 10.008 -6.210 1.00 93.38 419 TYR A O 1
ATOM 3391 N N . LEU A 1 420 ? 3.808 11.357 -6.154 1.00 91.19 420 LEU A N 1
ATOM 3392 C CA . LEU A 1 420 ? 3.483 12.005 -4.884 1.00 91.19 420 LEU A CA 1
ATOM 3393 C C . LEU A 1 420 ? 2.221 12.862 -5.012 1.00 91.19 420 LEU A C 1
ATOM 3395 O O . LEU A 1 420 ? 1.289 12.693 -4.227 1.00 91.19 420 LEU A O 1
ATOM 3399 N N . ASN A 1 421 ? 2.143 13.703 -6.045 1.00 85.81 421 ASN A N 1
ATOM 3400 C CA . ASN A 1 421 ? 0.973 14.549 -6.287 1.00 85.81 421 ASN A CA 1
ATOM 3401 C C . ASN A 1 421 ? -0.300 13.747 -6.575 1.00 85.81 421 ASN A C 1
ATOM 3403 O O . ASN A 1 421 ? -1.395 14.230 -6.303 1.00 85.81 421 ASN A O 1
ATOM 3407 N N . LYS A 1 422 ? -0.175 12.530 -7.116 1.00 88.00 422 LYS A N 1
ATOM 3408 C CA . LYS A 1 422 ? -1.324 11.664 -7.399 1.00 88.00 422 LYS A CA 1
ATOM 3409 C C . LYS A 1 422 ? -1.760 10.819 -6.199 1.00 88.00 422 LYS A C 1
ATOM 3411 O O . LYS A 1 422 ? -2.957 10.639 -6.015 1.00 88.00 422 LYS A O 1
ATOM 3416 N N . ASN A 1 423 ? -0.815 10.303 -5.406 1.00 87.88 423 ASN A N 1
ATOM 3417 C CA . ASN A 1 423 ? -1.090 9.222 -4.445 1.00 87.88 423 ASN A CA 1
ATOM 3418 C C . ASN A 1 423 ? -0.820 9.570 -2.966 1.00 87.88 423 ASN A C 1
ATOM 3420 O O . ASN A 1 423 ? -1.035 8.712 -2.113 1.00 87.88 423 ASN A O 1
ATOM 3424 N N . TYR A 1 424 ? -0.284 10.758 -2.652 1.00 86.69 424 TYR A N 1
ATOM 3425 C CA . TYR A 1 424 ? 0.155 11.124 -1.291 1.00 86.69 424 TYR A CA 1
ATOM 3426 C C . TYR A 1 424 ? -0.472 12.417 -0.759 1.00 86.69 424 TYR A C 1
ATOM 3428 O O . TYR A 1 424 ? -0.051 12.936 0.281 1.00 86.69 424 TYR A O 1
ATOM 3436 N N . THR A 1 425 ? -1.474 12.958 -1.448 1.00 82.31 425 THR A N 1
ATOM 3437 C CA . THR A 1 425 ? -2.058 14.258 -1.098 1.00 82.31 425 THR A CA 1
ATOM 3438 C C . THR A 1 425 ? -2.694 14.239 0.288 1.00 82.31 425 THR A C 1
ATOM 3440 O O . THR A 1 425 ? -2.478 15.154 1.088 1.00 82.31 425 THR A O 1
ATOM 3443 N N . ARG A 1 426 ? -3.436 13.176 0.630 1.00 80.94 426 ARG A N 1
ATOM 3444 C CA . ARG A 1 426 ? -4.107 13.077 1.934 1.00 80.94 426 ARG A CA 1
ATOM 3445 C C . ARG A 1 426 ? -3.121 12.797 3.048 1.00 80.94 426 ARG A C 1
ATOM 3447 O O . ARG A 1 426 ? -3.219 13.422 4.103 1.00 80.94 426 ARG A O 1
ATOM 3454 N N . ILE A 1 427 ? -2.126 11.953 2.786 1.00 84.12 427 ILE A N 1
ATOM 3455 C CA . ILE A 1 427 ? -1.008 11.748 3.711 1.00 84.12 427 ILE A CA 1
ATOM 3456 C C . ILE A 1 427 ? -0.362 13.096 4.048 1.00 84.12 427 ILE A C 1
ATOM 3458 O O . ILE A 1 427 ? -0.218 13.417 5.225 1.00 84.12 427 ILE A O 1
ATOM 3462 N N . GLN A 1 428 ? -0.052 13.930 3.049 1.00 83.19 428 GLN A N 1
ATOM 3463 C CA . GLN A 1 428 ? 0.547 15.246 3.280 1.00 83.19 428 GLN A CA 1
ATOM 3464 C C . GLN A 1 428 ? -0.304 16.130 4.206 1.00 83.19 428 GLN A C 1
ATOM 3466 O O . GLN A 1 428 ? 0.224 16.777 5.113 1.00 83.19 428 GLN A O 1
ATOM 3471 N N . HIS A 1 429 ? -1.626 16.139 4.014 1.00 82.00 429 HIS A N 1
ATOM 3472 C CA . HIS A 1 429 ? -2.544 16.889 4.872 1.00 82.00 429 HIS A CA 1
ATOM 3473 C C . HIS A 1 429 ? -2.532 16.404 6.325 1.00 82.00 429 HIS A C 1
ATOM 3475 O O . HIS A 1 429 ? -2.521 17.236 7.238 1.00 82.00 429 HIS A O 1
ATOM 3481 N N . ILE A 1 430 ? -2.502 15.086 6.542 1.00 84.69 430 ILE A N 1
ATOM 3482 C CA . ILE A 1 430 ? -2.411 14.500 7.884 1.00 84.69 430 ILE A CA 1
ATOM 3483 C C . ILE A 1 430 ? -1.069 14.844 8.526 1.00 84.69 430 ILE A C 1
ATOM 3485 O O . ILE A 1 430 ? -1.046 15.237 9.687 1.00 84.69 430 ILE A O 1
ATOM 3489 N N . LEU A 1 431 ? 0.039 14.774 7.781 1.00 86.69 431 LEU A N 1
ATOM 3490 C CA . LEU A 1 431 ? 1.370 15.095 8.306 1.00 86.69 431 LEU A CA 1
ATOM 3491 C C . LEU A 1 431 ? 1.476 16.548 8.799 1.00 86.69 431 LEU A C 1
ATOM 3493 O O . LEU A 1 431 ? 2.123 16.801 9.812 1.00 86.69 431 LEU A O 1
ATOM 3497 N N . ASN A 1 432 ? 0.810 17.499 8.137 1.00 84.81 432 ASN A N 1
ATOM 3498 C CA . ASN A 1 432 ? 0.820 18.911 8.549 1.00 84.81 432 ASN A CA 1
ATOM 3499 C C . ASN A 1 432 ? 0.070 19.178 9.862 1.00 84.81 432 ASN A C 1
ATOM 3501 O O . ASN A 1 432 ? 0.358 20.160 10.537 1.00 84.81 432 ASN A O 1
ATOM 3505 N N . ASN A 1 433 ? -0.881 18.317 10.228 1.00 82.62 433 ASN A N 1
ATOM 3506 C CA . ASN A 1 433 ? -1.630 18.403 11.482 1.00 82.62 433 ASN A CA 1
ATOM 3507 C C . ASN A 1 433 ? -1.534 17.079 12.243 1.00 82.62 433 ASN A C 1
ATOM 3509 O O . ASN A 1 433 ? -2.535 16.574 12.760 1.00 82.62 433 ASN A O 1
ATOM 3513 N N . PHE A 1 434 ? -0.337 16.485 12.240 1.00 87.81 434 PHE A N 1
ATOM 3514 C CA . PHE A 1 434 ? -0.142 15.137 12.741 1.00 87.81 434 PHE A CA 1
ATOM 3515 C C . PHE A 1 434 ? -0.374 15.083 14.244 1.00 87.81 434 PHE A C 1
ATOM 3517 O O . PHE A 1 434 ? 0.289 15.765 15.029 1.00 87.81 434 PHE A O 1
ATOM 3524 N N . LYS A 1 435 ? -1.290 14.208 14.638 1.00 89.94 435 LYS A N 1
ATOM 3525 C CA . LYS A 1 435 ? -1.539 13.873 16.028 1.00 89.94 435 LYS A CA 1
ATOM 3526 C C . LYS A 1 435 ? -1.869 12.400 16.117 1.00 89.94 435 LYS A C 1
ATOM 3528 O O . LYS A 1 435 ? -2.732 11.903 15.402 1.00 89.94 435 LYS A O 1
ATOM 3533 N N . THR A 1 436 ? -1.193 11.709 17.016 1.00 91.75 436 THR A N 1
ATOM 3534 C CA . THR A 1 436 ? -1.526 10.336 17.382 1.00 91.75 436 THR A CA 1
ATOM 3535 C C . THR A 1 436 ? -1.869 10.295 18.858 1.00 91.75 436 THR A C 1
ATOM 3537 O O . THR A 1 436 ? -1.193 10.926 19.666 1.00 91.75 436 THR A O 1
ATOM 3540 N N . ILE A 1 437 ? -2.922 9.574 19.221 1.00 93.06 437 ILE A N 1
ATOM 3541 C CA . ILE A 1 437 ? -3.337 9.379 20.608 1.00 93.06 437 ILE A CA 1
ATOM 3542 C C . ILE A 1 437 ? -3.195 7.908 20.984 1.00 93.06 437 ILE A C 1
ATOM 3544 O O . ILE A 1 437 ? -3.531 7.018 20.203 1.00 93.06 437 ILE A O 1
ATOM 3548 N N . ASN A 1 438 ? -2.711 7.654 22.194 1.00 93.38 438 ASN A N 1
ATOM 3549 C CA . ASN A 1 438 ? -2.742 6.332 22.803 1.00 93.38 438 ASN A CA 1
ATOM 3550 C C . ASN A 1 438 ? -3.914 6.267 23.773 1.00 93.38 438 ASN A C 1
ATOM 3552 O O . ASN A 1 438 ? -3.880 6.876 24.843 1.00 93.38 438 ASN A O 1
ATOM 3556 N N . VAL A 1 439 ? -4.937 5.500 23.422 1.00 94.56 439 VAL A N 1
ATOM 3557 C CA . VAL A 1 439 ? -6.171 5.368 24.198 1.00 94.56 439 VAL A CA 1
ATOM 3558 C C . VAL A 1 439 ? -6.271 4.001 24.858 1.00 94.56 439 VAL A C 1
ATOM 3560 O O . VAL A 1 439 ? -5.779 2.995 24.343 1.00 94.56 439 VAL A O 1
ATOM 3563 N N . SER A 1 440 ? -6.912 3.968 26.018 1.00 94.31 440 SER A N 1
ATOM 3564 C CA . SER A 1 440 ? -7.336 2.732 26.668 1.00 94.31 440 SER A CA 1
ATOM 3565 C C . SER A 1 440 ? -8.774 2.446 26.245 1.00 94.31 440 SER A C 1
ATOM 3567 O O . SER A 1 440 ? -9.653 3.277 26.469 1.00 94.31 440 SER A O 1
ATOM 3569 N N . LEU A 1 441 ? -9.016 1.285 25.633 1.00 92.88 441 LEU A N 1
ATOM 3570 C CA . LEU A 1 441 ? -10.340 0.841 25.193 1.00 92.88 441 LEU A CA 1
ATOM 3571 C C . LEU A 1 441 ? -10.741 -0.478 25.860 1.00 92.88 441 LEU A C 1
ATOM 3573 O O . LEU A 1 441 ? -9.933 -1.404 25.998 1.00 92.88 441 LEU A O 1
ATOM 3577 N N . LYS A 1 442 ? -12.024 -0.607 26.199 1.00 91.69 442 LYS A N 1
ATOM 3578 C CA . LYS A 1 442 ? -12.642 -1.843 26.689 1.00 91.69 442 LYS A CA 1
ATOM 3579 C C . LYS A 1 442 ? -13.122 -2.707 25.518 1.00 91.69 442 LYS A C 1
ATOM 3581 O O . LYS A 1 442 ? -14.319 -2.886 25.315 1.00 91.69 442 LYS A O 1
ATOM 3586 N N . LEU A 1 443 ? -12.177 -3.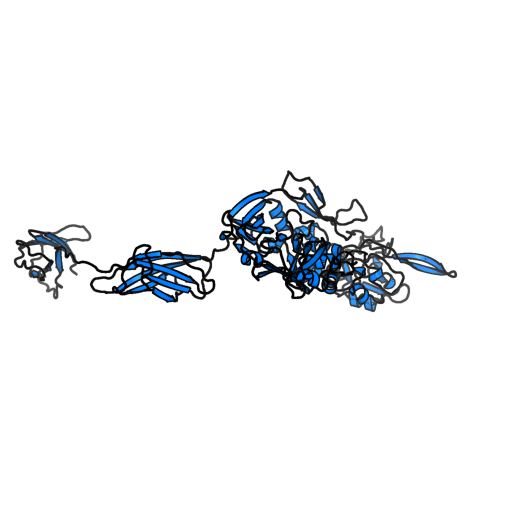229 24.739 1.00 86.44 443 LEU A N 1
ATOM 3587 C CA . LEU A 1 443 ? -12.478 -4.150 23.639 1.00 86.44 443 LEU A CA 1
ATOM 3588 C C . LEU A 1 443 ? -12.665 -5.572 24.174 1.00 86.44 443 LEU A C 1
ATOM 3590 O O . LEU A 1 443 ? -11.779 -6.105 24.848 1.00 86.44 443 LEU A O 1
ATOM 3594 N N . ASN A 1 444 ? -13.808 -6.181 23.865 1.00 79.81 444 ASN A N 1
ATOM 3595 C CA . ASN A 1 444 ? -14.018 -7.611 24.051 1.00 79.81 444 ASN A CA 1
ATOM 3596 C C . ASN A 1 444 ? -13.461 -8.400 22.846 1.00 79.81 444 ASN A C 1
ATOM 3598 O O . ASN A 1 444 ? -12.902 -7.846 21.905 1.00 79.81 444 ASN A O 1
ATOM 3602 N N . GLU A 1 445 ? -13.590 -9.719 22.871 1.00 72.62 445 GLU A N 1
ATOM 3603 C CA . GLU A 1 445 ? -12.977 -10.593 21.862 1.00 72.62 445 GLU A CA 1
ATOM 3604 C C . GLU A 1 445 ? -13.683 -10.522 20.505 1.00 72.62 445 GLU A C 1
ATOM 3606 O O . GLU A 1 445 ? -13.036 -10.697 19.476 1.00 72.62 445 GLU A O 1
ATOM 3611 N N . ILE A 1 446 ? -14.989 -10.241 20.503 1.00 73.19 446 ILE A N 1
ATOM 3612 C CA . ILE A 1 446 ? -15.771 -9.994 19.288 1.00 73.19 446 ILE A CA 1
ATOM 3613 C C . ILE A 1 446 ? -15.345 -8.654 18.684 1.00 73.19 446 ILE A C 1
ATOM 3615 O O . ILE A 1 446 ? -15.117 -8.581 17.481 1.00 73.19 446 ILE A O 1
ATOM 3619 N N . ASP A 1 447 ? -15.163 -7.625 19.519 1.00 82.00 447 ASP A N 1
ATOM 3620 C CA . ASP A 1 447 ? -14.653 -6.324 19.091 1.00 82.00 447 ASP A CA 1
ATOM 3621 C C . ASP A 1 447 ? -13.269 -6.493 18.442 1.00 82.00 447 ASP A C 1
ATOM 3623 O O . ASP A 1 447 ? -13.057 -6.006 17.342 1.00 82.00 447 ASP A O 1
ATOM 3627 N N . ILE A 1 448 ? -12.348 -7.236 19.075 1.00 76.38 448 ILE A N 1
ATOM 3628 C CA . ILE A 1 448 ? -10.995 -7.498 18.542 1.00 76.38 448 ILE A CA 1
ATOM 3629 C C . ILE A 1 448 ? -11.040 -8.315 17.242 1.00 76.38 448 ILE A C 1
ATOM 3631 O O . ILE A 1 448 ? -10.228 -8.085 16.353 1.00 76.38 448 ILE A O 1
ATOM 3635 N N . TYR A 1 449 ? -11.959 -9.274 17.121 1.00 71.31 449 TYR A N 1
ATOM 3636 C CA . TYR A 1 449 ? -12.108 -10.082 15.908 1.00 71.31 449 TYR A CA 1
ATOM 3637 C C . TYR A 1 449 ? -12.650 -9.287 14.722 1.00 71.31 449 TYR A C 1
ATOM 3639 O O . TYR A 1 449 ? -12.192 -9.475 13.598 1.00 71.31 449 TYR A O 1
ATOM 3647 N N . ASN A 1 450 ? -13.603 -8.395 14.983 1.00 75.06 450 ASN A N 1
ATOM 3648 C CA . ASN A 1 450 ? -14.208 -7.532 13.973 1.00 75.06 450 ASN A CA 1
ATOM 3649 C C . ASN A 1 450 ? -13.386 -6.262 13.707 1.00 75.06 450 ASN A C 1
ATOM 3651 O O . ASN A 1 450 ? -13.760 -5.458 12.855 1.00 75.06 450 ASN A O 1
ATOM 3655 N N . LEU A 1 451 ? -12.296 -6.053 14.447 1.00 79.38 451 LEU A N 1
ATOM 3656 C CA . LEU A 1 451 ? -11.464 -4.870 14.325 1.00 79.38 451 LEU A CA 1
ATOM 3657 C C . LEU A 1 451 ? -10.657 -4.926 13.027 1.00 79.38 451 LEU A C 1
ATOM 3659 O O . LEU A 1 451 ? -9.775 -5.762 12.830 1.00 79.38 451 LEU A O 1
ATOM 3663 N N . ASP A 1 452 ? -10.974 -3.989 12.142 1.00 80.31 452 ASP A N 1
ATOM 3664 C CA . ASP A 1 452 ? -10.329 -3.811 10.853 1.00 80.31 452 ASP A CA 1
ATOM 3665 C C . ASP A 1 452 ? -9.372 -2.618 10.917 1.00 80.31 452 ASP A C 1
ATOM 3667 O O . ASP A 1 452 ? -9.790 -1.491 11.180 1.00 80.31 452 ASP A O 1
ATOM 3671 N N . PHE A 1 453 ? -8.083 -2.856 10.674 1.00 81.75 453 PHE A N 1
ATOM 3672 C CA . PHE A 1 453 ? -7.059 -1.804 10.606 1.00 81.75 453 PHE A CA 1
ATOM 3673 C C . PHE A 1 453 ? -7.221 -0.888 9.389 1.00 81.75 453 PHE A C 1
ATOM 3675 O O . PHE A 1 453 ? -6.534 0.123 9.287 1.00 81.75 453 PHE A O 1
ATOM 3682 N N . PHE A 1 454 ? -8.111 -1.248 8.466 1.00 81.12 454 PHE A N 1
ATOM 3683 C CA . PHE A 1 454 ? -8.404 -0.486 7.263 1.00 81.12 454 PHE A CA 1
ATOM 3684 C C . PHE A 1 454 ? -9.723 0.302 7.381 1.00 81.12 454 PHE A C 1
ATOM 3686 O O . PHE A 1 454 ? -10.135 0.927 6.412 1.00 81.12 454 PHE A O 1
ATOM 3693 N N . ASN A 1 455 ? -10.361 0.322 8.557 1.00 85.25 455 ASN A N 1
ATOM 3694 C CA . ASN A 1 455 ? -11.483 1.221 8.844 1.00 85.25 455 ASN A CA 1
ATOM 3695 C C . ASN A 1 455 ? -10.999 2.500 9.531 1.00 85.25 455 ASN A C 1
ATOM 3697 O O . ASN A 1 455 ? -10.008 2.501 10.268 1.00 85.25 455 ASN A O 1
ATOM 3701 N N . LEU A 1 456 ? -11.760 3.581 9.350 1.00 87.25 456 LEU A N 1
ATOM 3702 C CA . LEU A 1 456 ? -11.646 4.763 10.198 1.00 87.25 456 LEU A CA 1
ATOM 3703 C C . LEU A 1 456 ? -12.530 4.616 11.437 1.00 87.25 456 LEU A C 1
ATOM 3705 O O . LEU A 1 456 ? -13.673 4.174 11.357 1.00 87.25 456 LEU A O 1
ATOM 3709 N N . TYR A 1 457 ? -12.012 5.026 12.589 1.00 88.62 457 TYR A N 1
ATOM 3710 C CA . TYR A 1 457 ? -12.689 4.888 13.870 1.00 88.62 457 TYR A CA 1
ATOM 3711 C C . TYR A 1 457 ? -13.086 6.236 14.447 1.00 88.62 457 TYR A C 1
ATOM 3713 O O . TYR A 1 457 ? -12.248 7.123 14.595 1.00 88.62 457 TYR A O 1
ATOM 3721 N N . PHE A 1 458 ? -14.356 6.387 14.799 1.00 87.88 458 PHE A N 1
ATOM 3722 C CA . PHE A 1 458 ? -14.862 7.580 15.460 1.00 87.88 458 PHE A CA 1
ATOM 3723 C C . PHE A 1 458 ? -14.737 7.473 16.984 1.00 87.88 458 PHE A C 1
ATOM 3725 O O . PHE A 1 458 ? -14.966 6.408 17.563 1.00 87.88 458 PHE A O 1
ATOM 3732 N N . LEU A 1 459 ? -14.388 8.592 17.626 1.00 86.50 459 LEU A N 1
ATOM 3733 C CA . LEU A 1 459 ? -14.480 8.774 19.075 1.00 86.50 459 LEU A CA 1
ATOM 3734 C C . LEU A 1 459 ? -15.252 10.062 19.379 1.00 86.50 459 LEU A C 1
ATOM 3736 O O . LEU A 1 459 ? -14.756 11.167 19.137 1.00 86.50 459 LEU A O 1
ATOM 3740 N N . GLN A 1 460 ? -16.446 9.944 19.965 1.00 82.81 460 GLN A N 1
ATOM 3741 C CA . GLN A 1 460 ? -17.275 11.099 20.325 1.00 82.81 460 GLN A CA 1
ATOM 3742 C C . GLN A 1 460 ? -16.584 12.029 21.330 1.00 82.81 460 GLN A C 1
ATOM 3744 O O . GLN A 1 460 ? -16.774 13.241 21.271 1.00 82.81 460 GLN A O 1
ATOM 3749 N N . GLN A 1 461 ? -15.750 11.485 22.224 1.00 85.44 461 GLN A N 1
ATOM 3750 C CA . GLN A 1 461 ? -15.045 12.246 23.262 1.00 85.44 461 GLN A CA 1
ATOM 3751 C C . GLN A 1 461 ? -14.108 13.310 22.679 1.00 85.44 461 GLN A C 1
ATOM 3753 O O . GLN A 1 461 ? -13.846 14.319 23.330 1.00 85.44 461 GLN A O 1
ATOM 3758 N N . THR A 1 462 ? -13.619 13.101 21.455 1.00 84.06 462 THR A N 1
ATOM 3759 C CA . THR A 1 462 ? -12.813 14.083 20.723 1.00 84.06 462 THR A CA 1
ATOM 3760 C C . THR A 1 462 ? -13.556 14.680 19.527 1.00 84.06 462 THR A C 1
ATOM 3762 O O . THR A 1 462 ? -13.157 15.733 19.033 1.00 84.06 462 THR A O 1
ATOM 3765 N N . GLY A 1 463 ? -14.639 14.042 19.069 1.00 80.81 463 GLY A N 1
ATOM 3766 C CA . GLY A 1 463 ? -15.409 14.448 17.893 1.00 80.81 463 GLY A CA 1
ATOM 3767 C C . GLY A 1 463 ? -14.648 14.239 16.582 1.00 80.81 463 GLY A C 1
ATOM 3768 O O . GLY A 1 463 ? -14.850 14.994 15.630 1.00 80.81 463 GLY A O 1
ATOM 3769 N N . LYS A 1 464 ? -13.728 13.268 16.538 1.00 85.12 464 LYS A N 1
ATOM 3770 C CA . LYS A 1 464 ? -12.794 13.052 15.423 1.00 85.12 464 LYS A CA 1
ATOM 3771 C C . LYS A 1 464 ? -12.797 11.606 14.942 1.00 85.12 464 LYS A C 1
ATOM 3773 O O . LYS A 1 464 ? -13.136 10.688 15.689 1.00 85.12 464 LYS A O 1
ATOM 3778 N N . TYR A 1 465 ? -12.362 11.432 13.696 1.00 88.00 465 TYR A N 1
ATOM 3779 C CA . TYR A 1 465 ? -12.027 10.135 13.124 1.00 88.00 465 TYR A CA 1
ATOM 3780 C C . TYR A 1 465 ? -10.535 9.851 13.254 1.00 88.00 465 TYR A C 1
ATOM 3782 O O . TYR A 1 465 ? -9.696 10.753 13.176 1.00 88.00 465 TYR A O 1
ATOM 3790 N N . TYR A 1 466 ? -10.222 8.575 13.410 1.00 90.12 466 TYR A N 1
ATOM 3791 C CA . TYR A 1 466 ? -8.879 8.084 13.623 1.00 90.12 466 TYR A CA 1
ATOM 3792 C C . TYR A 1 466 ? -8.575 6.895 12.726 1.00 90.12 466 TYR A C 1
ATOM 3794 O O . TYR A 1 466 ? -9.387 5.985 12.572 1.00 90.12 466 TYR A O 1
ATOM 3802 N N . PHE A 1 467 ? -7.366 6.877 12.189 1.00 88.38 467 PHE A N 1
ATOM 3803 C CA . PHE A 1 467 ? -6.770 5.702 11.592 1.00 88.38 467 PHE A CA 1
ATOM 3804 C C . PHE A 1 467 ? -6.143 4.844 12.691 1.00 88.38 467 PHE A C 1
ATOM 3806 O O . PHE A 1 467 ? -5.442 5.348 13.574 1.00 88.38 467 PHE A O 1
ATOM 3813 N N . LEU A 1 468 ? -6.407 3.543 12.647 1.00 87.50 468 LEU A N 1
ATOM 3814 C CA . LEU A 1 468 ? -5.928 2.602 13.643 1.00 87.50 468 LEU A CA 1
ATOM 3815 C C . LEU A 1 468 ? -4.526 2.100 13.291 1.00 87.50 468 LEU A C 1
ATOM 3817 O O . LEU A 1 468 ? -4.373 1.295 12.382 1.00 87.50 468 LEU A O 1
ATOM 3821 N N . ASN A 1 469 ? -3.507 2.504 14.053 1.00 84.81 469 ASN A N 1
ATOM 3822 C CA . ASN A 1 469 ? -2.134 2.051 13.810 1.00 84.81 469 ASN A CA 1
ATOM 3823 C C . ASN A 1 469 ? -1.836 0.728 14.502 1.00 84.81 469 ASN A C 1
ATOM 3825 O O . ASN A 1 469 ? -1.209 -0.164 13.925 1.00 84.81 469 ASN A O 1
ATOM 3829 N N . LYS A 1 470 ? -2.226 0.624 15.778 1.00 85.44 470 LYS A N 1
ATOM 3830 C CA . LYS A 1 470 ? -1.769 -0.454 16.653 1.00 85.44 470 LYS A CA 1
ATOM 3831 C C . LYS A 1 470 ? -2.776 -0.780 17.744 1.00 85.44 470 LYS A C 1
ATOM 3833 O O . LYS A 1 470 ? -3.313 0.116 18.385 1.00 85.44 470 LYS A O 1
ATOM 3838 N N . VAL A 1 471 ? -2.945 -2.070 18.023 1.00 85.44 471 VAL A N 1
ATOM 3839 C CA . VAL A 1 471 ? -3.686 -2.582 19.181 1.00 85.44 471 VAL A CA 1
ATOM 3840 C C . VAL A 1 471 ? -2.782 -3.515 19.971 1.00 85.44 471 VAL A C 1
ATOM 3842 O O . VAL A 1 471 ? -2.256 -4.495 19.441 1.00 85.44 471 VAL A O 1
ATOM 3845 N N . GLN A 1 472 ? -2.630 -3.218 21.258 1.00 83.62 472 GLN A N 1
ATOM 3846 C CA . GLN A 1 472 ? -2.014 -4.100 22.239 1.00 83.62 472 GLN A CA 1
ATOM 3847 C C . GLN A 1 472 ? -3.066 -4.510 23.259 1.00 83.62 472 GLN A C 1
ATOM 3849 O O . GLN A 1 472 ? -3.610 -3.661 23.963 1.00 83.62 472 GLN A O 1
ATOM 3854 N N . THR A 1 473 ? -3.361 -5.800 23.360 1.00 75.94 473 THR A N 1
ATOM 3855 C CA . THR A 1 473 ? -4.428 -6.280 24.245 1.00 75.94 473 THR A CA 1
ATOM 3856 C C . THR A 1 473 ? -4.027 -7.519 25.029 1.00 75.94 473 THR A C 1
ATOM 3858 O O . THR A 1 473 ? -3.250 -8.350 24.558 1.00 75.94 473 THR A O 1
ATOM 3861 N N . ASN A 1 474 ? -4.581 -7.615 26.237 1.00 68.62 474 ASN A N 1
ATOM 3862 C CA . ASN A 1 474 ? -4.506 -8.758 27.141 1.00 68.62 474 ASN A CA 1
ATOM 3863 C C . ASN A 1 474 ? -5.910 -9.280 27.536 1.00 68.62 474 ASN A C 1
ATOM 3865 O O . ASN A 1 474 ? -6.044 -9.961 28.553 1.00 68.62 474 ASN A O 1
ATOM 3869 N N . ASN A 1 475 ? -6.951 -8.949 26.756 1.00 62.91 475 ASN A N 1
ATOM 3870 C CA . ASN A 1 475 ? -8.376 -9.257 26.984 1.00 62.91 475 ASN A CA 1
ATOM 3871 C C . ASN A 1 475 ? -9.055 -8.543 28.177 1.00 62.91 475 ASN A C 1
ATOM 3873 O O . ASN A 1 475 ? -10.181 -8.899 28.524 1.00 62.91 475 ASN A O 1
ATOM 3877 N N . GLN A 1 476 ? -8.421 -7.549 28.813 1.00 71.19 476 GLN A N 1
ATOM 3878 C CA . GLN A 1 476 ? -9.074 -6.709 29.834 1.00 71.19 476 GLN A CA 1
ATOM 3879 C C . GLN A 1 476 ? -9.188 -5.249 29.396 1.00 71.19 476 GLN A C 1
ATOM 3881 O O . GLN A 1 476 ? -10.288 -4.705 29.323 1.00 71.19 476 GLN A O 1
ATOM 3886 N N . ILE A 1 477 ? -8.048 -4.624 29.101 1.00 84.19 477 ILE A N 1
ATOM 3887 C CA . ILE A 1 477 ? -7.959 -3.257 28.585 1.00 84.19 477 ILE A CA 1
ATOM 3888 C C . ILE A 1 477 ? -6.999 -3.294 27.406 1.00 84.19 477 ILE A C 1
ATOM 3890 O O . ILE A 1 477 ? -5.872 -3.781 27.520 1.00 84.19 477 ILE A O 1
ATOM 3894 N N . SER A 1 478 ? -7.460 -2.786 26.271 1.00 89.50 478 SER A N 1
ATOM 3895 C CA . SER A 1 478 ? -6.659 -2.690 25.059 1.00 89.50 478 SER A CA 1
ATOM 3896 C C . SER A 1 478 ? -6.030 -1.307 24.987 1.00 89.50 478 SER A C 1
ATOM 3898 O O . SER A 1 478 ? -6.733 -0.303 25.064 1.00 89.50 478 SER A O 1
ATOM 3900 N N . LYS A 1 479 ? -4.708 -1.251 24.838 1.00 90.62 479 LYS A N 1
ATOM 3901 C CA . LYS A 1 479 ? -3.986 -0.022 24.506 1.00 90.62 479 LYS A CA 1
ATOM 3902 C C . LYS A 1 479 ? -3.979 0.125 22.996 1.00 90.62 479 LYS A C 1
ATOM 3904 O O . LYS A 1 479 ? -3.478 -0.757 22.297 1.00 90.62 479 LYS A O 1
ATOM 3909 N N . VAL A 1 480 ? -4.549 1.214 22.509 1.00 91.94 480 VAL A N 1
ATOM 3910 C CA . VAL A 1 480 ? -4.782 1.432 21.086 1.00 91.94 480 VAL A CA 1
ATOM 3911 C C . VAL A 1 480 ? -4.132 2.739 20.655 1.00 91.94 480 VAL A C 1
ATOM 3913 O O . VAL A 1 480 ? -4.347 3.770 21.283 1.00 91.94 480 VAL A O 1
ATOM 3916 N N . GLU A 1 481 ? -3.321 2.682 19.603 1.00 91.75 481 GLU A N 1
ATOM 3917 C CA . GLU A 1 481 ? -2.681 3.844 18.989 1.00 91.75 481 GLU A CA 1
ATOM 3918 C C . GLU A 1 481 ? -3.486 4.264 17.756 1.00 91.75 481 GLU A C 1
ATOM 3920 O O . GLU A 1 481 ? -3.671 3.480 16.820 1.00 91.75 481 GLU A O 1
ATOM 3925 N N . LEU A 1 482 ? -3.969 5.502 17.781 1.00 91.81 482 LEU A N 1
ATOM 3926 C CA . LEU A 1 482 ? -4.902 6.076 16.819 1.00 91.81 482 LEU A CA 1
ATOM 3927 C C . LEU A 1 482 ? -4.313 7.370 16.244 1.00 91.81 482 LEU A C 1
ATOM 3929 O O . LEU A 1 482 ? -4.089 8.318 16.996 1.00 91.81 482 LEU A O 1
ATOM 3933 N N . THR A 1 483 ? -4.077 7.450 14.933 1.00 90.69 483 THR A N 1
ATOM 3934 C CA . THR A 1 483 ? -3.685 8.708 14.268 1.00 90.69 483 THR A CA 1
ATOM 3935 C C . THR A 1 483 ? -4.924 9.480 13.854 1.00 90.69 483 THR A C 1
ATOM 3937 O O . THR A 1 483 ? -5.793 8.943 13.177 1.00 90.69 483 THR A O 1
ATOM 3940 N N . GLU A 1 484 ? -5.016 10.745 14.250 1.00 89.75 484 GLU A N 1
ATOM 3941 C CA . GLU A 1 484 ? -6.124 11.618 13.877 1.00 89.75 484 GLU A CA 1
ATOM 3942 C C . GLU A 1 484 ? -6.142 11.827 12.363 1.00 89.75 484 GLU A C 1
ATOM 3944 O O . GLU A 1 484 ? -5.186 12.320 11.762 1.00 89.75 484 GLU A O 1
ATOM 3949 N N . VAL A 1 485 ? -7.269 11.481 11.753 1.00 86.50 485 VAL A N 1
ATOM 3950 C CA . VAL A 1 485 ? -7.556 11.796 10.360 1.00 86.50 485 VAL A CA 1
ATOM 3951 C C . VAL A 1 485 ? -8.345 13.089 10.398 1.00 86.50 485 VAL A C 1
ATOM 3953 O O . VAL A 1 485 ? -9.572 13.106 10.502 1.00 86.50 485 VAL A O 1
ATOM 3956 N N . ASN A 1 486 ? -7.617 14.204 10.434 1.00 64.50 486 ASN A N 1
ATOM 3957 C CA . ASN A 1 486 ? -8.235 15.521 10.456 1.00 64.50 486 ASN A CA 1
ATOM 3958 C C . ASN A 1 486 ? -9.126 15.658 9.226 1.00 64.50 486 ASN A C 1
ATOM 3960 O O . ASN A 1 486 ? -8.591 15.634 8.122 1.00 64.50 486 ASN A O 1
ATOM 3964 N N . GLY A 1 487 ? -10.446 15.766 9.456 1.00 52.06 487 GLY A N 1
ATOM 3965 C CA . GLY A 1 487 ? -11.526 15.751 8.465 1.00 52.06 487 GLY A CA 1
ATOM 3966 C C . GLY A 1 487 ? -11.085 16.273 7.108 1.00 52.06 487 GLY A C 1
ATOM 3967 O O . GLY A 1 487 ? -11.179 17.466 6.817 1.00 52.06 487 GLY A O 1
ATOM 3968 N N . ALA A 1 488 ? -10.561 15.360 6.298 1.00 39.44 488 ALA A N 1
ATOM 3969 C CA . ALA A 1 488 ? -10.122 15.649 4.960 1.00 39.44 488 ALA A CA 1
ATOM 3970 C C . ALA A 1 488 ? -11.411 15.891 4.190 1.00 39.44 488 ALA A C 1
ATOM 3972 O O . ALA A 1 488 ? -12.191 14.966 3.990 1.00 39.44 488 ALA A O 1
ATOM 3973 N N . LEU A 1 489 ? -11.677 17.154 3.850 1.00 43.25 489 LEU A N 1
ATOM 3974 C CA . LEU A 1 489 ? -12.844 17.554 3.072 1.00 43.25 489 LEU A CA 1
ATOM 3975 C C . LEU A 1 489 ? -13.036 16.563 1.912 1.00 43.25 489 LEU A C 1
ATOM 3977 O O . LEU A 1 489 ? -12.175 16.459 1.027 1.00 43.25 489 LEU A O 1
ATOM 3981 N N . ILE A 1 490 ? -14.150 15.832 1.935 1.00 42.59 490 ILE A N 1
ATOM 3982 C CA . ILE A 1 490 ? -14.637 15.059 0.795 1.00 42.59 490 ILE A CA 1
ATOM 3983 C C . ILE A 1 490 ? -15.398 16.077 -0.047 1.00 42.59 490 ILE A C 1
ATOM 3985 O O . ILE A 1 490 ? -16.470 16.496 0.363 1.00 42.59 490 ILE A O 1
ATOM 3989 N N . ASN A 1 491 ? -14.864 16.553 -1.174 1.00 40.19 491 ASN A N 1
ATOM 3990 C CA . ASN A 1 491 ? -15.588 17.502 -2.041 1.00 40.19 491 ASN A CA 1
ATOM 3991 C C . ASN A 1 491 ? -16.156 18.742 -1.298 1.00 40.19 491 ASN A C 1
ATOM 3993 O O . ASN A 1 491 ? -17.301 19.127 -1.526 1.00 40.19 491 ASN A O 1
ATOM 3997 N N . ASN A 1 492 ? -15.394 19.354 -0.378 1.00 38.78 492 ASN A N 1
ATOM 3998 C CA . ASN A 1 492 ? -15.864 20.421 0.531 1.00 38.78 492 ASN A CA 1
ATOM 3999 C C . ASN A 1 492 ? -16.959 20.022 1.547 1.00 38.78 492 ASN A C 1
ATOM 4001 O O . ASN A 1 492 ? -17.582 20.897 2.148 1.00 38.78 492 ASN A O 1
ATOM 4005 N N . GLN A 1 493 ? -17.180 18.734 1.799 1.00 37.72 493 GLN A N 1
ATOM 4006 C CA . GLN A 1 493 ? -18.090 18.252 2.836 1.00 37.72 493 GLN A CA 1
ATOM 4007 C C . GLN A 1 493 ? -17.314 17.726 4.045 1.00 37.72 493 GLN A C 1
ATOM 4009 O O . GLN A 1 493 ? -16.362 16.952 3.926 1.00 37.72 493 GLN A O 1
ATOM 4014 N N . VAL A 1 494 ? -17.723 18.195 5.225 1.00 43.91 494 VAL A N 1
ATOM 4015 C CA . VAL A 1 494 ? -17.280 17.683 6.524 1.00 43.91 494 VAL A CA 1
ATOM 4016 C C . VAL A 1 494 ? -17.810 16.258 6.653 1.00 43.91 494 VAL A C 1
ATOM 4018 O O . VAL A 1 494 ? -19.028 16.079 6.570 1.00 43.91 494 VAL A O 1
ATOM 4021 N N . ILE A 1 495 ? -16.926 15.273 6.868 1.00 42.62 495 ILE A N 1
ATOM 4022 C CA . ILE A 1 495 ? -17.334 13.918 7.268 1.00 42.62 495 ILE A CA 1
ATOM 4023 C C . ILE A 1 495 ? -18.145 14.090 8.550 1.00 42.62 495 ILE A C 1
ATOM 4025 O O . ILE A 1 495 ? -17.596 14.455 9.592 1.00 42.62 495 ILE A O 1
ATOM 4029 N N . GLN A 1 496 ? -19.464 13.934 8.446 1.00 45.41 496 GLN A N 1
ATOM 4030 C CA . GLN A 1 496 ? -20.329 14.017 9.611 1.00 45.41 496 GLN A CA 1
ATOM 4031 C C . GLN A 1 496 ? -19.926 12.888 10.571 1.00 45.41 496 GLN A C 1
ATOM 4033 O O . GLN A 1 496 ? -19.466 11.834 10.109 1.00 45.41 496 GLN A O 1
ATOM 4038 N N . PRO A 1 497 ? -20.059 13.082 11.895 1.00 46.62 497 PRO A N 1
ATOM 4039 C CA . PRO A 1 497 ? -20.006 11.967 12.833 1.00 46.62 497 PRO A CA 1
ATOM 4040 C C . PRO A 1 497 ? -20.857 10.815 12.286 1.00 46.62 497 PRO A C 1
ATOM 4042 O O . PRO A 1 497 ? -21.875 11.105 11.637 1.00 46.62 497 PRO A O 1
ATOM 4045 N N . PRO A 1 498 ? -20.479 9.542 12.511 1.00 44.62 498 PRO A N 1
ATOM 4046 C CA . PRO A 1 498 ? -21.342 8.432 12.147 1.00 44.62 498 PRO A CA 1
ATOM 4047 C C . PRO A 1 498 ? -22.708 8.754 12.733 1.00 44.62 498 PRO A C 1
ATOM 4049 O O . PRO A 1 498 ? -22.804 9.160 13.895 1.00 44.62 498 PRO A O 1
ATOM 4052 N N . THR A 1 499 ? -23.753 8.703 11.914 1.00 48.09 499 THR A N 1
ATOM 4053 C CA . THR A 1 499 ? -25.096 8.957 12.419 1.00 48.09 499 THR A CA 1
ATOM 4054 C C . THR A 1 499 ? -25.377 7.804 13.367 1.00 48.09 499 THR A C 1
ATOM 4056 O O . THR A 1 499 ? -25.570 6.677 12.920 1.00 48.09 499 THR A O 1
ATOM 4059 N N . THR A 1 500 ? -25.264 8.046 14.674 1.00 50.16 500 THR A N 1
ATOM 4060 C CA . THR A 1 500 ? -25.511 7.024 15.682 1.00 50.16 500 THR A CA 1
ATOM 4061 C C . THR A 1 500 ? -26.940 6.554 15.484 1.00 50.16 500 THR A C 1
ATOM 4063 O O . THR A 1 500 ? -27.890 7.314 15.707 1.00 50.16 500 THR A O 1
ATOM 4066 N N . LEU A 1 501 ? -27.076 5.319 14.992 1.00 63.22 501 LEU A N 1
ATOM 4067 C CA . LEU A 1 501 ? -28.366 4.677 14.798 1.00 63.22 501 LEU A CA 1
ATOM 4068 C C . LEU A 1 501 ? -29.052 4.670 16.159 1.00 63.22 501 LEU A C 1
ATOM 4070 O O . LEU A 1 501 ? -28.603 4.014 17.096 1.00 63.22 501 LEU A O 1
ATOM 4074 N N . SER A 1 502 ? -30.089 5.482 16.297 1.00 73.81 502 SER A N 1
ATOM 4075 C CA . SER A 1 502 ? -30.759 5.687 17.575 1.00 73.81 502 SER A CA 1
ATOM 4076 C C . SER A 1 502 ? -32.259 5.717 17.380 1.00 73.81 502 SER A C 1
ATOM 4078 O O . SER A 1 502 ? -32.765 6.106 16.329 1.00 73.81 502 SER A O 1
ATOM 4080 N N . ILE A 1 503 ? -32.979 5.296 18.412 1.00 84.69 503 ILE A N 1
ATOM 4081 C CA . ILE A 1 503 ? -34.429 5.408 18.483 1.00 84.69 503 ILE A CA 1
ATOM 4082 C C . ILE A 1 503 ? -34.717 6.264 19.706 1.00 84.69 503 ILE A C 1
ATOM 4084 O O . ILE A 1 503 ? -34.298 5.926 20.809 1.00 84.69 503 ILE A O 1
ATOM 4088 N N . ASN A 1 504 ? -35.409 7.381 19.525 1.00 84.50 504 ASN A N 1
ATOM 4089 C CA . ASN A 1 504 ? -35.755 8.256 20.638 1.00 84.50 504 ASN A CA 1
ATOM 4090 C C . ASN A 1 504 ? -37.266 8.428 20.699 1.00 84.50 504 ASN A C 1
ATOM 4092 O O . ASN A 1 504 ? -37.857 8.966 19.765 1.00 84.50 504 ASN A O 1
ATOM 4096 N N . ILE A 1 505 ? -37.877 8.014 21.807 1.00 88.38 505 ILE A N 1
ATOM 4097 C CA . ILE A 1 505 ? -39.212 8.456 22.201 1.00 88.38 505 ILE A CA 1
ATOM 4098 C C . ILE A 1 505 ? -39.058 9.892 22.691 1.00 88.38 505 ILE A C 1
ATOM 4100 O O . ILE A 1 505 ? -38.455 10.149 23.736 1.00 88.38 505 ILE A O 1
ATOM 4104 N N . THR A 1 506 ? -39.568 10.829 21.899 1.00 85.44 506 THR A N 1
ATOM 4105 C CA . THR A 1 506 ? -39.406 12.267 22.125 1.00 85.44 506 THR A CA 1
ATOM 4106 C C . THR A 1 506 ? -40.482 12.821 23.043 1.00 85.44 506 THR A C 1
ATOM 4108 O O . THR A 1 506 ? -40.229 13.779 23.772 1.00 85.44 506 THR A O 1
ATOM 4111 N N . ASN A 1 507 ? -41.678 12.234 23.012 1.00 87.31 507 ASN A N 1
ATOM 4112 C CA . ASN A 1 507 ? -42.800 12.670 23.825 1.00 87.31 507 ASN A CA 1
ATOM 4113 C C . ASN A 1 507 ? -43.842 11.554 23.978 1.00 87.31 507 ASN A C 1
ATOM 4115 O O . ASN A 1 507 ? -44.011 10.721 23.087 1.00 87.31 507 ASN A O 1
ATOM 4119 N N . VAL A 1 508 ? -44.580 11.576 25.086 1.00 89.00 508 VAL A N 1
ATOM 4120 C CA . VAL A 1 508 ? -45.739 10.709 25.318 1.00 89.00 508 VAL A CA 1
ATOM 4121 C C . VAL A 1 508 ? -46.884 11.572 25.831 1.00 89.00 508 VAL A C 1
ATOM 4123 O O . VAL A 1 508 ? -46.781 12.187 26.891 1.00 89.00 508 VAL A O 1
ATOM 4126 N N . VAL A 1 509 ? -47.986 11.611 25.085 1.00 89.31 509 VAL A N 1
ATOM 4127 C CA . VAL A 1 509 ? -49.198 12.352 25.449 1.00 89.31 509 VAL A CA 1
ATOM 4128 C C . VAL A 1 509 ? -50.298 11.359 25.790 1.00 89.31 509 VAL A C 1
ATOM 4130 O O . VAL A 1 509 ? -50.688 10.545 24.954 1.00 89.31 509 VAL A O 1
ATOM 4133 N N . VAL A 1 510 ? -50.822 11.442 27.012 1.00 86.69 510 VAL A N 1
ATOM 4134 C CA . VAL A 1 510 ? -51.940 10.604 27.459 1.00 86.69 510 VAL A CA 1
ATOM 4135 C C . VAL A 1 510 ? -53.229 11.411 27.439 1.00 86.69 510 VAL A C 1
ATOM 4137 O O . VAL A 1 510 ? -53.351 12.437 28.105 1.00 86.69 510 VAL A O 1
ATOM 4140 N N . THR A 1 511 ? -54.210 10.915 26.693 1.00 85.62 511 THR A N 1
ATOM 4141 C CA . THR A 1 511 ? -55.603 11.345 26.791 1.00 85.62 511 THR A CA 1
ATOM 4142 C C . THR A 1 511 ? -56.277 10.469 27.834 1.00 85.62 511 THR A C 1
ATOM 4144 O O . THR A 1 511 ? -56.503 9.279 27.604 1.00 85.62 511 THR A O 1
ATOM 4147 N N . GLN A 1 512 ? -56.539 11.055 28.999 1.00 82.06 512 GLN A N 1
ATOM 4148 C CA . GLN A 1 512 ? -57.167 10.349 30.111 1.00 82.06 512 GLN A CA 1
ATOM 4149 C C . GLN A 1 512 ? -58.607 9.941 29.749 1.00 82.06 512 GLN A C 1
ATOM 4151 O O . GLN A 1 512 ? -59.256 10.633 28.956 1.00 82.06 512 GLN A O 1
ATOM 4156 N N . PRO A 1 513 ? -59.110 8.825 30.305 1.00 70.06 513 PRO A N 1
ATOM 4157 C CA . PRO A 1 513 ? -60.486 8.400 30.088 1.00 70.06 513 PRO A CA 1
ATOM 4158 C C . PRO A 1 513 ? -61.454 9.473 30.604 1.00 70.06 513 PRO A C 1
ATOM 4160 O O . PRO A 1 513 ? -61.177 10.170 31.581 1.00 70.06 513 PRO A O 1
ATOM 4163 N N . THR A 1 514 ? -62.595 9.611 29.936 1.00 66.00 514 THR A N 1
ATOM 4164 C CA . THR A 1 514 ? -63.668 10.531 30.349 1.00 66.00 514 THR A CA 1
ATOM 4165 C C . THR A 1 514 ? -64.825 9.727 30.942 1.00 66.00 514 THR A C 1
ATOM 4167 O O . THR A 1 514 ? -64.911 8.527 30.678 1.00 66.00 514 THR A O 1
ATOM 4170 N N . PRO A 1 515 ? -65.740 10.347 31.712 1.00 60.38 515 PRO A N 1
ATOM 4171 C CA . PRO A 1 515 ? -66.901 9.647 32.271 1.00 60.38 515 PRO A CA 1
ATOM 4172 C C . PRO A 1 515 ? -67.740 8.888 31.227 1.00 60.38 515 PRO A C 1
ATOM 4174 O O . PRO A 1 515 ? -68.334 7.863 31.550 1.00 60.38 515 PRO A O 1
ATOM 4177 N N . ASP A 1 516 ? -67.730 9.349 29.972 1.00 59.16 516 ASP A N 1
ATOM 4178 C CA . ASP A 1 516 ? -68.477 8.750 28.862 1.00 59.16 516 ASP A CA 1
ATOM 4179 C C . ASP A 1 516 ? -67.697 7.653 28.100 1.00 59.16 516 ASP A C 1
ATOM 4181 O O . ASP A 1 516 ? -68.292 6.895 27.332 1.00 59.16 516 ASP A O 1
ATOM 4185 N N . TYR A 1 517 ? -66.373 7.536 28.299 1.00 60.38 517 TYR A N 1
ATOM 4186 C CA . TYR A 1 517 ? -65.500 6.620 27.550 1.00 60.38 517 TYR A CA 1
ATOM 4187 C C . TYR A 1 517 ? -64.487 5.904 28.460 1.00 60.38 517 TYR A C 1
ATOM 4189 O O . TYR A 1 517 ? -63.507 6.490 28.918 1.00 60.38 517 TYR A O 1
ATOM 4197 N N . SER A 1 518 ? -64.658 4.588 28.632 1.00 71.19 518 SER A N 1
ATOM 4198 C CA . SER A 1 518 ? -63.801 3.709 29.451 1.00 71.19 518 SER A CA 1
ATOM 4199 C C . SER A 1 518 ? -62.482 3.290 28.769 1.00 71.19 518 SER A C 1
ATOM 4201 O O . SER A 1 518 ? -62.022 2.149 28.910 1.00 71.19 518 SER A O 1
ATOM 4203 N N . ILE A 1 519 ? -61.889 4.183 27.977 1.00 76.69 519 ILE A N 1
ATOM 4204 C CA . ILE A 1 519 ? -60.633 3.965 27.249 1.00 76.69 519 ILE A CA 1
ATOM 4205 C C . ILE A 1 519 ? -59.740 5.202 27.362 1.00 76.69 519 ILE A C 1
ATOM 4207 O O . ILE A 1 519 ? -60.205 6.329 27.208 1.00 76.69 519 ILE A O 1
ATOM 4211 N N . ALA A 1 520 ? -58.455 4.980 27.618 1.00 81.06 520 ALA A N 1
ATOM 4212 C CA . ALA A 1 520 ? -57.414 5.996 27.577 1.00 81.06 520 ALA A CA 1
ATOM 4213 C C . ALA A 1 520 ? -56.651 5.898 26.250 1.00 81.06 520 ALA A C 1
ATOM 4215 O O . ALA A 1 520 ? -56.401 4.795 25.758 1.00 81.06 520 ALA A O 1
ATOM 4216 N N . GLY A 1 521 ? -56.262 7.038 25.685 1.00 86.75 521 GLY A N 1
ATOM 4217 C CA . GLY A 1 521 ? -55.402 7.098 24.503 1.00 86.75 521 GLY A CA 1
ATOM 4218 C C . GLY A 1 521 ? -53.968 7.448 24.882 1.00 86.75 521 GLY A C 1
ATOM 4219 O O . GLY A 1 521 ? -53.753 8.400 25.625 1.00 86.75 521 GLY A O 1
ATOM 4220 N N . ILE A 1 522 ? -52.985 6.725 24.352 1.00 90.44 522 ILE A N 1
ATOM 4221 C CA . ILE A 1 522 ? -51.564 7.063 24.460 1.00 90.44 522 ILE A CA 1
ATOM 4222 C C . ILE A 1 522 ? -51.048 7.403 23.064 1.00 90.44 522 ILE A C 1
ATOM 4224 O O . ILE A 1 522 ? -51.034 6.544 22.187 1.00 90.44 522 ILE A O 1
ATOM 4228 N N . ASN A 1 523 ? -50.596 8.638 22.864 1.00 92.25 523 ASN A N 1
ATOM 4229 C CA . ASN A 1 523 ? -49.838 9.040 21.684 1.00 92.25 523 ASN A CA 1
ATOM 4230 C C . ASN A 1 523 ? -48.346 9.046 22.032 1.00 92.25 523 ASN A C 1
ATOM 4232 O O . ASN A 1 523 ? -47.905 9.828 22.873 1.00 92.25 523 ASN A O 1
ATOM 4236 N N . VAL A 1 524 ? -47.576 8.174 21.391 1.00 92.88 524 VAL A N 1
ATOM 4237 C CA . VAL A 1 524 ? -46.121 8.082 21.540 1.00 92.88 524 VAL A CA 1
ATOM 4238 C C . VAL A 1 524 ? -45.485 8.721 20.318 1.00 92.88 524 VAL A C 1
ATOM 4240 O O . VAL A 1 524 ? -45.693 8.238 19.210 1.00 92.88 524 VAL A O 1
ATOM 4243 N N . GLN A 1 525 ? -44.719 9.790 20.504 1.00 92.44 525 GLN A N 1
ATOM 4244 C CA . GLN A 1 525 ? -43.936 10.428 19.447 1.00 92.44 525 GLN A CA 1
ATOM 4245 C C . GLN A 1 525 ? -42.504 9.907 19.493 1.00 92.44 525 GLN A C 1
ATOM 4247 O O . GLN A 1 525 ? -41.915 9.787 20.571 1.00 92.44 525 GLN A O 1
ATOM 4252 N N . TYR A 1 526 ? -41.943 9.595 18.330 1.00 92.12 526 TYR A N 1
ATOM 4253 C CA . TYR A 1 526 ? -40.606 9.024 18.227 1.00 92.12 526 TYR A CA 1
ATOM 4254 C C . TYR A 1 526 ? -39.876 9.483 16.967 1.00 92.12 526 TYR A C 1
ATOM 4256 O O . TYR A 1 526 ? -40.471 9.999 16.021 1.00 92.12 526 TYR A O 1
ATOM 4264 N N . ASN A 1 527 ? -38.559 9.302 16.973 1.00 86.19 527 ASN A N 1
ATOM 4265 C CA . ASN A 1 527 ? -37.690 9.570 15.837 1.00 86.19 527 ASN A CA 1
ATOM 4266 C C . ASN A 1 527 ? -36.621 8.476 15.701 1.00 86.19 527 ASN A C 1
ATOM 4268 O O . ASN A 1 527 ? -36.029 8.066 16.704 1.00 86.19 527 ASN A O 1
ATOM 4272 N N . PHE A 1 528 ? -36.348 8.066 14.461 1.00 82.25 528 PHE A N 1
ATOM 4273 C CA . PHE A 1 528 ? -35.210 7.225 14.099 1.00 82.25 528 PHE A CA 1
ATOM 4274 C C . PHE A 1 528 ? -34.046 8.123 13.661 1.00 82.25 528 PHE A C 1
ATOM 4276 O O . PHE A 1 528 ? -34.091 8.799 12.634 1.00 82.25 528 PHE A O 1
ATOM 4283 N N . GLY A 1 529 ? -33.001 8.180 14.482 1.00 71.50 529 GLY A N 1
ATOM 4284 C CA . GLY A 1 529 ? -31.802 8.956 14.206 1.00 71.50 529 GLY A CA 1
ATOM 4285 C C . GLY A 1 529 ? -30.886 8.209 13.247 1.00 71.50 529 GLY A C 1
ATOM 4286 O O . GLY A 1 529 ? -30.347 7.169 13.607 1.00 71.50 529 GLY A O 1
ATOM 4287 N N . GLY A 1 530 ? -30.691 8.752 12.044 1.00 60.97 530 GLY A N 1
ATOM 4288 C CA . GLY A 1 530 ? -29.679 8.272 11.098 1.00 60.97 530 GLY A CA 1
ATOM 4289 C C . GLY A 1 530 ? -30.078 7.106 10.196 1.00 60.97 530 GLY A C 1
ATOM 4290 O O . GLY A 1 530 ? -29.249 6.678 9.400 1.00 60.97 530 GLY A O 1
ATOM 4291 N N . TYR A 1 531 ? -31.317 6.609 10.285 1.00 72.38 531 TYR A N 1
ATOM 4292 C CA . TYR A 1 531 ? -31.849 5.539 9.431 1.00 72.38 531 TYR A CA 1
ATOM 4293 C C . TYR A 1 531 ? -33.380 5.428 9.527 1.00 72.38 531 TYR A C 1
ATOM 4295 O O . TYR A 1 531 ? -34.007 6.102 10.341 1.00 72.38 531 TYR A O 1
ATOM 4303 N N . THR A 1 532 ? -33.975 4.545 8.721 1.00 78.44 532 THR A N 1
ATOM 4304 C CA . THR A 1 532 ? -35.356 4.061 8.871 1.00 78.44 532 THR A CA 1
ATOM 4305 C C . THR A 1 532 ? -35.312 2.527 8.855 1.00 78.44 532 THR A C 1
ATOM 4307 O O . THR A 1 532 ? -34.840 1.981 7.857 1.00 78.44 532 THR A O 1
ATOM 4310 N N . PRO A 1 533 ? -35.711 1.826 9.933 1.00 81.81 533 PRO A N 1
ATOM 4311 C CA . PRO A 1 533 ? -35.650 0.361 9.979 1.00 81.81 533 PRO A CA 1
ATOM 4312 C C . PRO A 1 533 ? -36.630 -0.302 9.011 1.00 81.81 533 PRO A C 1
ATOM 4314 O O . PRO A 1 533 ? -37.643 0.302 8.665 1.00 81.81 533 PRO A O 1
ATOM 4317 N N . GLU A 1 534 ? -36.385 -1.561 8.626 1.00 85.25 534 GLU A N 1
ATOM 4318 C CA . GLU A 1 534 ? -37.372 -2.337 7.857 1.00 85.25 534 GLU A CA 1
ATOM 4319 C C . GLU A 1 534 ? -38.570 -2.714 8.734 1.00 85.25 534 GLU A C 1
ATOM 4321 O O . GLU A 1 534 ? -39.716 -2.728 8.274 1.00 85.25 534 GLU A O 1
ATOM 4326 N N . SER A 1 535 ? -38.323 -2.987 10.021 1.00 88.94 535 SER A N 1
ATOM 4327 C CA . SER A 1 535 ? -39.383 -3.223 10.993 1.00 88.94 535 SER A CA 1
ATOM 4328 C C . SER A 1 535 ? -38.982 -2.873 12.428 1.00 88.94 535 SER A C 1
ATOM 4330 O O . SER A 1 535 ? -37.851 -3.079 12.867 1.00 88.94 535 SER A O 1
ATOM 4332 N N . ALA A 1 536 ? -39.951 -2.388 13.200 1.00 90.88 536 ALA A N 1
ATOM 4333 C CA . ALA A 1 536 ? -39.798 -2.143 14.628 1.00 90.88 536 ALA A CA 1
ATOM 4334 C C . ALA A 1 536 ? -41.059 -2.575 15.383 1.00 90.88 536 ALA A C 1
ATOM 4336 O O . ALA A 1 536 ? -42.124 -2.795 14.796 1.00 90.88 536 ALA A O 1
ATOM 4337 N N . ARG A 1 537 ? -40.941 -2.710 16.702 1.00 93.81 537 ARG A N 1
ATOM 4338 C CA . ARG A 1 537 ? -42.058 -2.986 17.607 1.00 93.81 537 ARG A CA 1
ATOM 4339 C C . ARG A 1 537 ? -42.051 -2.026 18.785 1.00 93.81 537 ARG A C 1
ATOM 4341 O O . ARG A 1 537 ? -40.993 -1.672 19.295 1.00 93.81 537 ARG A O 1
ATOM 4348 N N . ILE A 1 538 ? -43.238 -1.648 19.238 1.00 95.19 538 ILE A N 1
ATOM 4349 C CA . ILE A 1 538 ? -43.449 -0.876 20.461 1.00 95.19 538 ILE A CA 1
ATOM 4350 C C . ILE A 1 538 ? -44.026 -1.784 21.546 1.00 95.19 538 ILE A C 1
ATOM 4352 O O . ILE A 1 538 ? -44.890 -2.626 21.282 1.00 95.19 538 ILE A O 1
ATOM 4356 N N . ILE A 1 539 ? -43.511 -1.643 22.762 1.00 94.38 539 ILE A N 1
ATOM 4357 C CA . ILE A 1 539 ? -43.857 -2.459 23.921 1.00 94.38 539 ILE A CA 1
ATOM 4358 C C . ILE A 1 539 ? -44.377 -1.533 25.015 1.00 94.38 539 ILE A C 1
ATOM 4360 O O . ILE A 1 539 ? -43.689 -0.599 25.422 1.00 94.38 539 ILE A O 1
ATOM 4364 N N . PHE A 1 540 ? -45.580 -1.827 25.497 1.00 94.44 540 PHE A N 1
ATOM 4365 C CA . PHE A 1 540 ? -46.195 -1.203 26.662 1.00 94.44 540 PHE A CA 1
ATOM 4366 C C . PHE A 1 540 ? -46.223 -2.231 27.791 1.00 94.44 540 PHE A C 1
ATOM 4368 O O . PHE A 1 540 ? -46.894 -3.253 27.662 1.00 94.44 540 PHE A O 1
ATOM 4375 N N . THR A 1 541 ? -45.530 -1.974 28.893 1.00 93.19 541 THR A N 1
ATOM 4376 C CA . THR A 1 541 ? -45.478 -2.869 30.058 1.00 93.19 541 THR A CA 1
ATOM 4377 C C . THR A 1 541 ? -46.075 -2.158 31.260 1.00 93.19 541 THR A C 1
ATOM 4379 O O . THR A 1 541 ? -45.594 -1.094 31.639 1.00 93.19 541 THR A O 1
ATOM 4382 N N . GLN A 1 542 ? -47.127 -2.720 31.851 1.00 92.50 542 GLN A N 1
ATOM 4383 C CA . GLN A 1 542 ? -47.744 -2.144 33.043 1.00 92.50 542 GLN A CA 1
ATOM 4384 C C . GLN A 1 542 ? -46.867 -2.421 34.271 1.00 92.50 542 GLN A C 1
ATOM 4386 O O . GLN A 1 542 ? -46.339 -3.525 34.426 1.00 92.50 542 GLN A O 1
ATOM 4391 N N . LEU A 1 543 ? -46.725 -1.419 35.134 1.00 90.00 543 LEU A N 1
ATOM 4392 C CA . LEU A 1 543 ? -45.927 -1.442 36.358 1.00 90.00 543 LEU A CA 1
ATOM 4393 C C . LEU A 1 543 ? -46.823 -1.326 37.598 1.00 90.00 543 LEU A C 1
ATOM 4395 O O . LEU A 1 543 ? -47.902 -0.729 37.542 1.00 90.00 543 LEU A O 1
ATOM 4399 N N . ASP A 1 544 ? -46.364 -1.871 38.725 1.00 87.25 544 ASP A N 1
ATOM 4400 C CA . ASP A 1 544 ? -47.048 -1.779 40.025 1.00 87.25 544 ASP A CA 1
ATOM 4401 C C . ASP A 1 544 ? -46.871 -0.416 40.734 1.00 87.25 544 ASP A C 1
ATOM 4403 O O . ASP A 1 544 ? -47.506 -0.154 41.758 1.00 87.25 544 ASP A O 1
ATOM 4407 N N . GLY A 1 545 ? -46.072 0.484 40.154 1.00 84.75 545 GLY A N 1
ATOM 4408 C CA . GLY A 1 545 ? -45.822 1.841 40.631 1.00 84.75 545 GLY A CA 1
ATOM 4409 C C . GLY A 1 545 ? -44.922 2.636 39.680 1.00 84.75 545 GLY A C 1
ATOM 4410 O O . GLY A 1 545 ? -44.452 2.117 38.667 1.00 84.75 545 GLY A O 1
ATOM 4411 N N . GLU A 1 546 ? -44.665 3.904 40.008 1.00 85.62 546 GLU A N 1
ATOM 4412 C CA . GLU A 1 546 ? -43.655 4.710 39.310 1.00 85.62 546 GLU A CA 1
ATOM 4413 C C . GLU A 1 546 ? -42.275 4.083 39.546 1.00 85.62 546 GLU A C 1
ATOM 4415 O O . GLU A 1 546 ? -41.859 3.925 40.694 1.00 85.62 546 GLU A O 1
ATOM 4420 N N . ASN A 1 547 ? -41.575 3.692 38.476 1.00 82.38 547 ASN A N 1
ATOM 4421 C CA . ASN A 1 547 ? -40.363 2.860 38.546 1.00 82.38 547 ASN A CA 1
ATOM 4422 C C . ASN A 1 547 ? -40.545 1.516 39.283 1.00 82.38 547 ASN A C 1
ATOM 4424 O O . ASN A 1 547 ? -39.585 0.986 39.841 1.00 82.38 547 ASN A O 1
ATOM 4428 N N . GLY A 1 548 ? -41.773 0.992 39.304 1.00 82.06 548 GLY A N 1
ATOM 4429 C CA . GLY A 1 548 ? -42.115 -0.295 39.902 1.00 82.06 548 GLY A CA 1
ATOM 4430 C C . GLY A 1 548 ? -41.744 -1.502 39.035 1.00 82.06 548 GLY A C 1
ATOM 4431 O O . GLY A 1 548 ? -41.191 -1.366 37.943 1.00 82.06 548 GLY A O 1
ATOM 4432 N N . GLU A 1 549 ? -42.078 -2.695 39.517 1.00 87.94 549 GLU A N 1
ATOM 4433 C CA . GLU A 1 549 ? -41.866 -3.950 38.791 1.00 87.94 549 GLU A CA 1
ATOM 4434 C C . GLU A 1 549 ? -43.031 -4.230 37.818 1.00 87.94 549 GLU A C 1
ATOM 4436 O O . GLU A 1 549 ? -44.167 -3.799 38.056 1.00 87.94 549 GLU A O 1
ATOM 4441 N N . PRO A 1 550 ? -42.799 -4.969 36.715 1.00 88.50 550 PRO A N 1
ATOM 4442 C CA . PRO A 1 550 ? -43.861 -5.361 35.795 1.00 88.50 550 PRO A CA 1
ATOM 4443 C C . PRO A 1 550 ? -44.976 -6.161 36.485 1.00 88.50 550 PRO A C 1
ATOM 4445 O O . PRO A 1 550 ? -44.724 -7.198 37.098 1.00 88.50 550 PRO A O 1
ATOM 4448 N N . THR A 1 551 ? -46.234 -5.756 36.295 1.00 86.81 551 THR A N 1
ATOM 4449 C CA . THR A 1 551 ? -47.414 -6.460 36.850 1.00 86.81 551 THR A CA 1
ATOM 4450 C C . THR A 1 551 ? -47.705 -7.795 36.154 1.00 86.81 551 THR A C 1
ATOM 4452 O O . THR A 1 551 ? -48.570 -8.556 36.588 1.00 86.81 551 THR A O 1
ATOM 4455 N N . GLY A 1 552 ? -47.012 -8.073 35.045 1.00 82.06 552 GLY A N 1
ATOM 4456 C CA . GLY A 1 552 ? -47.257 -9.205 34.151 1.00 82.06 552 GLY A CA 1
ATOM 4457 C C . GLY A 1 552 ? -48.151 -8.873 32.952 1.00 82.06 552 GLY A C 1
ATOM 4458 O O . GLY A 1 552 ? -48.225 -9.675 32.021 1.00 82.06 552 GLY A O 1
ATOM 4459 N N . TYR A 1 553 ? -48.783 -7.693 32.916 1.00 85.50 553 TYR A N 1
ATOM 4460 C CA . TYR A 1 553 ? -49.481 -7.208 31.723 1.00 85.50 553 TYR A CA 1
ATOM 4461 C C . TYR A 1 553 ? -48.511 -6.467 30.792 1.00 85.50 553 TYR A C 1
ATOM 4463 O O . TYR A 1 553 ? -47.893 -5.470 31.171 1.00 85.50 553 TYR A O 1
ATOM 4471 N N . SER A 1 554 ? -48.392 -6.938 29.550 1.00 90.44 554 SER A N 1
ATOM 4472 C CA . SER A 1 554 ? -47.613 -6.280 28.500 1.00 90.44 554 SER A CA 1
ATOM 4473 C C . SER A 1 554 ? -48.314 -6.402 27.148 1.00 90.44 554 SER A C 1
ATOM 4475 O O . SER A 1 554 ? -48.966 -7.408 26.858 1.00 90.44 554 SER A O 1
ATOM 4477 N N . LYS A 1 555 ? -48.188 -5.366 26.319 1.00 91.00 555 LYS A N 1
ATOM 4478 C CA . LYS A 1 555 ? -48.730 -5.302 24.963 1.00 91.00 555 LYS A CA 1
ATOM 4479 C C . LYS A 1 555 ? -47.609 -4.940 23.994 1.00 91.00 555 LYS A C 1
ATOM 4481 O O . LYS A 1 555 ? -47.034 -3.860 24.087 1.00 91.00 555 LYS A O 1
ATOM 4486 N N . THR A 1 556 ? -47.322 -5.838 23.057 1.00 93.31 556 THR A N 1
ATOM 4487 C CA . THR A 1 556 ? -46.326 -5.638 21.996 1.00 93.31 556 THR A CA 1
ATOM 4488 C C . THR A 1 556 ? -47.026 -5.498 20.654 1.00 93.31 556 THR A C 1
ATOM 4490 O O . THR A 1 556 ? -47.882 -6.315 20.316 1.00 93.31 556 THR A O 1
ATOM 4493 N N . LEU A 1 557 ? -46.662 -4.472 19.889 1.00 93.44 557 LEU A N 1
ATOM 4494 C CA . LEU A 1 557 ? -47.286 -4.137 18.611 1.00 93.44 557 LEU A CA 1
ATOM 4495 C C . LEU A 1 557 ? -46.218 -3.822 17.568 1.00 93.44 557 LEU A C 1
ATOM 4497 O O . LEU A 1 557 ? -45.178 -3.259 17.903 1.00 93.44 557 LEU A O 1
ATOM 4501 N N . SER A 1 558 ? -46.483 -4.156 16.307 1.00 91.44 558 SER A N 1
ATOM 4502 C CA . SER A 1 558 ? -45.666 -3.679 15.188 1.00 91.44 558 SER A CA 1
ATOM 4503 C C . SER A 1 558 ? -45.783 -2.162 15.070 1.00 91.44 558 SER A C 1
ATOM 4505 O O . SER A 1 558 ? -46.876 -1.610 15.195 1.00 91.44 558 SER A O 1
ATOM 4507 N N . LEU A 1 559 ? -44.655 -1.504 14.830 1.00 92.06 559 LEU A N 1
ATOM 4508 C CA . LEU A 1 559 ? -44.555 -0.061 14.682 1.00 92.06 559 LEU A CA 1
ATOM 4509 C C . LEU A 1 559 ? -44.451 0.299 13.196 1.00 92.06 559 LEU A C 1
ATOM 4511 O O . LEU A 1 559 ? -43.667 -0.314 12.470 1.00 92.06 559 LEU A O 1
ATOM 4515 N N . ASP A 1 560 ? -45.220 1.292 12.748 1.00 88.25 560 ASP A N 1
ATOM 4516 C CA . ASP A 1 560 ? -45.072 1.853 11.402 1.00 88.25 560 ASP A CA 1
ATOM 4517 C C . ASP A 1 560 ? -43.836 2.755 11.346 1.00 88.25 560 ASP A C 1
ATOM 4519 O O . ASP A 1 560 ? -43.862 3.911 11.759 1.00 88.25 560 ASP A O 1
ATOM 4523 N N . VAL A 1 561 ? -42.748 2.206 10.816 1.00 87.31 561 VAL A N 1
ATOM 4524 C CA . VAL A 1 561 ? -41.433 2.853 10.716 1.00 87.31 561 VAL A CA 1
ATOM 4525 C C . VAL A 1 561 ? -41.422 4.119 9.849 1.00 87.31 561 VAL A C 1
ATOM 4527 O O . VAL A 1 561 ? -40.483 4.906 9.944 1.00 87.31 561 VAL A O 1
ATOM 4530 N N . ASN A 1 562 ? -42.456 4.344 9.028 1.00 86.94 562 ASN A N 1
ATOM 4531 C CA . ASN A 1 562 ? -42.570 5.529 8.169 1.00 86.94 562 ASN A CA 1
ATOM 4532 C C . ASN A 1 562 ? -43.308 6.696 8.838 1.00 86.94 562 ASN A C 1
ATOM 4534 O O . ASN A 1 562 ? -43.436 7.768 8.242 1.00 86.94 562 ASN A O 1
ATOM 4538 N N . ASN A 1 563 ? -43.815 6.499 10.054 1.00 87.62 563 ASN A N 1
ATOM 4539 C CA . ASN A 1 563 ? -44.503 7.522 10.823 1.00 87.62 563 ASN A CA 1
ATOM 4540 C C . ASN A 1 563 ? -43.613 8.012 11.979 1.00 87.62 563 ASN A C 1
ATOM 4542 O O . ASN A 1 563 ? -42.631 7.377 12.347 1.00 87.62 563 ASN A O 1
ATOM 4546 N N . ASN A 1 564 ? -43.948 9.164 12.557 1.00 88.00 564 ASN A N 1
ATOM 4547 C CA . ASN A 1 564 ? -43.244 9.739 13.712 1.00 88.00 564 ASN A CA 1
ATOM 4548 C C . ASN A 1 564 ? -44.068 9.661 15.007 1.00 88.00 564 ASN A C 1
ATOM 4550 O O . ASN A 1 564 ? -43.715 10.264 16.024 1.00 88.00 564 ASN A O 1
ATOM 4554 N N . SER A 1 565 ? -45.199 8.953 14.965 1.00 91.00 565 SER A N 1
ATOM 4555 C CA . SER A 1 565 ? -46.044 8.732 16.129 1.00 91.00 565 SER A CA 1
ATOM 4556 C C . SER A 1 565 ? -46.822 7.419 16.055 1.00 91.00 565 SER A C 1
ATOM 4558 O O . SER A 1 565 ? -47.071 6.880 14.977 1.00 91.00 565 SER A O 1
ATOM 4560 N N . HIS A 1 566 ? -47.197 6.896 17.223 1.00 91.56 566 HIS A N 1
ATOM 4561 C CA . HIS A 1 566 ? -48.054 5.723 17.397 1.00 91.56 566 HIS A CA 1
ATOM 4562 C C . HIS A 1 566 ? -49.169 6.062 18.381 1.00 91.56 566 HIS A C 1
ATOM 4564 O O . HIS A 1 566 ? -48.903 6.611 19.448 1.00 91.56 566 HIS A O 1
ATOM 4570 N N . ASN A 1 567 ? -50.409 5.726 18.031 1.00 91.00 567 ASN A N 1
ATOM 4571 C CA . ASN A 1 567 ? -51.562 5.888 18.912 1.00 91.00 567 ASN A CA 1
ATOM 4572 C C . ASN A 1 567 ? -52.015 4.526 19.418 1.00 91.00 567 ASN A C 1
ATOM 4574 O O . ASN A 1 567 ? -52.302 3.643 18.613 1.00 91.00 567 ASN A O 1
ATOM 4578 N N . GLU A 1 568 ? -52.139 4.390 20.733 1.00 91.62 568 GLU A N 1
ATOM 4579 C CA . GLU A 1 568 ? -52.602 3.168 21.374 1.00 91.62 568 GLU A CA 1
ATOM 4580 C C . GLU A 1 568 ? -53.784 3.422 22.308 1.00 91.62 568 GLU A C 1
ATOM 4582 O O . GLU A 1 568 ? -53.833 4.440 22.995 1.00 91.62 568 GLU A O 1
ATOM 4587 N N . LEU A 1 569 ? -54.734 2.484 22.350 1.00 87.94 569 LEU A N 1
ATOM 4588 C CA . LEU A 1 569 ? -55.889 2.544 23.243 1.00 87.94 569 LEU A CA 1
ATOM 4589 C C . LEU A 1 569 ? -55.739 1.515 24.367 1.00 87.94 569 LEU A C 1
ATOM 4591 O O . LEU A 1 569 ? -55.611 0.311 24.120 1.00 87.94 569 LEU A O 1
ATOM 4595 N N . ILE A 1 570 ? -55.805 1.988 25.611 1.00 84.50 570 ILE A N 1
ATOM 4596 C CA . ILE A 1 570 ? -55.730 1.166 26.821 1.00 84.50 570 ILE A CA 1
ATOM 4597 C C . ILE A 1 570 ? -57.078 1.211 27.544 1.00 84.50 570 ILE A C 1
ATOM 4599 O O . ILE A 1 570 ? -57.631 2.277 27.801 1.00 84.50 570 ILE A O 1
ATOM 4603 N N . SER A 1 571 ? -57.626 0.041 27.871 1.00 80.25 571 SER A N 1
ATOM 4604 C CA . SER A 1 571 ? -58.856 -0.065 28.665 1.00 80.25 571 SER A CA 1
ATOM 4605 C C . SER A 1 571 ? -58.620 0.402 30.103 1.00 80.25 571 SER A C 1
ATOM 4607 O O . SER A 1 571 ? -57.566 0.120 30.673 1.00 80.25 571 SER A O 1
ATOM 4609 N N . THR A 1 572 ? -59.625 1.027 30.722 1.00 70.12 572 THR A N 1
ATOM 4610 C CA . THR A 1 572 ? -59.598 1.402 32.149 1.00 70.12 572 THR A CA 1
ATOM 4611 C C . THR A 1 572 ? -59.366 0.219 33.093 1.00 70.12 572 THR A C 1
ATOM 4613 O O . THR A 1 572 ? -58.814 0.413 34.167 1.00 70.12 572 THR A O 1
ATOM 4616 N N . ASN A 1 573 ? -59.675 -1.017 32.682 1.00 77.56 573 ASN A N 1
ATOM 4617 C CA . ASN A 1 573 ? -59.361 -2.224 33.462 1.00 77.56 573 ASN A CA 1
ATOM 4618 C C . ASN A 1 573 ? -57.851 -2.490 33.598 1.00 77.56 573 ASN A C 1
ATOM 4620 O O . ASN A 1 573 ? -57.441 -3.248 34.471 1.00 77.56 573 ASN A O 1
ATOM 4624 N N . ASN A 1 574 ? -57.037 -1.871 32.740 1.00 80.75 574 ASN A N 1
ATOM 4625 C CA . ASN A 1 574 ? -55.581 -1.962 32.752 1.00 80.75 574 ASN A CA 1
ATOM 4626 C C . ASN A 1 574 ? -54.956 -0.585 33.048 1.00 80.75 574 ASN A C 1
ATOM 4628 O O . ASN A 1 574 ? -53.893 -0.266 32.529 1.00 80.75 574 ASN A O 1
ATOM 4632 N N . CYS A 1 575 ? -55.620 0.273 33.821 1.00 80.88 575 CYS A N 1
ATOM 4633 C CA . CYS A 1 575 ? -55.066 1.557 34.259 1.00 80.88 575 CYS A CA 1
ATOM 4634 C C . CYS A 1 575 ? -53.841 1.373 35.182 1.00 80.88 575 CYS A C 1
ATOM 4636 O O . CYS A 1 575 ? -53.591 0.281 35.694 1.00 80.88 575 CYS A O 1
ATOM 4638 N N . GLY A 1 576 ? -53.055 2.428 35.394 1.00 86.75 576 GLY A N 1
ATOM 4639 C CA . GLY A 1 576 ? -51.830 2.377 36.198 1.00 86.75 576 GLY A CA 1
ATOM 4640 C C . GLY A 1 576 ? -50.609 2.929 35.470 1.00 86.75 576 GLY A C 1
ATOM 4641 O O . GLY A 1 576 ? -50.725 3.625 34.459 1.00 86.75 576 GLY A O 1
ATOM 4642 N N . TRP A 1 577 ? -49.429 2.640 36.014 1.00 90.62 577 TRP A N 1
ATOM 4643 C CA . TRP A 1 577 ? -48.157 3.048 35.425 1.00 90.62 577 TRP A CA 1
ATOM 4644 C C . TRP A 1 577 ? -47.792 2.149 34.247 1.00 90.62 577 TRP A C 1
ATOM 4646 O O . TRP A 1 577 ? -47.979 0.937 34.300 1.00 90.62 577 TRP A O 1
ATOM 4656 N N . TYR A 1 578 ? -47.259 2.746 33.188 1.00 92.56 578 TYR A N 1
ATOM 4657 C CA . TYR A 1 578 ? -46.798 2.058 31.991 1.00 92.56 578 TYR A CA 1
ATOM 4658 C C . TYR A 1 578 ? -45.383 2.468 31.655 1.00 92.56 578 TYR A C 1
ATOM 4660 O O . TYR A 1 578 ? -45.088 3.655 31.580 1.00 92.56 578 TYR A O 1
ATOM 4668 N N . GLN A 1 579 ? -44.550 1.478 31.369 1.00 93.56 579 GLN A N 1
ATOM 4669 C CA . GLN A 1 579 ? -43.270 1.626 30.706 1.00 93.56 579 GLN A CA 1
ATOM 4670 C C . GLN A 1 579 ? -43.438 1.423 29.200 1.00 93.56 579 GLN A C 1
ATOM 4672 O O . GLN A 1 579 ? -44.049 0.443 28.773 1.00 93.56 579 GLN A O 1
ATOM 4677 N N . ILE A 1 580 ? -42.869 2.324 28.405 1.00 95.00 580 ILE A N 1
ATOM 4678 C CA . ILE A 1 580 ? -42.922 2.297 26.944 1.00 95.00 580 ILE A CA 1
ATOM 4679 C C . ILE A 1 580 ? -41.500 2.206 26.398 1.00 95.00 580 ILE A C 1
ATOM 4681 O O . ILE A 1 580 ? -40.629 2.985 26.793 1.00 95.00 580 ILE A O 1
ATOM 4685 N N . GLN A 1 581 ? -41.283 1.263 25.483 1.00 95.19 581 GLN A N 1
ATOM 4686 C CA . GLN A 1 581 ? -40.012 1.063 24.792 1.00 95.19 581 GLN A CA 1
ATOM 4687 C C . GLN A 1 581 ? -40.259 0.660 23.335 1.00 95.19 581 GLN A C 1
ATOM 4689 O O . GLN A 1 581 ? -41.183 -0.101 23.042 1.00 95.19 581 GLN A O 1
ATOM 4694 N N . ILE A 1 582 ? -39.428 1.155 22.421 1.00 94.19 582 ILE A N 1
ATOM 4695 C CA . ILE A 1 582 ? -39.390 0.724 21.022 1.00 94.19 582 ILE A CA 1
AT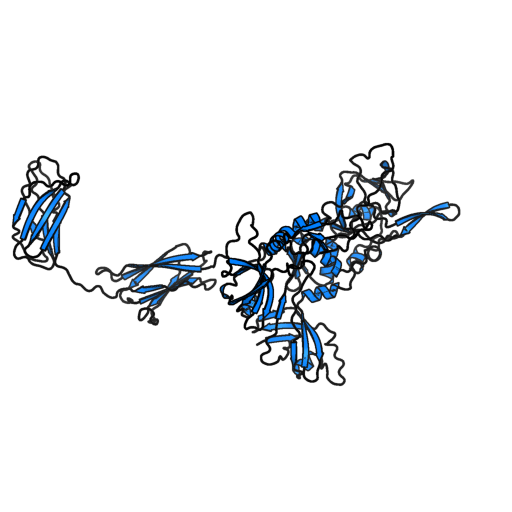OM 4696 C C . ILE A 1 582 ? -38.136 -0.126 20.821 1.00 94.19 582 ILE A C 1
ATOM 4698 O O . ILE A 1 582 ? -37.058 0.239 21.284 1.00 94.19 582 ILE A O 1
ATOM 4702 N N . ILE A 1 583 ? -38.286 -1.254 20.130 1.00 90.19 583 ILE A N 1
ATOM 4703 C CA . ILE A 1 583 ? -37.188 -2.146 19.754 1.00 90.19 583 ILE A CA 1
ATOM 4704 C C . ILE A 1 583 ? -37.239 -2.349 18.243 1.00 90.19 583 ILE A C 1
ATOM 4706 O O . ILE A 1 583 ? -38.275 -2.732 17.693 1.00 90.19 583 ILE A O 1
ATOM 4710 N N . GLU A 1 584 ? -36.130 -2.082 17.574 1.00 88.06 584 GLU A N 1
ATOM 4711 C CA . GLU A 1 584 ? -35.932 -2.400 16.165 1.00 88.06 584 GLU A CA 1
ATOM 4712 C C . GLU A 1 584 ? -35.548 -3.880 16.006 1.00 88.06 584 GLU A C 1
ATOM 4714 O O . GLU A 1 584 ? -34.849 -4.446 16.847 1.00 88.06 584 GLU A O 1
ATOM 4719 N N . ASN A 1 585 ? -36.097 -4.549 14.987 1.00 79.12 585 ASN A N 1
ATOM 4720 C CA . ASN A 1 585 ? -36.037 -6.013 14.918 1.00 79.12 585 ASN A CA 1
ATOM 4721 C C . ASN A 1 585 ? -34.785 -6.557 14.207 1.00 79.12 585 ASN A C 1
ATOM 4723 O O . ASN A 1 585 ? -34.498 -7.743 14.376 1.00 79.12 585 ASN A O 1
ATOM 4727 N N . ASP A 1 586 ? -34.061 -5.746 13.426 1.00 71.06 586 ASP A N 1
ATOM 4728 C CA . ASP A 1 586 ? -32.965 -6.234 12.576 1.00 71.06 586 ASP A CA 1
ATOM 4729 C C . ASP A 1 586 ? -31.618 -6.208 13.323 1.00 71.06 586 ASP A C 1
ATOM 4731 O O . ASP A 1 586 ? -30.863 -7.182 13.302 1.00 71.06 586 ASP A O 1
ATOM 4735 N N . ASN A 1 587 ? -31.344 -5.124 14.051 1.00 59.38 587 ASN A N 1
ATOM 4736 C CA . ASN A 1 587 ? -30.110 -4.862 14.794 1.00 59.38 587 ASN A CA 1
ATOM 4737 C C . ASN A 1 587 ? -30.301 -4.860 16.325 1.00 59.38 587 ASN A C 1
ATOM 4739 O O . ASN A 1 587 ? -29.323 -4.673 17.052 1.00 59.38 587 ASN A O 1
ATOM 4743 N N . ASN A 1 588 ? -31.523 -5.104 16.825 1.00 74.81 588 ASN A N 1
ATOM 4744 C CA . ASN A 1 588 ? -31.882 -5.061 18.252 1.00 74.81 588 ASN A CA 1
ATOM 4745 C C . ASN A 1 588 ? -31.545 -3.711 18.911 1.00 74.81 588 ASN A C 1
ATOM 4747 O O . ASN A 1 588 ? -31.117 -3.654 20.066 1.00 74.81 588 ASN A O 1
ATOM 4751 N N . ILE A 1 589 ? -31.728 -2.609 18.181 1.00 76.38 589 ILE A N 1
ATOM 4752 C CA . ILE A 1 589 ? -31.540 -1.271 18.748 1.00 76.38 589 ILE A CA 1
ATOM 4753 C C . ILE A 1 589 ? -32.767 -0.924 19.598 1.00 76.38 589 ILE A C 1
ATOM 4755 O O . ILE A 1 589 ? -33.906 -1.010 19.138 1.00 76.38 589 ILE A O 1
ATOM 4759 N N . GLU A 1 590 ? -32.534 -0.520 20.845 1.00 87.56 590 GLU A N 1
ATOM 4760 C CA . GLU A 1 590 ? -33.585 -0.153 21.796 1.00 87.56 590 GLU A CA 1
ATOM 4761 C C . GLU A 1 590 ? -33.681 1.370 21.955 1.00 87.56 590 GLU A C 1
ATOM 4763 O O . GLU A 1 590 ? -32.672 2.079 21.943 1.00 87.56 590 GLU A O 1
ATOM 4768 N N . SER A 1 591 ? -34.899 1.887 22.128 1.00 88.50 591 SER A N 1
ATOM 4769 C CA . SER A 1 591 ? -35.110 3.292 22.476 1.00 88.50 591 SER A CA 1
ATOM 4770 C C . SER A 1 591 ? -34.810 3.585 23.944 1.00 88.50 591 SER A C 1
ATOM 4772 O O . SER A 1 591 ? -34.743 2.683 24.782 1.00 88.50 591 SER A O 1
ATOM 4774 N N . ASN A 1 592 ? -34.763 4.875 24.294 1.00 82.50 592 ASN A N 1
ATOM 4775 C CA . ASN A 1 592 ? -34.975 5.289 25.679 1.00 82.50 592 ASN A CA 1
ATOM 4776 C C . ASN A 1 592 ? -36.318 4.757 26.208 1.00 82.50 592 ASN A C 1
ATOM 4778 O O . ASN A 1 592 ? -37.282 4.577 25.457 1.00 82.50 592 ASN A O 1
ATOM 4782 N N . ILE A 1 593 ? -36.370 4.538 27.518 1.00 89.56 593 ILE A N 1
ATOM 4783 C CA . ILE A 1 593 ? -37.574 4.114 28.224 1.00 89.56 593 ILE A CA 1
ATOM 4784 C C . ILE A 1 593 ? -38.311 5.355 28.728 1.00 89.56 593 ILE A C 1
ATOM 4786 O O . ILE A 1 593 ? -37.710 6.221 29.365 1.00 89.56 593 ILE A O 1
ATOM 4790 N N . VAL A 1 594 ? -39.617 5.425 28.473 1.00 87.50 594 VAL A N 1
ATOM 4791 C CA . VAL A 1 594 ? -40.490 6.476 29.013 1.00 87.50 594 VAL A CA 1
ATOM 4792 C C . VAL A 1 594 ? -41.589 5.835 29.843 1.00 87.50 594 VAL A C 1
ATOM 4794 O O . VAL A 1 594 ? -42.166 4.831 29.432 1.00 87.50 594 VAL A O 1
ATOM 4797 N N . GLN A 1 595 ? -41.882 6.415 31.005 1.00 90.62 595 GLN A N 1
ATOM 4798 C CA . GLN A 1 595 ? -43.001 5.992 31.838 1.00 90.62 595 GLN A CA 1
ATOM 4799 C C . GLN A 1 595 ? -44.139 7.007 31.791 1.00 90.62 595 GLN A C 1
ATOM 4801 O O . GLN A 1 595 ? -43.917 8.213 31.689 1.00 90.62 595 GLN A O 1
ATOM 4806 N N . THR A 1 596 ? -45.372 6.518 31.860 1.00 89.94 596 THR A N 1
ATOM 4807 C CA . THR A 1 596 ? -46.563 7.364 31.936 1.00 89.94 596 THR A CA 1
ATOM 4808 C C . THR A 1 596 ? -47.633 6.727 32.813 1.00 89.94 596 THR A C 1
ATOM 4810 O O . THR A 1 596 ? -47.609 5.520 33.046 1.00 89.94 596 THR A O 1
ATOM 4813 N N . TYR A 1 597 ? -48.570 7.534 33.307 1.00 88.06 597 TYR A N 1
ATOM 4814 C CA . TYR A 1 597 ? -49.642 7.086 34.190 1.00 88.06 597 TYR A CA 1
ATOM 4815 C C . TYR A 1 597 ? -51.014 7.261 33.538 1.00 88.06 597 TYR A C 1
ATOM 4817 O O . TYR A 1 597 ? -51.366 8.340 33.046 1.00 88.06 597 TYR A O 1
ATOM 4825 N N . ILE A 1 598 ? -51.808 6.193 33.582 1.00 86.62 598 ILE A N 1
ATOM 4826 C CA . ILE A 1 598 ? -53.206 6.180 33.155 1.00 86.62 598 ILE A CA 1
ATOM 4827 C C . ILE A 1 598 ? -54.086 6.139 34.400 1.00 86.62 598 ILE A C 1
ATOM 4829 O O . ILE A 1 598 ? -53.993 5.205 35.199 1.00 86.62 598 ILE A O 1
ATOM 4833 N N . GLN A 1 599 ? -54.957 7.133 34.552 1.00 79.75 599 GLN A N 1
ATOM 4834 C CA . GLN A 1 599 ? -55.816 7.258 35.722 1.00 79.75 599 GLN A CA 1
ATOM 4835 C C . GLN A 1 599 ? -56.903 6.175 35.751 1.00 79.75 599 GLN A C 1
ATOM 4837 O O . GLN A 1 599 ? -57.567 5.919 34.748 1.00 79.75 599 GLN A O 1
ATOM 4842 N N . CYS A 1 600 ? -57.081 5.556 36.923 1.00 67.19 600 CYS A N 1
ATOM 4843 C CA . CYS A 1 600 ? -58.034 4.466 37.123 1.00 67.19 600 CYS A CA 1
ATOM 4844 C C . CYS A 1 600 ? -59.488 4.903 37.337 1.00 67.19 600 CYS A C 1
ATOM 4846 O O . CYS A 1 600 ? -60.361 4.099 37.058 1.00 67.19 600 CYS A O 1
ATOM 4848 N N . ASP A 1 601 ? -59.764 6.139 37.776 1.00 61.72 601 ASP A N 1
ATOM 4849 C CA . ASP A 1 601 ? -61.133 6.652 37.964 1.00 61.72 601 ASP A CA 1
ATOM 4850 C C . ASP A 1 601 ? -61.171 8.189 38.060 1.00 61.72 601 ASP A C 1
ATOM 4852 O O . ASP A 1 601 ? -60.291 8.804 38.674 1.00 61.72 601 ASP A O 1
ATOM 4856 N N . VAL A 1 602 ? -62.218 8.810 37.499 1.00 48.94 602 VAL A N 1
ATOM 4857 C CA . VAL A 1 602 ? -62.562 10.231 37.690 1.00 48.94 602 VAL A CA 1
ATOM 4858 C C . VAL A 1 602 ? -63.597 10.313 38.818 1.00 48.94 602 VAL A C 1
ATOM 4860 O O . VAL A 1 602 ? -64.758 9.962 38.622 1.00 48.94 602 VAL A O 1
ATOM 4863 N N . SER A 1 603 ? -63.199 10.733 40.021 1.00 48.97 603 SER A N 1
ATOM 4864 C CA . SER A 1 603 ? -64.133 10.930 41.136 1.00 48.97 603 SER A CA 1
ATOM 4865 C C . SER A 1 603 ? -64.902 12.252 40.991 1.00 48.97 603 SER A C 1
ATOM 4867 O O . SER A 1 603 ? -64.326 13.313 40.759 1.00 48.97 603 SER A O 1
ATOM 4869 N N . THR A 1 604 ? -66.229 12.187 41.121 1.00 42.06 604 THR A N 1
ATOM 4870 C CA . THR A 1 604 ? -67.163 13.314 40.984 1.00 42.06 604 THR A CA 1
ATOM 4871 C C . THR A 1 604 ? -67.138 14.240 42.203 1.00 42.06 604 THR A C 1
ATOM 4873 O O . THR A 1 604 ? -67.487 13.820 43.308 1.00 42.06 604 THR A O 1
ATOM 4876 N N . VAL A 1 605 ? -66.852 15.525 41.992 1.00 46.09 605 VAL A N 1
ATOM 4877 C CA . VAL A 1 605 ? -67.403 16.604 42.825 1.00 46.09 605 VAL A CA 1
ATOM 4878 C C . VAL A 1 605 ? -68.130 17.547 41.874 1.00 46.09 605 VAL A C 1
ATOM 4880 O O . VAL A 1 605 ? -67.502 18.359 41.201 1.00 46.09 605 VAL A O 1
ATOM 4883 N N . GLU A 1 606 ? -69.447 17.391 41.759 1.00 55.19 606 GLU A N 1
ATOM 4884 C CA . GLU A 1 606 ? -70.277 18.277 40.942 1.00 55.19 606 GLU A CA 1
ATOM 4885 C C . GLU A 1 606 ? -70.359 19.651 41.624 1.00 55.19 606 GLU A C 1
ATOM 4887 O O . GLU A 1 606 ? -70.879 19.790 42.733 1.00 55.19 606 GLU A O 1
ATOM 4892 N N . THR A 1 607 ? -69.775 20.674 40.999 1.00 63.31 607 THR A N 1
ATOM 4893 C CA . THR A 1 607 ? -69.791 22.047 41.508 1.00 63.31 607 THR A CA 1
ATOM 4894 C C . THR A 1 607 ? -71.135 22.715 41.193 1.00 63.31 607 THR A C 1
ATOM 4896 O O . THR A 1 607 ? -71.589 22.658 40.045 1.00 63.31 607 THR A O 1
ATOM 4899 N N . PRO A 1 608 ? -71.779 23.387 42.171 1.00 77.31 608 PRO A N 1
ATOM 4900 C CA . PRO A 1 608 ? -72.981 24.171 41.913 1.00 77.31 608 PRO A CA 1
ATOM 4901 C C . PRO A 1 608 ? -72.742 25.185 40.788 1.00 77.31 608 PRO A C 1
ATOM 4903 O O . PRO A 1 608 ? -71.779 25.955 40.837 1.00 77.31 608 PRO A O 1
ATOM 4906 N N . SER A 1 609 ? -73.592 25.184 39.763 1.00 81.56 609 SER A N 1
ATOM 4907 C CA . SER A 1 609 ? -73.455 26.065 38.593 1.00 81.56 609 SER A CA 1
ATOM 4908 C C . SER A 1 609 ? -74.815 26.459 38.018 1.00 81.56 609 SER A C 1
ATOM 4910 O O . SER A 1 609 ? -75.831 25.834 38.312 1.00 81.56 609 SER A O 1
ATOM 4912 N N . ILE A 1 610 ? -74.856 27.533 37.226 1.00 82.56 610 ILE A N 1
ATOM 4913 C CA . ILE A 1 610 ? -76.079 27.996 36.559 1.00 82.56 610 ILE A CA 1
ATOM 4914 C C . ILE A 1 610 ? -75.845 27.974 35.056 1.00 82.56 610 ILE A C 1
ATOM 4916 O O . ILE A 1 610 ? -75.034 28.760 34.553 1.00 82.56 610 ILE A O 1
ATOM 4920 N N . ASP A 1 611 ? -76.615 27.149 34.357 1.00 82.88 611 ASP A N 1
ATOM 4921 C CA . ASP A 1 611 ? -76.641 27.140 32.902 1.00 82.88 611 ASP A CA 1
ATOM 4922 C C . ASP A 1 611 ? -77.714 28.094 32.395 1.00 82.88 611 ASP A C 1
ATOM 4924 O O . ASP A 1 611 ? -78.862 28.070 32.850 1.00 82.88 611 ASP A O 1
ATOM 4928 N N . VAL A 1 612 ? -77.344 28.907 31.409 1.00 79.62 612 VAL A N 1
ATOM 4929 C CA . VAL A 1 612 ? -78.270 29.743 30.647 1.00 79.62 612 VAL A CA 1
ATOM 4930 C C . VAL A 1 612 ? -78.221 29.288 29.197 1.00 79.62 612 VAL A C 1
ATOM 4932 O O . VAL A 1 612 ? -77.178 29.328 28.552 1.00 79.62 612 VAL A O 1
ATOM 4935 N N . MET A 1 613 ? -79.363 28.842 28.690 1.00 76.69 613 MET A N 1
ATOM 4936 C CA . MET A 1 613 ? -79.539 28.320 27.339 1.00 76.69 613 MET A CA 1
ATOM 4937 C C . MET A 1 613 ? -80.513 29.221 26.583 1.00 76.69 613 MET A C 1
ATOM 4939 O O . MET A 1 613 ? -81.498 29.689 27.151 1.00 76.69 613 MET A O 1
ATOM 4943 N N . LEU A 1 614 ? -80.289 29.463 25.295 1.00 66.44 614 LEU A N 1
ATOM 4944 C CA . LEU A 1 614 ? -81.280 30.172 24.486 1.00 66.44 614 LEU A CA 1
ATOM 4945 C C . LEU A 1 614 ? -82.440 29.259 24.089 1.00 66.44 614 LEU A C 1
ATOM 4947 O O . LEU A 1 614 ? -82.311 28.037 24.012 1.00 66.44 614 LEU A O 1
ATOM 4951 N N . LEU A 1 615 ? -83.577 29.888 23.812 1.00 63.44 615 LEU A N 1
ATOM 4952 C CA . LEU A 1 615 ? -84.603 29.298 22.968 1.00 63.44 615 LEU A CA 1
ATOM 4953 C C . LEU A 1 615 ? -84.338 29.668 21.520 1.00 63.44 615 LEU A C 1
ATOM 4955 O O . LEU A 1 615 ? -84.134 30.844 21.232 1.00 63.44 615 LEU A O 1
ATOM 4959 N N . ASP A 1 616 ? -84.381 28.670 20.638 1.00 56.62 616 ASP A N 1
ATOM 4960 C CA . ASP A 1 616 ? -84.553 28.912 19.208 1.00 56.62 616 ASP A CA 1
ATOM 4961 C C . ASP A 1 616 ? -85.830 29.741 19.025 1.00 56.62 616 ASP A C 1
ATOM 4963 O O . ASP A 1 616 ? -86.910 29.334 19.467 1.00 56.62 616 ASP A O 1
ATOM 4967 N N . ILE A 1 617 ? -85.697 30.938 18.448 1.00 57.00 617 ILE A N 1
ATOM 4968 C CA . ILE A 1 617 ? -86.849 31.755 18.066 1.00 57.00 617 ILE A CA 1
ATOM 4969 C C . ILE A 1 617 ? -87.313 31.225 16.712 1.00 57.00 617 ILE A C 1
ATOM 4971 O O . ILE A 1 617 ? -86.896 31.705 15.661 1.00 57.00 617 ILE A O 1
ATOM 4975 N N . GLU A 1 618 ? -88.153 30.197 16.743 1.00 48.28 618 GLU A N 1
ATOM 4976 C CA . GLU A 1 618 ? -88.918 29.798 15.567 1.00 48.28 618 GLU A CA 1
ATOM 4977 C C . GLU A 1 618 ? -90.048 30.829 15.361 1.00 48.28 618 GLU A C 1
ATOM 4979 O O . GLU A 1 618 ? -90.913 30.996 16.217 1.00 48.28 618 GLU A O 1
ATOM 4984 N N . ASP A 1 619 ? -89.990 31.530 14.225 1.00 46.88 619 ASP A N 1
ATOM 4985 C CA . ASP A 1 619 ? -90.946 32.502 13.666 1.00 46.88 619 ASP A CA 1
ATOM 4986 C C . ASP A 1 619 ? -90.942 33.957 14.193 1.00 46.88 619 ASP A C 1
ATOM 4988 O O . ASP A 1 619 ? -91.540 34.337 15.199 1.00 46.88 619 ASP A O 1
ATOM 4992 N N . ILE A 1 620 ? -90.307 34.812 13.380 1.00 51.47 620 ILE A N 1
ATOM 4993 C CA . ILE A 1 620 ? -90.373 36.276 13.390 1.00 51.47 620 ILE A CA 1
ATOM 4994 C C . ILE A 1 620 ? -91.598 36.699 12.567 1.00 51.47 620 ILE A C 1
ATOM 4996 O O . ILE A 1 620 ? -91.585 36.565 11.342 1.00 51.47 620 ILE A O 1
ATOM 5000 N N . ASP A 1 621 ? -92.623 37.280 13.191 1.00 45.44 621 ASP A N 1
ATOM 5001 C CA . ASP A 1 621 ? -93.637 38.052 12.470 1.00 45.44 621 ASP A CA 1
ATOM 5002 C C . ASP A 1 621 ? -93.409 39.569 12.618 1.00 45.44 621 ASP A C 1
ATOM 5004 O O . ASP A 1 621 ? -92.753 40.074 13.534 1.00 45.44 621 ASP A O 1
ATOM 5008 N N . ALA A 1 622 ? -93.884 40.324 11.624 1.00 50.00 622 ALA A N 1
ATOM 5009 C CA . ALA A 1 622 ? -93.508 41.717 11.367 1.00 50.00 622 ALA A CA 1
ATOM 5010 C C . ALA A 1 622 ? -94.005 42.749 12.411 1.00 50.00 622 ALA A C 1
ATOM 5012 O O . ALA A 1 622 ? -93.936 43.948 12.148 1.00 50.00 622 ALA A O 1
ATOM 5013 N N . ASN A 1 623 ? -94.471 42.312 13.589 1.00 53.53 623 ASN A N 1
ATOM 5014 C CA . ASN A 1 623 ? -94.958 43.170 14.678 1.00 53.53 623 ASN A CA 1
ATOM 5015 C C . ASN A 1 623 ? -94.191 43.029 16.012 1.00 53.53 623 ASN A C 1
ATOM 5017 O O . ASN A 1 623 ? -94.615 43.603 17.014 1.00 53.53 623 ASN A O 1
ATOM 5021 N N . GLY A 1 624 ? -93.014 42.392 16.012 1.00 51.66 624 GLY A N 1
ATOM 5022 C CA . GLY A 1 624 ? -92.008 42.543 17.072 1.00 51.66 624 GLY A CA 1
ATOM 5023 C C . GLY A 1 624 ? -91.823 41.300 17.941 1.00 51.66 624 GLY A C 1
ATOM 5024 O O . GLY A 1 624 ? -92.657 40.984 18.781 1.00 51.66 624 GLY A O 1
ATOM 5025 N N . ALA A 1 625 ? -90.678 40.632 17.773 1.00 55.16 625 ALA A N 1
ATOM 5026 C CA . ALA A 1 625 ? -90.310 39.436 18.525 1.00 55.16 625 ALA A CA 1
ATOM 5027 C C . ALA A 1 625 ? -90.162 39.713 20.033 1.00 55.16 625 ALA A C 1
ATOM 5029 O O . ALA A 1 625 ? -89.435 40.625 20.445 1.00 55.16 625 ALA A O 1
ATOM 5030 N N . ALA A 1 626 ? -90.811 38.882 20.849 1.00 57.50 626 ALA A N 1
ATOM 5031 C CA . ALA A 1 626 ? -90.558 38.791 22.278 1.00 57.50 626 ALA A CA 1
ATOM 5032 C C . ALA A 1 626 ? -89.428 37.778 22.535 1.00 57.50 626 ALA A C 1
ATOM 5034 O O . ALA A 1 626 ? -89.400 36.705 21.938 1.00 57.50 626 ALA A O 1
ATOM 5035 N N . ILE A 1 627 ? -88.474 38.130 23.395 1.00 67.88 627 ILE A N 1
ATOM 5036 C CA . ILE A 1 627 ? -87.265 37.327 23.640 1.00 67.88 627 ILE A CA 1
ATOM 5037 C C . ILE A 1 627 ? -87.554 36.316 24.761 1.00 67.88 627 ILE A C 1
ATOM 5039 O O . ILE A 1 627 ? -88.302 36.620 25.687 1.00 67.88 627 ILE A O 1
ATOM 5043 N N . GLY A 1 628 ? -86.971 35.117 24.697 1.00 73.69 628 GLY A N 1
ATOM 5044 C CA . GLY A 1 628 ? -87.056 34.110 25.756 1.00 73.69 628 GLY A CA 1
ATOM 5045 C C . GLY A 1 628 ? -85.737 33.360 25.952 1.00 73.69 628 GLY A C 1
ATOM 5046 O O . GLY A 1 628 ? -84.905 33.302 25.048 1.00 73.69 628 GLY A O 1
ATOM 5047 N N . PHE A 1 629 ? -85.523 32.799 27.140 1.00 80.81 629 PHE A N 1
ATOM 5048 C CA . PHE A 1 629 ? -84.355 31.973 27.460 1.00 80.81 629 PHE A CA 1
ATOM 5049 C C . PHE A 1 629 ? -84.735 30.846 28.426 1.00 80.81 629 PHE A C 1
ATOM 5051 O O . PHE A 1 629 ? -85.728 30.919 29.154 1.00 80.81 629 PHE A O 1
ATOM 5058 N N . LYS A 1 630 ? -83.935 29.784 28.427 1.00 85.06 630 LYS A N 1
ATOM 5059 C CA . LYS A 1 630 ? -84.001 28.693 29.395 1.00 85.06 630 LYS A CA 1
ATOM 5060 C C . LYS A 1 630 ? -82.862 28.809 30.398 1.00 85.06 630 LYS A C 1
ATOM 5062 O O . LYS A 1 630 ? -81.787 29.312 30.080 1.00 85.06 630 LYS A O 1
ATOM 5067 N N . TYR A 1 631 ? -83.079 28.311 31.604 1.00 87.12 631 TYR A N 1
ATOM 5068 C CA . TYR A 1 631 ? -82.032 28.239 32.616 1.00 87.12 631 TYR A CA 1
ATOM 5069 C C . TYR A 1 631 ? -82.165 26.977 33.462 1.00 87.12 631 TYR A C 1
ATOM 5071 O O . TYR A 1 631 ? -83.252 26.409 33.572 1.00 87.12 631 TYR A O 1
ATOM 5079 N N . ARG A 1 632 ? -81.057 26.540 34.059 1.00 86.62 632 ARG A N 1
ATOM 5080 C CA . ARG A 1 632 ? -81.008 25.409 34.991 1.00 86.62 632 ARG A CA 1
ATOM 5081 C C . ARG A 1 632 ? -80.036 25.723 36.128 1.00 86.62 632 ARG A C 1
ATOM 5083 O O . ARG A 1 632 ? -78.933 26.200 35.879 1.00 86.62 632 ARG A O 1
ATOM 5090 N N . PHE A 1 633 ? -80.447 25.444 37.364 1.00 86.00 633 PHE A N 1
ATOM 5091 C CA . PHE A 1 633 ? -79.558 25.463 38.528 1.00 86.00 633 PHE A CA 1
ATOM 5092 C C . PHE A 1 633 ? -79.021 24.049 38.747 1.00 86.00 633 PHE A C 1
ATOM 5094 O O . PHE A 1 633 ? -79.780 23.162 39.125 1.00 86.00 633 PHE A O 1
ATOM 5101 N N . ASN A 1 634 ? -77.748 23.812 38.455 1.00 78.31 634 ASN A N 1
ATOM 5102 C CA . ASN A 1 634 ? -77.129 22.499 38.592 1.00 78.31 634 ASN A CA 1
ATOM 5103 C C . ASN A 1 634 ? -76.663 22.301 40.027 1.00 78.31 634 ASN A C 1
ATOM 5105 O O . ASN A 1 634 ? -75.860 23.091 40.529 1.00 78.31 634 ASN A O 1
ATOM 5109 N N . HIS A 1 635 ? -77.153 21.246 40.674 1.00 80.88 635 HIS A N 1
ATOM 5110 C CA . HIS A 1 635 ? -76.708 20.811 41.999 1.00 80.88 635 HIS A CA 1
ATOM 5111 C C . HIS A 1 635 ? -76.936 21.833 43.137 1.00 80.88 635 HIS A C 1
ATOM 5113 O O . HIS A 1 635 ? -76.332 21.715 44.204 1.00 80.88 635 HIS A O 1
ATOM 5119 N N . PHE A 1 636 ? -77.824 22.824 42.951 1.00 82.50 636 PHE A N 1
ATOM 5120 C CA . PHE A 1 636 ? -78.339 23.689 44.027 1.00 82.50 636 PHE A CA 1
ATOM 5121 C C . PHE A 1 636 ? -79.717 24.299 43.699 1.00 82.50 636 PHE A C 1
ATOM 5123 O O . PHE A 1 636 ? -80.063 24.475 42.535 1.00 82.50 636 PHE A O 1
ATOM 5130 N N . THR A 1 637 ? -80.508 24.631 44.729 1.00 87.56 637 THR A N 1
ATOM 5131 C CA . THR A 1 637 ? -81.825 25.301 44.620 1.00 87.56 637 THR A CA 1
ATOM 5132 C C . THR A 1 637 ? -81.744 26.667 45.323 1.00 87.56 637 THR A C 1
ATOM 5134 O O . THR A 1 637 ? -81.646 26.679 46.553 1.00 87.56 637 THR A O 1
ATOM 5137 N N . PRO A 1 638 ? -81.763 27.809 44.609 1.00 85.38 638 PRO A N 1
ATOM 5138 C CA . PRO A 1 638 ? -81.725 29.129 45.242 1.00 85.38 638 PRO A CA 1
ATOM 5139 C C . PRO A 1 638 ? -83.050 29.490 45.925 1.00 85.38 638 PRO A C 1
ATOM 5141 O O . PRO A 1 638 ? -84.117 29.032 45.512 1.00 85.38 638 PRO A O 1
ATOM 5144 N N . THR A 1 639 ? -83.013 30.364 46.938 1.00 87.44 639 THR A N 1
ATOM 5145 C CA . THR A 1 639 ? -84.247 30.907 47.550 1.00 87.44 639 THR A CA 1
ATOM 5146 C C . THR A 1 639 ? -84.775 32.141 46.823 1.00 87.44 639 THR A C 1
ATOM 5148 O O . THR A 1 639 ? -85.968 32.439 46.885 1.00 87.44 639 THR A O 1
ATOM 5151 N N . THR A 1 640 ? -83.900 32.844 46.098 1.00 87.00 640 THR A N 1
ATOM 5152 C CA . THR A 1 640 ? -84.245 33.989 45.247 1.00 87.00 640 THR A CA 1
ATOM 5153 C C . THR A 1 640 ? -83.403 33.960 43.978 1.00 87.00 640 THR A C 1
ATOM 5155 O O . THR A 1 640 ? -82.225 33.605 44.025 1.00 87.00 640 THR A O 1
ATOM 5158 N N . ALA A 1 641 ? -83.988 34.336 42.840 1.00 90.25 641 ALA A N 1
ATOM 5159 C CA . ALA A 1 641 ? -83.237 34.513 41.605 1.00 90.25 641 ALA A CA 1
ATOM 5160 C C . ALA A 1 641 ? -83.831 35.619 40.730 1.00 90.25 641 ALA A C 1
ATOM 5162 O O . ALA A 1 641 ? -85.048 35.731 40.564 1.00 90.25 641 ALA A O 1
ATOM 5163 N N . THR A 1 642 ? -82.946 36.417 40.143 1.00 87.88 642 THR A N 1
ATOM 5164 C CA . THR A 1 642 ? -83.286 37.539 39.267 1.00 87.88 642 THR A CA 1
ATOM 5165 C C . THR A 1 642 ? -82.487 37.415 37.983 1.00 87.88 642 THR A C 1
ATOM 5167 O O . THR A 1 642 ? -81.272 37.237 38.032 1.00 87.88 642 THR A O 1
ATOM 5170 N N . ALA A 1 643 ? -83.154 37.515 36.841 1.00 87.00 643 ALA A N 1
ATOM 5171 C CA . ALA A 1 643 ? -82.513 37.585 35.540 1.00 87.00 643 ALA A CA 1
ATOM 5172 C C . ALA A 1 643 ? -82.518 39.025 35.022 1.00 87.00 643 ALA A C 1
ATOM 5174 O O . ALA A 1 643 ? -83.539 39.709 35.067 1.00 87.00 643 ALA A O 1
ATOM 5175 N N . SER A 1 644 ? -81.387 39.464 34.491 1.00 84.19 644 SER A N 1
ATOM 5176 C CA . SER A 1 644 ? -81.199 40.758 33.845 1.00 84.19 644 SER A CA 1
ATOM 5177 C C . SER A 1 644 ? -80.820 40.529 32.391 1.00 84.19 644 SER A C 1
ATOM 5179 O O . SER A 1 644 ? -79.871 39.797 32.109 1.00 84.19 644 SER A O 1
ATOM 5181 N N . ILE A 1 645 ? -81.538 41.163 31.467 1.00 83.06 645 ILE A N 1
ATOM 5182 C CA . ILE A 1 645 ? -81.277 41.064 30.029 1.00 83.06 645 ILE A CA 1
ATOM 5183 C C . ILE A 1 645 ? -80.987 42.442 29.471 1.00 83.06 645 ILE A C 1
ATOM 5185 O O . ILE A 1 645 ? -81.748 43.383 29.692 1.00 83.06 645 ILE A O 1
ATOM 5189 N N . ARG A 1 646 ? -79.908 42.549 28.699 1.00 79.31 646 ARG A N 1
ATOM 5190 C CA . ARG A 1 646 ? -79.553 43.770 27.974 1.00 79.31 646 ARG A CA 1
ATOM 5191 C C . ARG A 1 646 ? -79.016 43.449 26.588 1.00 79.31 646 ARG A C 1
ATOM 5193 O O . ARG A 1 646 ? -78.300 42.463 26.403 1.00 79.31 646 ARG A O 1
ATOM 5200 N N . ALA A 1 647 ? -79.350 44.293 25.617 1.00 75.00 647 ALA A N 1
ATOM 5201 C CA . ALA A 1 647 ? -78.773 44.206 24.279 1.00 75.00 647 ALA A CA 1
ATOM 5202 C C . ALA A 1 647 ? -77.273 44.541 24.340 1.00 75.00 647 ALA A C 1
ATOM 5204 O O . ALA A 1 647 ? -76.878 45.472 25.045 1.00 75.00 647 ALA A O 1
ATOM 5205 N N . TYR A 1 648 ? -76.442 43.794 23.617 1.00 72.81 648 TYR A N 1
ATOM 5206 C CA . TYR A 1 648 ? -74.994 43.982 23.563 1.00 72.81 648 TYR A CA 1
ATOM 5207 C C . TYR A 1 648 ? -74.533 44.193 22.121 1.00 72.81 648 TYR A C 1
ATOM 5209 O O . TYR A 1 648 ? -74.864 43.425 21.215 1.00 72.81 648 TYR A O 1
ATOM 5217 N N . ASN A 1 649 ? -73.742 45.241 21.900 1.00 71.56 649 ASN A N 1
ATOM 5218 C CA . ASN A 1 649 ? -73.059 45.453 20.634 1.00 71.56 649 ASN A CA 1
ATOM 5219 C C . ASN A 1 649 ? -71.671 44.832 20.683 1.00 71.56 649 ASN A C 1
ATOM 5221 O O . ASN A 1 649 ? -70.787 45.363 21.350 1.00 71.56 649 ASN A O 1
ATOM 5225 N N . PHE A 1 650 ? -71.453 43.760 19.929 1.00 67.50 650 PHE A N 1
ATOM 5226 C CA . PHE A 1 650 ? -70.134 43.136 19.876 1.00 67.50 650 PHE A CA 1
ATOM 5227 C C . PHE A 1 650 ? -69.064 44.072 19.291 1.00 67.50 650 PHE A C 1
ATOM 5229 O O . PHE A 1 650 ? -67.930 44.086 19.756 1.00 67.50 650 PHE A O 1
ATOM 5236 N N . ASN A 1 651 ? -69.430 44.909 18.314 1.00 72.12 651 ASN A N 1
ATOM 5237 C CA . ASN A 1 651 ? -68.471 45.763 17.611 1.00 72.12 651 ASN A CA 1
ATOM 5238 C C . ASN A 1 651 ? -68.039 46.977 18.441 1.00 72.12 651 ASN A C 1
ATOM 5240 O O . ASN A 1 651 ? -66.904 47.426 18.314 1.00 72.12 651 ASN A O 1
ATOM 5244 N N . THR A 1 652 ? -68.929 47.533 19.268 1.00 75.94 652 THR A N 1
ATOM 5245 C CA . THR A 1 652 ? -68.615 48.720 20.087 1.00 75.94 652 THR A CA 1
ATOM 5246 C C . THR A 1 652 ? -68.439 48.420 21.572 1.00 75.94 652 THR A C 1
ATOM 5248 O O . THR A 1 652 ? -68.015 49.296 22.320 1.00 75.94 652 THR A O 1
ATOM 5251 N N . GLY A 1 653 ? -68.790 47.216 22.029 1.00 72.94 653 GLY A N 1
ATOM 5252 C CA . GLY A 1 653 ? -68.812 46.844 23.444 1.00 72.94 653 GLY A CA 1
ATOM 5253 C C . GLY A 1 653 ? -69.911 47.531 24.268 1.00 72.94 653 GLY A C 1
ATOM 5254 O O . GLY A 1 653 ? -69.957 47.351 25.484 1.00 72.94 653 GLY A O 1
ATOM 5255 N N . ALA A 1 654 ? -70.786 48.325 23.642 1.00 75.50 654 ALA A N 1
ATOM 5256 C CA . ALA A 1 654 ? -71.833 49.074 24.333 1.00 75.50 654 ALA A CA 1
ATOM 5257 C C . ALA A 1 654 ? -73.033 48.185 24.705 1.00 75.50 654 ALA A C 1
ATOM 5259 O O . ALA A 1 654 ? -73.432 47.306 23.936 1.00 75.50 654 ALA A O 1
ATOM 5260 N N . PHE A 1 655 ? -73.643 48.469 25.858 1.00 73.88 655 PHE A N 1
ATOM 5261 C CA . PHE A 1 655 ? -74.862 47.810 26.330 1.00 73.88 655 PHE A CA 1
ATOM 5262 C C . PHE A 1 655 ? -76.077 48.739 26.218 1.00 73.88 655 PHE A C 1
ATOM 5264 O O . PHE A 1 655 ? -75.972 49.933 26.495 1.00 73.88 655 PHE A O 1
ATOM 5271 N N . GLY A 1 656 ? -77.222 48.180 25.819 1.00 70.81 656 GLY A N 1
ATOM 5272 C CA . GLY A 1 656 ? -78.520 48.858 25.818 1.00 70.81 656 GLY A CA 1
ATOM 5273 C C . GLY A 1 656 ? -79.206 48.849 27.189 1.00 70.81 656 GLY A C 1
ATOM 5274 O O . GLY A 1 656 ? -78.621 48.442 28.197 1.00 70.81 656 GLY A O 1
ATOM 5275 N N . GLU A 1 657 ? -80.471 49.279 27.219 1.00 77.56 657 GLU A N 1
ATOM 5276 C CA . GLU A 1 657 ? -81.294 49.237 28.433 1.00 77.56 657 GLU A CA 1
ATOM 5277 C C . GLU A 1 657 ? -81.397 47.813 29.002 1.00 77.56 657 GLU A C 1
ATOM 5279 O O . GLU A 1 657 ? -81.394 46.821 28.268 1.00 77.56 657 GLU A O 1
ATOM 5284 N N . THR A 1 658 ? -81.463 47.724 30.332 1.00 80.38 658 THR A N 1
ATOM 5285 C CA . THR A 1 658 ? -81.551 46.452 31.056 1.00 80.38 658 THR A CA 1
ATOM 5286 C C . THR A 1 658 ? -82.983 46.202 31.510 1.00 80.38 658 THR A C 1
ATOM 5288 O O . THR A 1 658 ? -83.571 47.030 32.203 1.00 80.38 658 THR A O 1
ATOM 5291 N N . VAL A 1 659 ? -83.518 45.035 31.163 1.00 80.50 659 VAL A N 1
ATOM 5292 C CA . VAL A 1 659 ? -84.811 44.530 31.630 1.00 80.50 659 VAL A CA 1
ATOM 5293 C C . VAL A 1 659 ? -84.555 43.487 32.714 1.00 80.50 659 VAL A C 1
ATOM 5295 O O . VAL A 1 659 ? -83.818 42.531 32.486 1.00 80.50 659 VAL A O 1
ATOM 5298 N N . ASN A 1 660 ? -85.151 43.674 33.894 1.00 84.50 660 ASN A N 1
ATOM 5299 C CA . ASN A 1 660 ? -85.012 42.760 35.030 1.00 84.50 660 ASN A CA 1
ATOM 5300 C C . ASN A 1 660 ? -86.287 41.938 35.233 1.00 84.50 660 ASN A C 1
ATOM 5302 O O . ASN A 1 660 ? -87.394 42.471 35.160 1.00 84.50 660 ASN A O 1
ATOM 5306 N N . ILE A 1 661 ? -86.117 40.650 35.521 1.00 85.69 661 ILE A N 1
ATOM 5307 C CA . ILE A 1 661 ? -87.185 39.662 35.657 1.00 85.69 661 ILE A CA 1
ATOM 5308 C C . ILE A 1 661 ? -86.918 38.837 36.914 1.00 85.69 661 ILE A C 1
ATOM 5310 O O . ILE A 1 661 ? -85.845 38.257 37.066 1.00 85.69 661 ILE A O 1
ATOM 5314 N N . ASN A 1 662 ? -87.905 38.743 37.803 1.00 88.00 662 ASN A N 1
ATOM 5315 C CA . ASN A 1 662 ? -87.837 37.821 38.936 1.00 88.00 662 ASN A CA 1
ATOM 5316 C C . ASN A 1 662 ? -88.175 36.406 38.455 1.00 88.00 662 ASN A C 1
ATOM 5318 O O . ASN A 1 662 ? -89.244 36.188 37.880 1.00 88.00 662 ASN A O 1
ATOM 5322 N N . LEU A 1 663 ? -87.280 35.450 38.698 1.00 88.44 663 LEU A N 1
ATOM 5323 C CA . LEU A 1 663 ? -87.492 34.051 38.339 1.00 88.44 663 LEU A CA 1
ATOM 5324 C C . LEU A 1 663 ? -88.302 33.370 39.443 1.00 88.44 663 LEU A C 1
ATOM 5326 O O . LEU A 1 663 ? -87.911 33.380 40.608 1.00 88.44 663 LEU A O 1
ATOM 5330 N N . THR A 1 664 ? -89.443 32.788 39.084 1.00 83.62 664 THR A N 1
ATOM 5331 C CA . THR A 1 664 ? -90.368 32.180 40.053 1.00 83.62 664 THR A CA 1
ATOM 5332 C C . THR A 1 664 ? -90.177 30.671 40.211 1.00 83.62 664 THR A C 1
ATOM 5334 O O . THR A 1 664 ? -90.508 30.134 41.264 1.00 83.62 664 THR A O 1
ATOM 5337 N N . ASN A 1 665 ? -89.605 29.987 39.213 1.00 85.56 665 ASN A N 1
ATOM 5338 C CA . ASN A 1 665 ? -89.276 28.561 39.287 1.00 85.56 665 ASN A CA 1
ATOM 5339 C C . ASN A 1 665 ? -87.799 28.362 39.639 1.00 85.56 665 ASN A C 1
ATOM 5341 O O . ASN A 1 665 ? -86.920 28.643 38.824 1.00 85.56 665 ASN A O 1
ATOM 5345 N N . LEU A 1 666 ? -87.532 27.877 40.854 1.00 88.94 666 LEU A N 1
ATOM 5346 C CA . LEU A 1 666 ? -86.176 27.789 41.410 1.00 88.94 666 LEU A CA 1
ATOM 5347 C C . LEU A 1 666 ? -85.662 26.359 41.625 1.00 88.94 666 LEU A C 1
ATOM 5349 O O . LEU A 1 666 ? -84.610 26.182 42.223 1.00 88.94 666 LEU A O 1
ATOM 5353 N N . GLN A 1 667 ? -86.376 25.335 41.149 1.00 85.25 667 GLN A N 1
ATOM 5354 C CA . GLN A 1 667 ? -85.987 23.937 41.374 1.00 85.25 667 GLN A CA 1
ATOM 5355 C C . GLN A 1 667 ? -84.629 23.608 40.743 1.00 85.25 667 GLN A C 1
ATOM 5357 O O . GLN A 1 667 ? -84.409 23.934 39.571 1.00 85.25 667 GLN A O 1
ATOM 5362 N N . SER A 1 668 ? -83.759 22.927 41.500 1.00 85.12 668 SER A N 1
ATOM 5363 C CA . SER A 1 668 ? -82.496 22.416 40.970 1.00 85.12 668 SER A CA 1
ATOM 5364 C C . SER A 1 668 ? -82.711 21.346 39.906 1.00 85.12 668 SER A C 1
ATOM 5366 O O . SER A 1 668 ? -83.760 20.702 39.815 1.00 85.12 668 SER A O 1
ATOM 5368 N N . ASP A 1 669 ? -81.689 21.181 39.077 1.00 81.31 669 ASP A N 1
ATOM 5369 C CA . ASP A 1 669 ? -81.503 20.088 38.128 1.00 81.31 669 ASP A CA 1
ATOM 5370 C C . ASP A 1 669 ? -82.620 19.914 37.095 1.00 81.31 669 ASP A C 1
ATOM 5372 O O . ASP A 1 669 ? -82.740 18.882 36.440 1.00 81.31 669 ASP A O 1
ATOM 5376 N N . THR A 1 670 ? -83.407 20.972 36.904 1.00 79.62 670 THR A N 1
ATOM 5377 C CA . THR A 1 670 ? -84.524 21.033 35.966 1.00 79.62 670 THR A CA 1
ATOM 5378 C C . THR A 1 670 ? -84.372 22.261 35.077 1.00 79.62 670 THR A C 1
ATOM 5380 O O . THR A 1 670 ? -83.982 23.331 35.543 1.00 79.62 670 THR A O 1
ATOM 5383 N N . ILE A 1 671 ? -84.671 22.113 33.785 1.00 82.94 671 ILE A N 1
ATOM 5384 C CA . ILE A 1 671 ? -84.630 23.227 32.835 1.00 82.94 671 ILE A CA 1
ATOM 5385 C C . ILE A 1 671 ? -85.937 24.015 32.927 1.00 82.94 671 ILE A C 1
ATOM 5387 O O . ILE A 1 671 ? -87.014 23.487 32.650 1.00 82.94 671 ILE A O 1
ATOM 5391 N N . HIS A 1 672 ? -85.823 25.297 33.253 1.00 83.31 672 HIS A N 1
ATOM 5392 C CA . HIS A 1 672 ? -86.923 26.256 33.314 1.00 83.31 672 HIS A CA 1
ATOM 5393 C C . HIS A 1 672 ? -86.899 27.182 32.101 1.00 83.31 672 HIS A C 1
ATOM 5395 O O . HIS A 1 672 ? -85.867 27.333 31.449 1.00 83.31 672 HIS A O 1
ATOM 5401 N N . LYS A 1 673 ? -88.040 27.803 31.791 1.00 84.19 673 LYS A N 1
ATOM 5402 C CA . LYS A 1 673 ? -88.246 28.646 30.607 1.00 84.19 673 LYS A CA 1
ATOM 5403 C C . LYS A 1 673 ? -88.829 30.002 31.001 1.00 84.19 673 LYS A C 1
ATOM 5405 O O . LYS A 1 673 ? -89.796 30.050 31.759 1.00 84.19 673 LYS A O 1
ATOM 5410 N N . VAL A 1 674 ? -88.266 31.076 30.451 1.00 81.31 674 VAL A N 1
ATOM 5411 C CA . VAL A 1 674 ? -88.823 32.433 30.486 1.00 81.31 674 VAL A CA 1
ATOM 5412 C C . VAL A 1 674 ? -89.107 32.858 29.052 1.00 81.31 674 VAL A C 1
ATOM 5414 O O . VAL A 1 674 ? -88.193 32.878 28.234 1.00 81.31 674 VAL A O 1
ATOM 5417 N N . ASP A 1 675 ? -90.356 33.210 28.763 1.00 77.81 675 ASP A N 1
ATOM 5418 C CA . ASP A 1 675 ? -90.818 33.632 27.438 1.00 77.81 675 ASP A CA 1
ATOM 5419 C C . ASP A 1 675 ? -91.441 35.029 27.483 1.00 77.81 675 ASP A C 1
ATOM 5421 O O . ASP A 1 675 ? -91.744 35.554 28.555 1.00 77.81 675 ASP A O 1
ATOM 5425 N N . ASN A 1 676 ? -91.720 35.582 26.300 1.00 70.25 676 ASN A N 1
ATOM 5426 C CA . ASN A 1 676 ? -92.491 36.811 26.108 1.00 70.25 676 ASN A CA 1
ATOM 5427 C C . ASN A 1 676 ? -91.876 38.061 26.760 1.00 70.25 676 ASN A C 1
ATOM 5429 O O . ASN A 1 676 ? -92.588 38.922 27.277 1.00 70.25 676 ASN A O 1
ATOM 5433 N N . ILE A 1 677 ? -90.547 38.179 26.731 1.00 71.06 677 ILE A N 1
ATOM 5434 C CA . ILE A 1 677 ? -89.840 39.326 27.300 1.00 71.06 677 ILE A CA 1
ATOM 5435 C C . ILE A 1 677 ? -89.883 40.483 26.304 1.00 71.06 677 ILE A C 1
ATOM 5437 O O . ILE A 1 677 ? -89.422 40.359 25.165 1.00 71.06 677 ILE A O 1
ATOM 5441 N N . THR A 1 678 ? -90.407 41.627 26.745 1.00 67.31 678 THR A N 1
ATOM 5442 C CA . THR A 1 678 ? -90.418 42.860 25.952 1.00 67.31 678 THR A CA 1
ATOM 5443 C C . THR A 1 678 ? -88.989 43.282 25.619 1.00 67.31 678 THR A C 1
ATOM 5445 O O . THR A 1 678 ? -88.154 43.441 26.513 1.00 67.31 678 THR A O 1
ATOM 5448 N N . ARG A 1 679 ? -88.702 43.475 24.328 1.00 64.25 679 ARG A N 1
ATOM 5449 C CA . ARG A 1 679 ? -87.369 43.855 23.853 1.00 64.25 679 ARG A CA 1
ATOM 5450 C C . ARG A 1 679 ? -86.945 45.210 24.450 1.00 64.25 679 ARG A C 1
ATOM 5452 O O . ARG A 1 679 ? -87.745 46.146 24.414 1.00 64.25 679 ARG A O 1
ATOM 5459 N N . PRO A 1 680 ? -85.702 45.357 24.948 1.00 64.38 680 PRO A N 1
ATOM 5460 C CA . PRO A 1 680 ? -85.192 46.659 25.372 1.00 64.38 680 PRO A CA 1
ATOM 5461 C C . PRO A 1 680 ? -85.218 47.656 24.199 1.00 64.38 680 PRO A C 1
ATOM 5463 O O . PRO A 1 680 ? -84.762 47.329 23.097 1.00 64.38 680 PRO A O 1
ATOM 5466 N N . ASN A 1 681 ? -85.751 48.863 24.414 1.00 59.56 681 ASN A N 1
ATOM 5467 C CA . ASN A 1 681 ? -85.885 49.878 23.363 1.00 59.56 681 ASN A CA 1
ATOM 5468 C C . ASN A 1 681 ? -84.500 50.315 22.868 1.00 59.56 681 ASN A C 1
ATOM 5470 O O . ASN A 1 681 ? -83.662 50.750 23.657 1.00 59.56 681 ASN A O 1
ATOM 5474 N N . THR A 1 682 ? -84.232 50.200 21.563 1.00 56.22 682 THR A N 1
ATOM 5475 C CA . THR A 1 682 ? -82.908 50.516 21.007 1.00 56.22 682 THR A CA 1
ATOM 5476 C C . THR A 1 682 ? -82.985 51.149 19.614 1.00 56.22 682 THR A C 1
ATOM 5478 O O . THR A 1 682 ? -83.662 50.644 18.726 1.00 56.22 682 THR A O 1
ATOM 5481 N N . ASN A 1 683 ? -82.248 52.251 19.408 1.00 54.88 683 ASN A N 1
ATOM 5482 C CA . ASN A 1 683 ? -82.131 52.967 18.122 1.00 54.88 683 ASN A CA 1
ATOM 5483 C C . ASN A 1 683 ? -80.962 52.460 17.241 1.00 54.88 683 ASN A C 1
ATOM 5485 O O . ASN A 1 683 ? -80.508 53.167 16.344 1.00 54.88 683 ASN A O 1
ATOM 5489 N N . VAL A 1 684 ? -80.431 51.260 17.502 1.00 56.34 684 VAL A N 1
ATOM 5490 C CA . VAL A 1 684 ? -79.271 50.686 16.795 1.00 56.34 684 VAL A CA 1
ATOM 5491 C C . VAL A 1 684 ? -79.497 49.184 16.587 1.00 56.34 684 VAL A C 1
ATOM 5493 O O . VAL A 1 684 ? -80.014 48.512 17.475 1.00 56.34 684 VAL A O 1
ATOM 5496 N N . PHE A 1 685 ? -79.100 48.643 15.429 1.00 57.56 685 PHE A N 1
ATOM 5497 C CA . PHE A 1 685 ? -79.136 47.202 15.149 1.00 57.56 685 PHE A CA 1
ATOM 5498 C C . PHE A 1 685 ? -78.134 46.457 16.051 1.00 57.56 685 PHE A C 1
ATOM 5500 O O . PHE A 1 685 ? -76.928 46.481 15.804 1.00 57.56 685 PHE A O 1
ATOM 5507 N N . TYR A 1 686 ? -78.623 45.809 17.111 1.00 61.41 686 TYR A N 1
ATOM 5508 C CA . TYR A 1 686 ? -77.841 44.911 17.970 1.00 61.41 686 TYR A CA 1
ATOM 5509 C C . TYR A 1 686 ? -78.177 43.443 17.654 1.00 61.41 686 TYR A C 1
ATOM 5511 O O . TYR A 1 686 ? -79.353 43.115 17.502 1.00 61.41 686 TYR A O 1
ATOM 5519 N N . ILE A 1 687 ? -77.149 42.583 17.580 1.00 60.50 687 ILE A N 1
ATOM 5520 C CA . ILE A 1 687 ? -77.245 41.159 17.174 1.00 60.50 687 ILE A CA 1
ATOM 5521 C C . ILE A 1 687 ? -77.070 40.197 18.381 1.00 60.50 687 ILE A C 1
ATOM 5523 O O . ILE A 1 687 ? -77.259 38.993 18.276 1.00 60.50 687 ILE A O 1
ATOM 5527 N N . TYR A 1 688 ? -76.723 40.702 19.573 1.00 68.75 688 TYR A N 1
ATOM 5528 C CA . TYR A 1 688 ? -76.445 39.868 20.754 1.00 68.75 688 TYR A CA 1
ATOM 5529 C C . TYR A 1 688 ? -77.215 40.360 21.979 1.00 68.75 688 TYR A C 1
ATOM 5531 O O . TYR A 1 688 ? -77.422 41.565 22.148 1.00 68.75 688 TYR A O 1
ATOM 5539 N N . HIS A 1 689 ? -77.592 39.435 22.862 1.00 74.12 689 HIS A N 1
ATOM 5540 C CA . HIS A 1 689 ? -78.163 39.754 24.170 1.00 74.12 689 HIS A CA 1
ATOM 5541 C C . HIS A 1 689 ? -77.335 39.095 25.268 1.00 74.12 689 HIS A C 1
ATOM 5543 O O . HIS A 1 689 ? -76.953 37.930 25.175 1.00 74.12 689 HIS A O 1
ATOM 5549 N N . GLN A 1 690 ? -77.044 39.855 26.317 1.00 80.06 690 GLN A N 1
ATOM 5550 C CA . GLN A 1 690 ? -76.430 39.322 27.523 1.00 80.06 690 GLN A CA 1
ATOM 5551 C C . GLN A 1 690 ? -77.522 39.032 28.544 1.00 80.06 690 GLN A C 1
ATOM 5553 O O . GLN A 1 690 ? -78.320 39.919 28.856 1.00 80.06 690 GLN A O 1
ATOM 5558 N N . VAL A 1 691 ? -77.516 37.808 29.067 1.00 82.31 691 VAL A N 1
ATOM 5559 C CA . VAL A 1 691 ? -78.383 37.370 30.159 1.00 82.31 691 VAL A CA 1
ATOM 5560 C C . VAL A 1 691 ? -77.512 37.118 31.381 1.00 82.31 691 VAL A C 1
ATOM 5562 O O . VAL A 1 691 ? -76.567 36.330 31.337 1.00 82.31 691 VAL A O 1
ATOM 5565 N N . THR A 1 692 ? -77.840 37.787 32.478 1.00 84.38 692 THR A N 1
ATOM 5566 C CA . THR A 1 692 ? -77.208 37.580 33.780 1.00 84.38 692 THR A CA 1
ATOM 5567 C C . THR A 1 692 ? -78.256 37.076 34.754 1.00 84.38 692 THR A C 1
ATOM 5569 O O . THR A 1 692 ? -79.253 37.755 34.969 1.00 84.38 692 THR A O 1
ATOM 5572 N N . ILE A 1 693 ? -78.037 35.910 35.357 1.00 85.06 693 ILE A N 1
ATOM 5573 C CA . ILE A 1 693 ? -78.868 35.395 36.447 1.00 85.06 693 ILE A CA 1
ATOM 5574 C C . ILE A 1 693 ? -78.093 35.544 37.748 1.00 85.06 693 ILE A C 1
ATOM 5576 O O . ILE A 1 693 ? -77.011 34.977 37.906 1.00 85.06 693 ILE A O 1
ATOM 5580 N N . VAL A 1 694 ? -78.667 36.297 38.679 1.00 84.75 694 VAL A N 1
ATOM 5581 C CA . VAL A 1 694 ? -78.164 36.486 40.040 1.00 84.75 694 VAL A CA 1
ATOM 5582 C C . VAL A 1 694 ? -79.092 35.749 40.990 1.00 84.75 694 VAL A C 1
ATOM 5584 O O . VAL A 1 694 ? -80.298 35.996 41.000 1.00 84.75 694 VAL A O 1
ATOM 5587 N N . THR A 1 695 ? -78.528 34.867 41.799 1.00 87.50 695 THR A N 1
ATOM 5588 C CA . THR A 1 695 ? -79.227 34.191 42.894 1.00 87.50 695 THR A CA 1
ATOM 5589 C C . THR A 1 695 ? -78.652 34.628 44.240 1.00 87.50 695 THR A C 1
ATOM 5591 O O . THR A 1 695 ? -77.666 35.364 44.296 1.00 87.50 695 THR A O 1
ATOM 5594 N N . ASP A 1 696 ? -79.245 34.157 45.332 1.00 78.06 696 ASP A N 1
ATOM 5595 C CA . ASP A 1 696 ? -78.699 34.296 46.689 1.00 78.06 696 ASP A CA 1
ATOM 5596 C C . ASP A 1 696 ? -77.349 33.583 46.898 1.00 78.06 696 ASP A C 1
ATOM 5598 O O . ASP A 1 696 ? -76.647 33.870 47.866 1.00 78.06 696 ASP A O 1
ATOM 5602 N N . THR A 1 697 ? -76.981 32.663 46.005 1.00 77.25 697 THR A N 1
ATOM 5603 C CA . THR A 1 697 ? -75.834 31.756 46.158 1.00 77.25 697 THR A CA 1
ATOM 5604 C C . THR A 1 697 ? -74.777 31.934 45.069 1.00 77.25 697 THR A C 1
ATOM 5606 O O . THR A 1 697 ? -73.585 31.981 45.366 1.00 77.25 697 THR A O 1
ATOM 5609 N N . LEU A 1 698 ? -75.190 32.062 43.810 1.00 80.69 698 LEU A N 1
ATOM 5610 C CA . LEU A 1 698 ? -74.319 32.188 42.639 1.00 80.69 698 LEU A CA 1
ATOM 5611 C C . LEU A 1 698 ? -74.821 33.246 41.653 1.00 80.69 698 LEU A C 1
ATOM 5613 O O . LEU A 1 698 ? -76.013 33.539 41.567 1.00 80.69 698 LEU A O 1
ATOM 5617 N N . THR A 1 699 ? -73.902 33.790 40.858 1.00 79.88 699 THR A N 1
ATOM 5618 C CA . THR A 1 699 ? -74.221 34.634 39.701 1.00 79.88 699 THR A CA 1
ATOM 5619 C C . THR A 1 699 ? -73.595 34.032 38.453 1.00 79.88 699 THR A C 1
ATOM 5621 O O . THR A 1 699 ? -72.412 33.703 38.461 1.00 79.88 699 THR A O 1
ATOM 5624 N N . SER A 1 700 ? -74.369 33.923 37.376 1.00 79.75 700 SER A N 1
ATOM 5625 C CA . SER A 1 700 ? -73.888 33.495 36.061 1.00 79.75 700 SER A CA 1
ATOM 5626 C C . SER A 1 700 ? -74.265 34.527 35.010 1.00 79.75 700 SER A C 1
ATOM 5628 O O . SER A 1 700 ? -75.340 35.123 35.063 1.00 79.75 700 SER A O 1
ATOM 5630 N N . THR A 1 701 ? -73.353 34.790 34.079 1.00 79.69 701 THR A N 1
ATOM 5631 C CA . THR A 1 701 ? -73.573 35.715 32.965 1.00 79.69 701 THR A CA 1
ATOM 5632 C C . THR A 1 701 ? -73.150 35.048 31.675 1.00 79.69 701 THR A C 1
ATOM 5634 O O . THR A 1 701 ? -71.998 34.645 31.533 1.00 79.69 701 THR A O 1
ATOM 5637 N N . SER A 1 702 ? -74.060 35.013 30.710 1.00 74.69 702 SER A N 1
ATOM 5638 C CA . SER A 1 702 ? -73.809 34.468 29.382 1.00 74.69 702 SER A CA 1
ATOM 5639 C C . SER A 1 702 ? -74.172 35.512 28.334 1.00 74.69 702 SER A C 1
ATOM 5641 O O . SER A 1 702 ? -75.214 36.166 28.410 1.00 74.69 702 SER A O 1
ATOM 5643 N N . ILE A 1 703 ? -73.287 35.705 27.357 1.00 70.25 703 ILE A N 1
ATOM 5644 C CA . ILE A 1 703 ? -73.596 36.473 26.150 1.00 70.25 703 ILE A CA 1
ATOM 5645 C C . ILE A 1 703 ? -74.076 35.466 25.130 1.00 70.25 703 ILE A C 1
ATOM 5647 O O . ILE A 1 703 ? -73.376 34.492 24.859 1.00 70.25 703 ILE A O 1
ATOM 5651 N N . VAL A 1 704 ? -75.261 35.694 24.581 1.00 64.31 704 VAL A N 1
ATOM 5652 C CA . VAL A 1 704 ? -75.852 34.756 23.643 1.00 64.31 704 VAL A CA 1
ATOM 5653 C C . VAL A 1 704 ? -76.247 35.456 22.347 1.00 64.31 704 VAL A C 1
ATOM 5655 O O . VAL A 1 704 ? -76.646 36.625 22.329 1.00 64.31 704 VAL A O 1
ATOM 5658 N N . TYR A 1 705 ? -76.015 34.750 21.243 1.00 60.62 705 TYR A N 1
ATOM 5659 C CA . TYR A 1 705 ? -76.179 35.249 19.884 1.00 60.62 705 TYR A CA 1
ATOM 5660 C C . TYR A 1 705 ? -77.621 35.070 19.422 1.00 60.62 705 TYR A C 1
ATOM 5662 O O . TYR A 1 705 ? -78.188 33.997 19.601 1.00 60.62 705 TYR A O 1
ATOM 5670 N N . LEU A 1 706 ? -78.200 36.111 18.831 1.00 55.44 706 LEU A N 1
ATOM 5671 C CA . LEU A 1 706 ? -79.486 36.036 18.148 1.00 55.44 706 LEU A CA 1
ATOM 5672 C C . LEU A 1 706 ? -79.220 36.261 16.662 1.00 55.44 706 LEU A C 1
ATOM 5674 O O . LEU A 1 706 ? -78.839 37.366 16.281 1.00 55.44 706 LEU A O 1
ATOM 5678 N N . LEU A 1 707 ? -79.359 35.204 15.857 1.00 46.84 707 LEU A N 1
ATOM 5679 C CA . LEU A 1 707 ? -79.391 35.325 14.397 1.00 46.84 707 LEU A CA 1
ATOM 5680 C C . LEU A 1 707 ? -80.673 36.021 13.947 1.00 46.84 707 LEU A C 1
ATOM 5682 O O . LEU A 1 707 ? -81.745 35.667 14.488 1.00 46.84 707 LEU A O 1
#

Organism: NCBI:txid447689

Secondary structure (DSSP, 8-state):
-EEEEETTEEEPPPTT----EEEE---GGGTT-----EEEEEEEE--HHHHHHTTTTTSTT----GGGS-EEEEEEETTEEEEEEEEEEEEEE-SSEEEEEEE-HHHHHHHHHSS-BGGGSHHHHHT-EE-SHHHHHHHTT-SSSEE--B-EEETT--EEGGGTTEEEGGG---EEEHHHHHHHHHHHTT-EEESGGGG-HHHHTEEEE-SB--SSSEE-HHHHS---BHHHHHHHHHHHTTEEEEEETTEEEEEEHHHHHTTTT-EEE-GGGEEEEEEEE---S--SEEEEEEE-SSTT--TT-EEEE---TTS-SEEEEEEEEEE----BPPEE-TTSPPPTTSPPPBEEEEEEEEEEEETTEEEEEEEE-B---BEEEEEEES--EEEESSTTS-PEEE-S-EEEEE-TT-SHHHHHHHH-HHHHHHHHT--EEEEEE---HHHHHH--TTSEEEETTTTEEEEEEEEEE-SS-EEEEEEEE----BTTB--------EEEEEEEEEE--BTTB-EEEEEEEEEEES---S-EEEEEEEESSTT--EEEEEEEEEE-TT-SEEEEEEEGGG-EEEEEEEEETTT-PBPPPEEEEE-S--------EEEEEEPP-----TT-PPEEEEEEEES---S-EEEEEEEE-TTT--EEEEEEEE-----BTS-EEEEEEPPPP-SS---EEEEEEEESS-EEEEEEE--